Protein AF-A0A955WXY4-F1 (afdb_monomer)

Sequence (474 aa):
EPEPQPEPEPGNLAPRIDDVRITPADFANGCITQMQAMVSDPDGDDLTVRWRVDGQAPAEAPGLGVVNTARRGMARVQVEVIDAEGARAERDFDLPMAPCALPPGAVAHPDGQSAYLDVEALAPYELHRINAVMHGGRLLEIDDEGEQIVVDALIGGRGQRYMGLRRTGDGPEDFARLSGGSLNYRGWCPGEPNSAQEPFGVFGWGPGGCWNDTSDGQDLPAIYEFHLPEGAHGLAANASTVVPELAEVQTAAHTLTVDQRAEVTVRITDLDGACQAAGDPLLSLGQGGETLRVVDDADGTLCPRLTLRLEPGAYDVRVSGYGGGALPEHIVAVDLVPVEGFVEGPTHALTTVWTGEGRCLGVDGTTPQFMDCGQARAAWQVRRDGEFYRLSTAEGGEGRCLDVINDGRNDRLHLVDCGPYTGQFFRLTPTGNGFFRLTTDWQGPDRCLDTNGDTVHLADCGGYVGQFWRISER

Foldseek 3Di:
DPDDDDDFDVPFDAKDQPDWDWPPPDPDAFFWTKIATDIGGPVGFDKFKFKDKQNHGADDDGRIDTDQLLDADKIKMKMKMAGPRGHIDMDIDIDGRDHHDQPFQWAADPVNFKIKHWFAFFDFQVVQQVVLNRRSWGFADDQDLSSLQVVCVSCVLVAKAFGQWFADDQDQPRIAGPVDDDNPDAQADVCHPPDSQQGTKMFNHDPSTGIYGHHRPTGGITMTMHGHDPPPPAQDAFRKDKDAKFAFQDKDKHKHFDQAWWKKKKWKAAPVRPQPDFFWKWKWKADPPGTPDIWTPVPRTGITMDIDTDGGDMMMIMMAGDVRHIDHIIMITMHIGHPDDDPDDPWWFKDFLVQDPQWGFFDDPWFTWIDGCPDQRRTWDWDDDPQFTWTDGNVNPPQWTWFFDPPVVSWGITIGGDDPDQRRTWHFDDSGPQWTWTDTSVVDDQWTFFDPNTHTTTDGDDPDRRRTIHIGHD

Nearest PDB structures (foldseek):
  6lfj-assembly1_A  TM=8.440E-01  e=3.173E-06  Mus musculus
  1tdq-assembly1_B  TM=8.670E-01  e=5.447E-06  Rattus norvegicus
  4m18-assembly2_D  TM=8.290E-01  e=2.156E-05  Homo sapiens
  2ox9-assembly2_B  TM=8.864E-01  e=8.961E-05  Mus musculus
  4kzv-assembly2_B  TM=8.472E-01  e=9.413E-05  Bos taurus

Radius of gyration: 27.58 Å; Cα contacts (8 Å, |Δi|>4): 1128; chains: 1; bounding box: 70×63×76 Å

Secondary structure (DSSP, 8-state):
-PPPPPPPPTTPPPPEEEEEEEESSS-SSSS-EEEEEEEE-SS----EEEEEETTBPPSS-TT-EEE-TTS-EEEEEEEEEE-TTS-EEEEEEEEEE-PPPPPTT-EE-TTSSEEEEEEEEEE-HHHHHHHHHHTT-EE----SHHHHHHHHHHHTT---EEEEEEE-SSSTT-EEETT-S------BPTT-S--TT--EEEE-SSGGG-BEEE-TT--EEEEEEEEPPTT-----TT-EEEEPPBPTT-EEEEEEEESSSEEEEEEEE-TTSS--S---EEEEEEETTEEEEEEE-SSSSS--EEEEEE-SEEEEEEEEEGGG--B-SEEEEEEEEE------SS-EEEEETTT-TTEEEEEETTEEEEEETTSGGG-EEEEEETTEEEEEETTT-TTEEEEE--SSS--BEEEEE--S-GGG-EEEEEEETTEEEEEETTT-TTEEEEE-SS-EEEEE-SS-GGG-EEEEE-

Solvent-accessible surface area (backbone atoms only — not comparable to full-atom values): 25792 Å² total; per-residue (Å²): 131,83,78,84,76,81,79,58,60,96,83,75,58,54,39,44,77,79,46,75,49,50,41,69,82,65,100,70,73,38,43,53,42,40,36,40,73,43,68,52,43,86,82,66,59,63,76,46,54,47,52,28,50,74,84,39,70,58,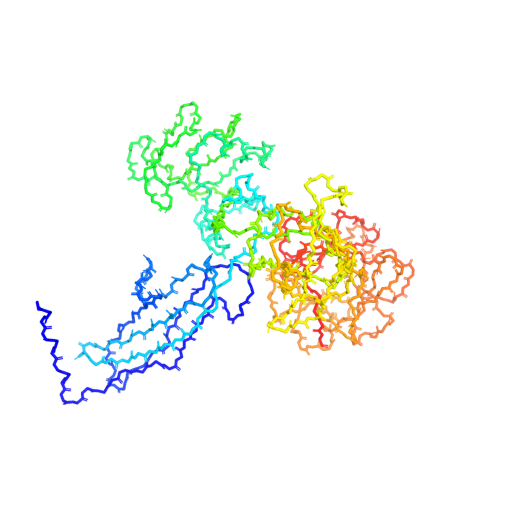92,59,64,91,62,42,40,54,44,81,37,61,47,79,50,73,42,47,37,38,42,38,37,32,38,80,70,65,35,59,34,76,51,74,50,78,41,85,24,58,58,56,65,74,60,87,82,44,46,70,40,94,85,63,46,38,29,37,31,80,40,79,65,66,37,37,61,70,57,49,44,51,51,21,36,54,57,51,28,32,37,32,71,69,68,46,73,69,54,42,54,53,54,33,59,75,54,66,77,77,48,57,22,41,32,24,35,37,53,76,52,79,53,64,80,32,53,29,43,77,92,58,66,79,68,86,38,83,58,54,32,97,77,43,44,77,51,78,80,27,49,33,31,26,33,27,70,48,86,86,32,17,23,35,56,36,56,77,86,50,64,39,21,34,32,32,30,32,80,44,50,94,84,73,78,63,57,52,85,64,30,69,44,81,41,72,63,35,54,63,68,39,68,51,77,44,65,42,70,32,90,49,46,20,42,37,34,42,36,36,23,31,84,83,66,75,47,75,50,76,27,41,38,33,41,33,36,26,44,95,88,42,78,78,47,76,40,62,51,92,74,49,32,34,53,27,69,47,76,49,78,43,65,60,46,68,30,41,41,33,41,28,22,50,100,35,36,53,32,64,58,27,27,47,34,37,44,64,45,70,57,82,86,76,74,82,62,92,24,23,36,39,30,30,70,71,57,40,97,62,31,10,47,20,49,60,95,39,41,52,31,72,37,56,47,87,39,58,43,12,27,29,32,61,41,81,55,86,94,25,28,35,44,18,32,59,67,65,31,94,59,23,22,42,27,52,41,89,75,86,78,59,28,44,52,33,51,41,74,61,68,100,47,46,43,34,33,30,38,75,44,78,68,58,96,71,25,24,35,39,21,26,65,60,70,30,89,56,28,21,43,28,41,83,84,75,51,50,32,48,40,76,59,72,95,49,52,33,33,37,32,32,74,40,82,98

Structure (mmCIF, N/CA/C/O backbone):
data_AF-A0A955WXY4-F1
#
_entry.id   AF-A0A955WXY4-F1
#
loop_
_atom_site.group_PDB
_atom_site.id
_atom_site.type_symbol
_atom_site.label_atom_id
_atom_site.label_alt_id
_atom_site.label_comp_id
_atom_site.label_asym_id
_atom_site.label_entity_id
_atom_site.label_seq_id
_atom_site.pdbx_PDB_ins_code
_atom_site.Cartn_x
_atom_site.Cartn_y
_atom_site.Cartn_z
_atom_site.occupancy
_atom_site.B_iso_or_equiv
_atom_site.auth_seq_id
_atom_site.auth_comp_id
_atom_site.auth_asym_id
_atom_site.auth_atom_id
_atom_site.pdbx_PDB_model_num
ATOM 1 N N . GLU A 1 1 ? -32.651 12.735 37.229 1.00 39.62 1 GLU A N 1
ATOM 2 C CA . GLU A 1 1 ? -32.022 14.060 37.367 1.00 39.62 1 GLU A CA 1
ATOM 3 C C . GLU A 1 1 ? -30.559 13.790 37.681 1.00 39.62 1 GLU A C 1
ATOM 5 O O . GLU A 1 1 ? -30.334 13.028 38.617 1.00 39.62 1 GLU A O 1
ATOM 10 N N . PRO A 1 2 ? -29.591 14.200 36.846 1.00 37.31 2 PRO A N 1
ATOM 11 C CA . PRO A 1 2 ? -28.191 14.041 37.217 1.00 37.31 2 PRO A CA 1
ATOM 12 C C . PRO A 1 2 ? -27.907 14.979 38.397 1.00 37.31 2 PRO A C 1
ATOM 14 O O . PRO A 1 2 ? -28.365 16.122 38.390 1.00 37.31 2 PRO A O 1
ATOM 17 N N . GLU A 1 3 ? -27.223 14.474 39.425 1.00 40.56 3 GLU A N 1
ATOM 18 C CA . GLU A 1 3 ? -26.831 15.278 40.586 1.00 40.56 3 GLU A CA 1
ATOM 19 C C . GLU A 1 3 ? -26.012 16.502 40.135 1.00 40.56 3 GLU A C 1
ATOM 21 O O . GLU A 1 3 ? -25.151 16.366 39.257 1.00 40.56 3 GLU A O 1
ATOM 26 N N . PRO A 1 4 ? -26.265 17.700 40.695 1.00 46.28 4 PRO A N 1
ATOM 27 C CA . PRO A 1 4 ? -25.447 18.869 40.410 1.00 46.28 4 PRO A CA 1
ATOM 28 C C . PRO A 1 4 ? -24.023 18.621 40.920 1.00 46.28 4 PRO A C 1
ATOM 30 O O . PRO A 1 4 ? -23.819 18.330 42.098 1.00 46.28 4 PRO A O 1
ATOM 33 N N . GLN A 1 5 ? -23.047 18.704 40.014 1.00 47.75 5 GLN A N 1
ATOM 34 C CA . GLN A 1 5 ? -21.633 18.553 40.352 1.00 47.75 5 GLN A CA 1
ATOM 35 C C . GLN A 1 5 ? -21.157 19.722 41.233 1.00 47.75 5 GLN A C 1
ATOM 37 O O . GLN A 1 5 ? -21.647 20.840 41.049 1.00 47.75 5 GLN A O 1
ATOM 42 N N . PRO A 1 6 ? -20.243 19.473 42.193 1.00 50.91 6 PRO A N 1
ATOM 43 C CA . PRO A 1 6 ? -19.776 20.492 43.129 1.00 50.91 6 PRO A CA 1
ATOM 44 C C . PRO A 1 6 ? -19.123 21.667 42.389 1.00 50.91 6 PRO A C 1
ATOM 46 O O . PRO A 1 6 ? -18.386 21.472 41.424 1.00 50.91 6 PRO A O 1
ATOM 49 N N . GLU A 1 7 ? -19.427 22.889 42.830 1.00 54.94 7 GLU A N 1
ATOM 50 C CA . GLU A 1 7 ? -18.762 24.098 42.338 1.00 54.94 7 GLU A CA 1
ATOM 51 C C . GLU A 1 7 ? -17.273 24.072 42.742 1.00 54.94 7 GLU A C 1
ATOM 53 O O . GLU A 1 7 ? -16.977 23.666 43.869 1.00 54.94 7 GLU A O 1
ATOM 58 N N . PRO A 1 8 ? -16.343 24.488 41.858 1.00 54.81 8 PRO A N 1
ATOM 59 C CA . PRO A 1 8 ? -14.910 24.464 42.148 1.00 54.81 8 PRO A CA 1
ATOM 60 C C . PRO A 1 8 ? -14.567 25.360 43.349 1.00 54.81 8 PRO A C 1
ATOM 62 O O . PRO A 1 8 ? -15.116 26.456 43.499 1.00 54.81 8 PRO A O 1
ATOM 65 N N . GLU A 1 9 ? -13.651 24.890 44.201 1.00 58.06 9 GLU A N 1
ATOM 66 C CA . GLU A 1 9 ? -13.174 25.606 45.392 1.00 58.06 9 GLU A CA 1
ATOM 67 C C . GLU A 1 9 ? -12.639 27.011 45.020 1.00 58.06 9 GLU A C 1
ATOM 69 O O . GLU A 1 9 ? -11.890 27.159 44.047 1.00 58.06 9 GLU A O 1
ATOM 74 N N . PRO A 1 10 ? -12.992 28.076 45.770 1.00 56.28 10 PRO A N 1
ATOM 75 C CA . PRO A 1 10 ? -12.549 29.432 45.467 1.00 56.28 10 PRO A CA 1
ATOM 76 C C . PRO A 1 10 ? -11.033 29.569 45.665 1.00 56.28 10 PRO A C 1
ATOM 78 O O . PRO A 1 10 ? -10.552 29.771 46.778 1.00 56.28 10 PRO A O 1
ATOM 81 N N . GLY A 1 11 ? -10.291 29.495 44.561 1.00 68.44 11 GLY A N 1
ATOM 82 C CA . GLY A 1 11 ? -8.830 29.571 44.539 1.00 68.44 11 GLY A CA 1
ATOM 83 C C . GLY A 1 11 ? -8.166 28.604 43.559 1.00 68.44 11 GLY A C 1
ATOM 84 O O . GLY A 1 11 ? -7.031 28.879 43.199 1.00 68.44 11 GLY A O 1
ATOM 85 N N . ASN A 1 12 ? -8.873 27.561 43.107 1.00 79.44 12 ASN A N 1
ATOM 86 C CA . ASN A 1 12 ? -8.380 26.614 42.104 1.00 79.44 12 ASN A CA 1
ATOM 87 C C . ASN A 1 12 ? -8.381 27.242 40.691 1.00 79.44 12 ASN A C 1
ATOM 89 O O . ASN A 1 12 ? -9.411 27.736 40.210 1.00 79.44 12 ASN A O 1
ATOM 93 N N . LEU A 1 13 ? -7.223 27.262 40.037 1.00 82.38 13 LEU A N 1
ATOM 94 C CA . LEU A 1 13 ? -7.001 27.725 38.677 1.00 82.38 13 LEU A CA 1
ATOM 95 C C . LEU A 1 13 ? -7.103 26.550 37.710 1.00 82.38 13 LEU A C 1
ATOM 97 O O . LEU A 1 13 ? -6.296 25.638 37.735 1.00 82.38 13 LEU A O 1
ATOM 101 N N . ALA A 1 14 ? -8.030 26.656 36.759 1.00 85.12 14 ALA A N 1
ATOM 102 C CA . ALA A 1 14 ? -8.257 25.593 35.788 1.00 85.12 14 ALA A CA 1
ATOM 103 C C . ALA A 1 14 ? -6.978 25.155 35.032 1.00 85.12 14 ALA A C 1
ATOM 105 O O . ALA A 1 14 ? -6.167 26.016 34.640 1.00 85.12 14 ALA A O 1
ATOM 106 N N . PRO A 1 15 ? -6.868 23.850 34.714 1.00 89.50 15 PRO A N 1
ATOM 107 C CA . PRO A 1 15 ? -5.753 23.304 33.956 1.00 89.50 15 PRO A CA 1
ATOM 108 C C . PRO A 1 15 ? -5.710 23.852 32.529 1.00 89.50 15 PRO A C 1
ATOM 110 O O . PRO A 1 15 ? -6.624 24.524 32.042 1.00 89.50 15 PRO A O 1
ATOM 113 N N . ARG A 1 16 ? -4.628 23.557 31.811 1.00 87.31 16 ARG A N 1
ATOM 114 C CA . ARG A 1 16 ? -4.398 23.993 30.431 1.00 87.31 16 ARG A CA 1
ATOM 115 C C . ARG A 1 16 ? -4.046 22.822 29.532 1.00 87.31 16 ARG A C 1
ATOM 117 O O . ARG A 1 16 ? -3.343 21.898 29.927 1.00 87.31 16 ARG A O 1
ATOM 124 N N . ILE A 1 17 ? -4.508 22.911 28.287 1.00 84.50 17 ILE A N 1
ATOM 125 C CA . ILE A 1 17 ? -4.086 22.044 27.184 1.00 84.50 17 ILE A CA 1
ATOM 126 C C . ILE A 1 17 ? -3.092 22.852 26.351 1.00 84.50 17 ILE A C 1
ATOM 128 O O . ILE A 1 17 ? -3.494 23.710 25.563 1.00 84.50 17 ILE A O 1
ATOM 132 N N . ASP A 1 18 ? -1.802 22.603 26.550 1.00 81.19 18 ASP A N 1
ATOM 133 C CA . ASP A 1 18 ? -0.720 23.355 25.911 1.00 81.19 18 ASP A CA 1
ATOM 134 C C . ASP A 1 18 ? -0.536 22.950 24.446 1.00 81.19 18 ASP A C 1
ATOM 136 O O . ASP A 1 18 ? -0.317 23.795 23.578 1.00 81.19 18 ASP A O 1
ATOM 140 N N . ASP A 1 19 ? -0.659 21.652 24.161 1.00 78.31 19 ASP A N 1
ATOM 141 C CA . ASP A 1 19 ? -0.541 21.101 22.814 1.00 78.31 19 ASP A CA 1
ATOM 142 C C . ASP A 1 19 ? -1.319 19.785 22.678 1.00 78.31 19 ASP A C 1
ATOM 144 O O . ASP A 1 19 ? -1.615 19.106 23.663 1.00 78.31 19 ASP A O 1
ATOM 148 N N . VAL A 1 20 ? -1.641 19.416 21.441 1.00 72.56 20 VAL A N 1
ATOM 149 C CA . VAL A 1 20 ? -2.188 18.101 21.104 1.00 72.56 20 VAL A CA 1
ATOM 150 C C . VAL A 1 20 ? -1.334 17.510 19.998 1.00 72.56 20 VAL A C 1
ATOM 152 O O . VAL A 1 20 ? -1.323 18.004 18.873 1.00 72.56 20 VAL A O 1
ATOM 155 N N . ARG A 1 21 ? -0.630 16.428 20.324 1.00 66.19 21 ARG A N 1
ATOM 156 C CA . ARG A 1 21 ? 0.181 15.683 19.370 1.00 66.19 21 ARG A CA 1
ATOM 157 C C . ARG A 1 21 ? -0.609 14.533 18.803 1.00 66.19 21 ARG A C 1
ATOM 159 O O . ARG A 1 21 ? -1.207 13.749 19.535 1.00 66.19 21 ARG A O 1
ATOM 166 N N . ILE A 1 22 ? -0.547 14.433 17.489 1.00 57.34 22 ILE A N 1
ATOM 167 C CA . ILE A 1 22 ? -1.186 13.396 16.704 1.00 57.34 22 ILE A CA 1
ATOM 168 C C . ILE A 1 22 ? -0.057 12.630 16.021 1.00 57.34 22 ILE A C 1
ATOM 170 O O . ILE A 1 22 ? 0.803 13.238 15.389 1.00 57.34 22 ILE A O 1
ATOM 174 N N . THR A 1 23 ? 0.006 11.318 16.231 1.00 50.22 23 THR A N 1
ATOM 175 C CA . THR A 1 23 ? 1.052 10.457 15.669 1.00 50.22 23 THR A CA 1
ATOM 176 C C . THR A 1 23 ? 0.407 9.359 14.827 1.00 50.22 23 THR A C 1
ATOM 178 O O . THR A 1 23 ? -0.399 8.608 15.380 1.00 50.22 23 THR A O 1
ATOM 181 N N . PRO A 1 24 ? 0.753 9.243 13.529 1.00 41.84 24 PRO A N 1
ATOM 182 C CA . PRO A 1 24 ? 1.691 10.095 12.775 1.00 41.84 24 PRO A CA 1
ATOM 183 C C . PRO A 1 24 ? 1.153 11.519 12.489 1.00 41.84 24 PRO A C 1
ATOM 185 O O . PRO A 1 24 ? -0.055 11.738 12.507 1.00 41.84 24 PRO A O 1
ATOM 188 N N . ALA A 1 25 ? 2.064 12.482 12.265 1.00 37.41 25 ALA A N 1
ATOM 189 C CA . ALA A 1 25 ? 1.756 13.915 12.103 1.00 37.41 25 ALA A CA 1
ATOM 190 C C . ALA A 1 25 ? 1.265 14.304 10.692 1.00 37.41 25 ALA A C 1
ATOM 192 O O . ALA A 1 25 ? 0.601 15.329 10.541 1.00 37.41 25 ALA A O 1
ATOM 193 N N . ASP A 1 26 ? 1.553 13.473 9.686 1.00 36.97 26 ASP A N 1
ATOM 194 C CA . ASP A 1 26 ? 1.109 13.658 8.306 1.00 36.97 26 ASP A CA 1
ATOM 195 C C . ASP A 1 26 ? -0.009 12.666 7.969 1.00 36.97 26 ASP A C 1
ATOM 197 O O . ASP A 1 26 ? 0.131 11.450 8.119 1.00 36.97 26 ASP A O 1
ATOM 201 N N . PHE A 1 27 ? -1.138 13.190 7.490 1.00 44.69 27 PHE A N 1
ATOM 202 C CA . PHE A 1 27 ? -2.272 12.399 7.014 1.00 44.69 27 PHE A CA 1
ATOM 203 C C . PHE A 1 27 ? -1.961 11.794 5.640 1.00 44.69 27 PHE A C 1
ATOM 205 O O . PHE A 1 27 ? -2.444 12.264 4.614 1.00 44.69 27 PHE A O 1
ATOM 212 N N . ALA A 1 28 ? -1.147 10.741 5.618 1.00 31.28 28 ALA A N 1
ATOM 213 C CA . ALA A 1 28 ? -1.006 9.850 4.474 1.00 31.28 28 ALA A CA 1
ATOM 214 C C . ALA A 1 28 ? -0.772 8.405 4.952 1.00 31.28 28 ALA A C 1
ATOM 216 O O . ALA A 1 28 ? 0.328 8.045 5.349 1.00 31.28 28 ALA A O 1
ATOM 217 N N . ASN A 1 29 ? -1.842 7.604 4.870 1.00 32.84 29 ASN A N 1
ATOM 218 C CA . ASN A 1 29 ? -1.902 6.137 4.758 1.00 32.84 29 ASN A CA 1
ATOM 219 C C . ASN A 1 29 ? -1.152 5.277 5.804 1.00 32.84 29 ASN A C 1
ATOM 221 O O . ASN A 1 29 ? 0.059 5.109 5.709 1.00 32.84 29 ASN A O 1
ATOM 225 N N . GLY A 1 30 ? -1.884 4.593 6.707 1.00 38.19 30 GLY A N 1
ATOM 226 C CA . GLY A 1 30 ? -1.313 3.416 7.399 1.00 38.19 30 GLY A CA 1
ATOM 227 C C . GLY A 1 30 ? -1.877 2.955 8.754 1.00 38.19 30 GLY A C 1
ATOM 228 O O . GLY A 1 30 ? -1.544 1.845 9.140 1.00 38.19 30 GLY A O 1
ATOM 229 N N . CYS A 1 31 ? -2.762 3.723 9.408 1.00 37.69 31 CYS A N 1
ATOM 230 C CA . CYS A 1 31 ? -3.590 3.358 10.583 1.00 37.69 31 CYS A CA 1
ATOM 231 C C . CYS A 1 31 ? -2.942 3.289 12.009 1.00 37.69 31 CYS A C 1
ATOM 233 O O . CYS A 1 31 ? -1.738 3.178 12.188 1.00 37.69 31 CYS A O 1
ATOM 235 N N . ILE A 1 32 ? -3.828 3.421 13.020 1.00 42.66 32 ILE A N 1
ATOM 236 C CA . ILE A 1 32 ? -3.696 4.000 14.384 1.00 42.66 32 ILE A CA 1
ATOM 237 C C . ILE A 1 32 ? -3.097 5.407 14.418 1.00 42.66 32 ILE A C 1
ATOM 239 O O . ILE A 1 32 ? -1.889 5.622 14.414 1.00 42.66 32 ILE A O 1
ATOM 243 N N . THR A 1 33 ? -3.995 6.373 14.586 1.00 46.84 33 THR A N 1
ATOM 244 C CA . THR A 1 33 ? -3.653 7.727 14.999 1.00 46.84 33 THR A CA 1
ATOM 245 C C . THR A 1 33 ? -3.674 7.791 16.526 1.00 46.84 33 THR A C 1
ATOM 247 O O . THR A 1 33 ? -4.741 7.704 17.138 1.00 46.84 33 THR A O 1
ATOM 250 N N . GLN A 1 34 ? -2.499 7.909 17.149 1.00 53.81 34 GLN A N 1
ATOM 251 C CA . GLN A 1 34 ? -2.373 8.181 18.580 1.00 53.81 34 GLN A CA 1
ATOM 252 C C . GLN A 1 34 ? -2.518 9.677 18.825 1.00 53.81 34 GLN A C 1
ATOM 254 O O . GLN A 1 34 ? -1.834 10.482 18.194 1.00 53.81 34 GLN A O 1
ATOM 259 N N . MET A 1 35 ? -3.376 10.047 19.767 1.00 63.97 35 MET A N 1
ATOM 260 C CA . MET A 1 35 ? -3.546 11.428 20.203 1.00 63.97 35 MET A CA 1
ATOM 261 C C . MET A 1 35 ? -3.095 11.558 21.656 1.00 63.97 35 MET A C 1
ATOM 263 O O . MET A 1 35 ? -3.593 10.859 22.543 1.00 63.97 35 MET A O 1
ATOM 267 N N . GLN A 1 36 ? -2.143 12.457 21.889 1.00 68.00 36 GLN A N 1
ATOM 268 C CA . GLN A 1 36 ? -1.594 12.770 23.201 1.00 68.00 36 GLN A CA 1
ATOM 269 C C . GLN A 1 36 ? -1.784 14.259 23.488 1.00 68.00 36 GLN A C 1
ATOM 271 O O . GLN A 1 36 ? -1.408 15.107 22.681 1.00 68.00 36 GLN A O 1
ATOM 276 N N . ALA A 1 37 ? -2.341 14.581 24.652 1.00 70.56 37 ALA A N 1
ATOM 277 C CA . ALA A 1 37 ? -2.467 15.955 25.115 1.00 70.56 37 ALA A CA 1
ATOM 278 C C . ALA A 1 37 ? -1.278 16.292 26.013 1.00 70.56 37 ALA A C 1
ATOM 280 O O . ALA A 1 37 ? -0.955 15.542 26.934 1.00 70.56 37 ALA A O 1
ATOM 281 N N . MET A 1 38 ? -0.628 17.418 25.739 1.00 77.88 38 MET A N 1
ATOM 282 C CA . MET A 1 38 ? 0.334 18.029 26.648 1.00 77.88 38 MET A CA 1
ATOM 283 C C . MET A 1 38 ? -0.445 18.990 27.539 1.00 77.88 38 MET A C 1
ATOM 285 O O . MET A 1 38 ? -1.089 19.909 27.031 1.00 77.88 38 MET A O 1
ATOM 289 N N . VAL A 1 39 ? -0.437 18.730 28.843 1.00 82.19 39 VAL A N 1
ATOM 290 C CA . VAL A 1 39 ? -1.290 19.421 29.812 1.00 82.19 39 VAL A CA 1
ATOM 291 C C . VAL A 1 39 ? -0.461 19.974 30.963 1.00 82.19 39 VAL A C 1
ATOM 293 O O . VAL A 1 39 ? 0.555 19.382 31.336 1.00 82.19 39 VAL A O 1
ATOM 296 N N . SER A 1 40 ? -0.897 21.098 31.521 1.00 80.19 40 SER A N 1
ATOM 297 C CA . SER A 1 40 ? -0.277 21.730 32.685 1.00 80.19 40 SER A CA 1
ATOM 298 C C . SER A 1 40 ? -1.330 22.285 33.632 1.00 80.19 40 SER A C 1
ATOM 300 O O . SER A 1 40 ? -2.422 22.654 33.204 1.00 80.19 40 SER A O 1
ATOM 302 N N . ASP A 1 41 ? -0.987 22.353 34.915 1.00 87.44 41 ASP A N 1
ATOM 303 C CA . ASP A 1 41 ? -1.833 22.930 35.952 1.00 87.44 41 ASP A CA 1
ATOM 304 C C . ASP A 1 41 ? -1.086 24.057 36.689 1.00 87.44 41 ASP A C 1
ATOM 306 O O . ASP A 1 41 ? 0.075 23.853 37.069 1.00 87.44 41 ASP A O 1
ATOM 310 N N . PRO A 1 42 ? -1.668 25.262 36.840 1.00 83.75 42 PRO A N 1
ATOM 311 C CA . PRO A 1 42 ? -1.019 26.363 37.552 1.00 83.75 42 PRO A CA 1
ATOM 312 C C . PRO A 1 42 ? -0.804 26.118 39.050 1.00 83.75 42 PRO A C 1
ATOM 314 O O . PRO A 1 42 ? 0.144 26.682 39.605 1.00 83.75 42 PRO A O 1
ATOM 317 N N . ASP A 1 43 ? -1.658 25.312 39.678 1.00 83.38 43 ASP A N 1
ATOM 318 C CA . ASP A 1 43 ? -1.634 25.012 41.110 1.00 83.38 43 ASP A CA 1
ATOM 319 C C . ASP A 1 43 ? -0.874 23.708 41.411 1.00 83.38 43 ASP A C 1
ATOM 321 O O . ASP A 1 43 ? -0.351 23.520 42.514 1.00 83.38 43 ASP A O 1
ATOM 325 N N . GLY A 1 44 ? -0.650 22.895 40.375 1.00 80.56 44 GLY A N 1
ATOM 326 C CA . GLY A 1 44 ? 0.165 21.683 40.416 1.00 80.56 44 GLY A CA 1
ATOM 327 C C . GLY A 1 44 ? -0.635 20.433 40.762 1.00 80.56 44 GLY A C 1
ATOM 328 O O . GLY A 1 44 ? -0.038 19.454 41.219 1.00 80.56 44 GLY A O 1
ATOM 329 N N . ASP A 1 45 ? -1.949 20.481 40.548 1.00 84.50 45 ASP A N 1
ATOM 330 C CA . ASP A 1 45 ? -2.880 19.405 40.862 1.00 84.50 45 ASP A CA 1
ATOM 331 C C . ASP A 1 45 ? -2.756 18.220 39.886 1.00 84.50 45 ASP A C 1
ATOM 333 O O . ASP A 1 45 ? -2.245 18.331 38.764 1.00 84.50 45 ASP A O 1
ATOM 337 N N . ASP A 1 46 ? -3.209 17.042 40.325 1.00 81.44 46 ASP A N 1
ATOM 338 C CA . ASP A 1 46 ? -3.198 15.832 39.500 1.00 81.44 46 ASP A CA 1
ATOM 339 C C . ASP A 1 46 ? -4.231 15.942 38.368 1.00 81.44 46 ASP A C 1
ATOM 341 O O . ASP A 1 46 ? -5.412 16.207 38.594 1.00 81.44 46 ASP A O 1
ATOM 345 N N . LEU A 1 47 ? -3.803 15.666 37.132 1.00 81.81 47 LEU A N 1
ATOM 346 C CA . LEU A 1 47 ? -4.631 15.857 35.940 1.00 81.81 47 LEU A CA 1
ATOM 347 C C . LEU A 1 47 ? -5.153 14.549 35.352 1.00 81.81 47 LEU A C 1
ATOM 349 O O . LEU A 1 47 ? -4.407 13.606 35.080 1.00 81.81 47 LEU A O 1
ATOM 353 N N . THR A 1 48 ? -6.450 14.531 35.053 1.00 81.94 48 THR A N 1
ATOM 354 C CA . THR A 1 48 ? -7.121 13.452 34.324 1.00 81.94 48 THR A CA 1
ATOM 355 C C . THR A 1 48 ? -7.478 13.905 32.912 1.00 81.94 48 THR A C 1
ATOM 357 O O . THR A 1 48 ? -8.224 14.865 32.741 1.00 81.94 48 THR A O 1
ATOM 360 N N . VAL A 1 49 ? -7.012 13.175 31.892 1.00 77.88 49 VAL A N 1
ATOM 361 C CA . VAL A 1 49 ? -7.321 13.444 30.474 1.00 77.88 49 VAL A CA 1
ATOM 362 C C . VAL A 1 49 ? -8.386 12.477 29.956 1.00 77.88 49 VAL A C 1
ATOM 364 O O . VAL A 1 49 ? -8.274 11.259 30.122 1.00 77.88 49 VAL A O 1
ATOM 367 N N . ARG A 1 50 ? -9.406 13.008 29.280 1.00 78.75 50 ARG A N 1
ATOM 368 C CA . ARG A 1 50 ? -10.507 12.263 28.657 1.00 78.75 50 ARG A CA 1
ATOM 369 C C . ARG A 1 50 ? -10.640 12.641 27.189 1.00 78.75 50 ARG A C 1
ATOM 371 O O . ARG A 1 50 ? -10.623 13.815 26.841 1.00 78.75 50 ARG A O 1
ATOM 378 N N . TRP A 1 51 ? -10.827 11.640 26.338 1.00 73.25 51 TRP A N 1
ATOM 379 C CA . TRP A 1 51 ? -11.005 11.818 24.898 1.00 73.25 51 TRP A CA 1
ATOM 380 C C . TRP A 1 51 ? -12.418 11.418 24.474 1.00 73.25 51 TRP A C 1
ATOM 382 O O . TRP A 1 51 ? -12.972 10.442 24.987 1.00 73.25 51 TRP A O 1
ATOM 392 N N . ARG A 1 52 ? -12.986 12.141 23.507 1.00 72.50 52 ARG A N 1
ATOM 393 C CA . ARG A 1 52 ? -14.209 11.766 22.789 1.00 72.50 52 ARG A CA 1
ATOM 394 C C . ARG A 1 52 ? -14.014 11.954 21.295 1.00 72.50 52 ARG A C 1
ATOM 396 O O . ARG A 1 52 ? -13.407 12.928 20.863 1.00 72.50 52 ARG A O 1
ATOM 403 N N . VAL A 1 53 ? -14.558 11.031 20.517 1.00 68.50 53 VAL A N 1
ATOM 404 C CA . VAL A 1 53 ? -14.507 11.034 19.052 1.00 68.50 53 VAL A CA 1
ATOM 405 C C . VAL A 1 53 ? -15.934 10.851 18.569 1.00 68.50 53 VAL A C 1
ATOM 407 O O . VAL A 1 53 ? -16.586 9.874 18.939 1.00 68.50 53 VAL A O 1
ATOM 410 N N . ASP A 1 54 ? -16.457 11.836 17.843 1.00 70.19 54 ASP A N 1
ATOM 411 C CA . ASP A 1 54 ? -17.872 11.914 17.455 1.00 70.19 54 ASP A CA 1
ATOM 412 C C . ASP A 1 54 ? -18.825 11.698 18.653 1.00 70.19 54 ASP A C 1
ATOM 414 O O . ASP A 1 54 ? -19.870 11.050 18.570 1.00 70.19 54 ASP A O 1
ATOM 418 N N . GLY A 1 55 ? -18.422 12.213 19.821 1.00 69.50 55 GLY A N 1
ATOM 419 C CA . GLY A 1 55 ? -19.158 12.104 21.083 1.00 69.50 55 GLY A CA 1
ATOM 420 C C . GLY A 1 55 ? -18.997 10.778 21.842 1.00 69.50 55 GLY A C 1
ATOM 421 O O . GLY A 1 55 ? -19.497 10.675 22.965 1.00 69.50 55 GLY A O 1
ATOM 422 N N . GLN A 1 56 ? -18.282 9.788 21.297 1.00 65.75 56 GLN A N 1
ATOM 423 C CA . GLN A 1 56 ? -18.059 8.476 21.922 1.00 65.75 56 GLN A CA 1
ATOM 424 C C . GLN A 1 56 ? -16.678 8.373 22.582 1.00 65.75 56 GLN A C 1
ATOM 426 O O . GLN A 1 56 ? -15.706 8.940 22.087 1.00 65.75 56 GLN A O 1
ATOM 431 N N . ALA A 1 57 ? -16.577 7.640 23.695 1.00 63.94 57 ALA A N 1
ATOM 432 C CA . ALA A 1 57 ? -15.289 7.350 24.328 1.00 63.94 57 ALA A CA 1
ATOM 433 C C . ALA A 1 57 ? -14.523 6.283 23.510 1.00 63.94 57 ALA A C 1
ATOM 435 O O . ALA A 1 57 ? -15.136 5.279 23.135 1.00 63.94 57 ALA A O 1
ATOM 436 N N . PRO A 1 58 ? -13.222 6.472 23.215 1.00 57.66 58 PRO A N 1
ATOM 437 C CA . PRO A 1 58 ? -12.429 5.478 22.495 1.00 57.66 58 PRO A CA 1
ATOM 438 C C . PRO A 1 58 ? -12.279 4.177 23.302 1.00 57.66 58 PRO A C 1
ATOM 440 O O . PRO A 1 58 ? -12.315 4.186 24.532 1.00 57.66 58 PRO A O 1
ATOM 443 N N . ALA A 1 59 ? -12.151 3.051 22.591 1.00 47.53 59 ALA A N 1
ATOM 444 C CA . ALA A 1 59 ? -12.319 1.709 23.154 1.00 47.53 59 ALA A CA 1
ATOM 445 C C . ALA A 1 59 ? -11.181 1.249 24.086 1.00 47.53 59 ALA A C 1
ATOM 447 O O . ALA A 1 59 ? -11.414 0.363 24.904 1.00 47.53 59 ALA A O 1
ATOM 448 N N . GLU A 1 60 ? -9.978 1.835 24.011 1.00 44.38 60 GLU A N 1
ATOM 449 C CA . GLU A 1 60 ? -8.823 1.376 24.792 1.00 44.38 60 GLU A CA 1
ATOM 450 C C . GLU A 1 60 ? -7.911 2.532 25.254 1.00 44.38 60 GLU A C 1
ATOM 452 O O . GLU A 1 60 ? -7.508 3.373 24.456 1.00 44.38 60 GLU A O 1
ATOM 457 N N . ALA A 1 61 ? -7.552 2.480 26.545 1.00 38.62 61 ALA A N 1
ATOM 458 C CA . ALA A 1 61 ? -6.578 3.278 27.308 1.00 38.62 61 ALA A CA 1
ATOM 459 C C . ALA A 1 61 ? -7.035 4.634 27.923 1.00 38.62 61 ALA A C 1
ATOM 461 O O . ALA A 1 61 ? -7.367 5.583 27.214 1.00 38.62 61 ALA A O 1
ATOM 462 N N . PRO A 1 62 ? -6.970 4.796 29.265 1.00 39.81 62 PRO A N 1
ATOM 463 C CA . PRO A 1 62 ? -7.055 6.109 29.903 1.00 39.81 62 PRO A CA 1
ATOM 464 C C . PRO A 1 62 ? -5.808 6.946 29.563 1.00 39.81 62 PRO A C 1
ATOM 466 O O . PRO A 1 62 ? -4.683 6.489 29.742 1.00 39.81 62 PRO A O 1
ATOM 469 N N . GLY A 1 63 ? -6.005 8.173 29.068 1.00 44.81 63 GLY A N 1
ATOM 470 C CA . GLY A 1 63 ? -4.928 9.131 28.768 1.00 44.81 63 GLY A CA 1
ATOM 471 C C . GL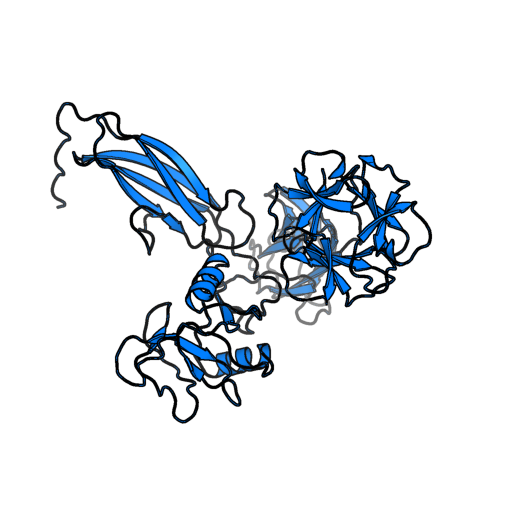Y A 1 63 ? -4.324 9.075 27.354 1.00 44.81 63 GLY A C 1
ATOM 472 O O . GLY A 1 63 ? -3.595 9.997 26.993 1.00 44.81 63 GLY A O 1
ATOM 473 N N . LEU A 1 64 ? -4.663 8.077 26.528 1.00 43.75 64 LEU A N 1
ATOM 474 C CA . LEU A 1 64 ? -4.232 7.977 25.124 1.00 43.75 64 LEU A CA 1
ATOM 475 C C . LEU A 1 64 ? -5.462 7.841 24.215 1.00 43.75 64 LEU A C 1
ATOM 477 O O . LEU A 1 64 ? -6.241 6.907 24.365 1.00 43.75 64 LEU A O 1
ATOM 481 N N . GLY A 1 65 ? -5.661 8.775 23.282 1.00 47.50 65 GLY A N 1
ATOM 482 C CA . GLY A 1 65 ? -6.754 8.687 22.314 1.00 47.50 65 GLY A CA 1
ATOM 483 C C . GLY A 1 65 ? -6.345 7.810 21.135 1.00 47.50 65 GLY A C 1
ATOM 484 O O . GLY A 1 65 ? -5.550 8.251 20.310 1.00 47.50 65 GLY A O 1
ATOM 485 N N . VAL A 1 66 ? -6.868 6.587 21.042 1.00 44.75 66 VAL A N 1
ATOM 486 C CA . VAL A 1 66 ? -6.718 5.736 19.850 1.00 44.75 66 VAL A CA 1
ATOM 487 C C . VAL A 1 66 ? -7.966 5.876 18.984 1.00 44.75 66 VAL A C 1
ATOM 489 O O . VAL A 1 66 ? -9.075 5.586 19.436 1.00 44.75 66 VAL A O 1
ATOM 492 N N . VAL A 1 67 ? -7.795 6.320 17.735 1.00 50.00 67 VAL A N 1
ATOM 493 C CA . VAL A 1 67 ? -8.887 6.438 16.755 1.00 50.00 67 VAL A CA 1
ATOM 494 C C . VAL A 1 67 ? -8.645 5.506 15.581 1.00 50.00 67 VAL A C 1
ATOM 496 O O . VAL A 1 67 ? -7.587 5.530 14.953 1.00 50.00 67 VAL A O 1
ATOM 499 N N . ASN A 1 68 ? -9.658 4.696 15.271 1.00 46.25 68 ASN A N 1
ATOM 500 C CA . ASN A 1 68 ? -9.682 3.895 14.057 1.00 46.25 68 ASN A CA 1
ATOM 501 C C . ASN A 1 68 ? -10.092 4.780 12.868 1.00 46.25 68 ASN A C 1
ATOM 503 O O . ASN A 1 68 ? -11.264 5.133 12.731 1.00 46.25 68 ASN A O 1
ATOM 507 N N . THR A 1 69 ? -9.123 5.112 12.013 1.00 44.91 69 THR A N 1
ATOM 508 C CA . THR A 1 69 ? -9.275 5.975 10.832 1.00 44.91 69 THR A CA 1
ATOM 509 C C . THR A 1 69 ? -9.985 5.314 9.644 1.00 44.91 69 THR A C 1
ATOM 511 O O . THR A 1 69 ? -10.136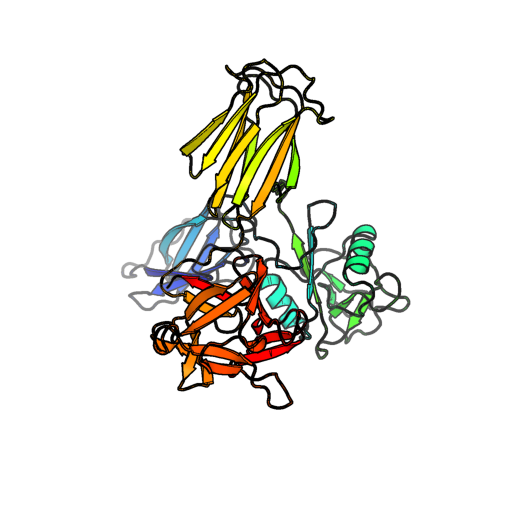 5.949 8.607 1.00 44.91 69 THR A O 1
ATOM 514 N N . ALA A 1 70 ? -10.489 4.080 9.773 1.00 38.28 70 ALA A N 1
ATOM 515 C CA . ALA A 1 70 ? -11.153 3.348 8.686 1.00 38.28 70 ALA A CA 1
ATOM 516 C C . ALA A 1 70 ? -12.488 3.958 8.203 1.00 38.28 70 ALA A C 1
ATOM 518 O O . ALA A 1 70 ? -13.055 3.495 7.213 1.00 38.28 70 ALA A O 1
ATOM 519 N N . ARG A 1 71 ? -13.017 4.993 8.869 1.00 43.44 71 ARG A N 1
ATOM 520 C CA . ARG A 1 71 ? -14.210 5.720 8.402 1.00 43.44 71 ARG A CA 1
ATOM 521 C C . ARG A 1 71 ? -13.801 6.827 7.434 1.00 43.44 71 ARG A C 1
ATOM 523 O O . ARG A 1 71 ? -12.813 7.503 7.664 1.00 43.44 71 ARG A O 1
ATOM 530 N N . ARG A 1 72 ? -14.574 7.050 6.369 1.00 46.38 72 ARG A N 1
ATOM 531 C CA . ARG A 1 72 ? -14.411 8.231 5.502 1.00 46.38 72 ARG A CA 1
ATOM 532 C C . ARG A 1 72 ? -15.049 9.450 6.169 1.00 46.38 72 ARG A C 1
ATOM 534 O O . ARG A 1 72 ? -16.169 9.343 6.661 1.00 46.38 72 ARG A O 1
ATOM 541 N N . GLY A 1 73 ? -14.396 10.607 6.115 1.00 50.59 73 GLY A N 1
ATOM 542 C CA . GLY A 1 73 ? -15.002 11.890 6.491 1.00 50.59 73 GLY A CA 1
ATOM 543 C C . GLY A 1 73 ? -14.173 12.683 7.493 1.00 50.59 73 GLY A C 1
ATOM 544 O O . GLY A 1 73 ? -12.972 12.484 7.603 1.00 50.59 73 GLY A O 1
ATOM 545 N N . MET A 1 74 ? -14.810 13.606 8.205 1.00 54.56 74 MET A N 1
ATOM 546 C CA . MET A 1 74 ? -14.190 14.344 9.308 1.00 54.56 74 MET A CA 1
ATOM 547 C C . MET A 1 74 ? -14.736 13.789 10.620 1.00 54.56 74 MET A C 1
ATOM 549 O O . MET A 1 74 ? -15.955 13.734 10.780 1.00 54.56 74 MET A O 1
ATOM 553 N N . ALA A 1 75 ? -13.856 13.395 11.537 1.00 62.94 75 ALA A N 1
ATOM 554 C CA . ALA A 1 75 ? -14.235 13.076 12.910 1.00 62.94 75 ALA A CA 1
ATOM 555 C C . ALA A 1 75 ? -14.036 14.306 13.798 1.00 62.94 75 ALA A C 1
ATOM 557 O O . ALA A 1 75 ? -13.000 14.971 13.723 1.00 62.94 75 ALA A O 1
ATOM 558 N N . ARG A 1 76 ? -15.005 14.591 14.670 1.00 76.25 76 ARG A N 1
ATOM 559 C CA . ARG A 1 76 ? -14.865 15.631 15.692 1.00 76.25 76 ARG A CA 1
ATOM 560 C C . ARG A 1 76 ? -14.194 15.024 16.914 1.00 76.25 76 ARG A C 1
ATOM 562 O O . ARG A 1 76 ? -14.775 14.160 17.572 1.00 76.25 76 ARG A O 1
ATOM 569 N N . VAL A 1 77 ? -12.992 15.489 17.232 1.00 78.81 77 VAL A N 1
ATOM 570 C CA . VAL A 1 77 ? -12.257 15.060 18.423 1.00 78.81 77 VAL A CA 1
ATOM 571 C C . VAL A 1 77 ? -12.368 16.128 19.499 1.00 78.81 77 VAL A C 1
ATOM 573 O O . VAL A 1 77 ? -12.097 17.300 19.246 1.00 78.81 77 VAL A O 1
ATOM 576 N N . GLN A 1 78 ? -12.735 15.701 20.703 1.00 79.25 78 GLN A N 1
ATOM 577 C CA . GLN A 1 78 ? -12.750 16.516 21.910 1.00 79.25 78 GLN A CA 1
ATOM 578 C C . GLN A 1 78 ? -11.793 15.900 22.930 1.00 79.25 78 GLN A C 1
ATOM 580 O O . GLN A 1 78 ? -11.844 14.697 23.203 1.00 79.25 78 GLN A O 1
ATOM 585 N N . VAL A 1 79 ? -10.938 16.734 23.509 1.00 85.44 79 VAL A N 1
ATOM 586 C CA . VAL A 1 79 ? -10.132 16.392 24.678 1.00 85.44 79 VAL A CA 1
ATOM 587 C C . VAL A 1 79 ? -10.539 17.276 25.848 1.00 85.44 79 VAL A C 1
ATOM 589 O O . VAL A 1 79 ? -10.620 18.494 25.716 1.00 85.44 79 VAL A O 1
ATOM 592 N N . GLU A 1 80 ? -10.806 16.644 26.984 1.00 87.25 80 GLU A N 1
ATOM 593 C CA . GLU A 1 80 ? -11.151 17.267 28.258 1.00 87.25 80 GLU A CA 1
ATOM 594 C C . GLU A 1 80 ? -10.060 16.924 29.279 1.00 87.25 80 GLU A C 1
ATOM 596 O O . GLU A 1 80 ? -9.632 15.773 29.383 1.00 87.25 80 GLU A O 1
ATOM 601 N N . VAL A 1 81 ? -9.611 17.921 30.032 1.00 85.56 81 VAL A N 1
ATOM 602 C CA . VAL A 1 81 ? -8.662 17.783 31.139 1.00 85.56 81 VAL A CA 1
ATOM 603 C C . VAL A 1 81 ? -9.346 18.284 32.396 1.00 85.56 81 VAL A C 1
ATOM 605 O O . VAL A 1 81 ? -9.902 19.381 32.380 1.00 85.56 81 VAL A O 1
ATOM 608 N N . ILE A 1 82 ? -9.319 17.482 33.455 1.00 86.19 82 ILE A N 1
ATOM 609 C CA . ILE A 1 82 ? -9.952 17.780 34.743 1.00 86.19 82 ILE A CA 1
ATOM 610 C C . ILE A 1 82 ? -8.888 17.641 35.831 1.00 86.19 82 ILE A C 1
ATOM 612 O O . ILE A 1 82 ? -8.187 16.625 35.848 1.00 86.19 82 ILE A O 1
ATOM 616 N N . ASP A 1 83 ? -8.770 18.638 36.702 1.00 86.69 83 ASP A N 1
ATOM 617 C CA . ASP A 1 83 ? -7.939 18.561 37.911 1.00 86.69 83 ASP A CA 1
ATOM 618 C C . ASP A 1 83 ? -8.643 17.781 39.044 1.00 86.69 83 ASP A C 1
ATOM 620 O O . ASP A 1 83 ? -9.787 17.327 38.900 1.00 86.69 83 ASP A O 1
ATOM 624 N N . ALA A 1 84 ? -7.956 17.558 40.165 1.00 84.06 84 ALA A N 1
ATOM 625 C CA . ALA A 1 84 ? -8.499 16.777 41.278 1.00 84.06 84 ALA A CA 1
ATOM 626 C C . ALA A 1 84 ? -9.625 17.514 42.043 1.00 84.06 84 ALA A C 1
ATOM 628 O O . ALA A 1 84 ? -10.467 16.879 42.687 1.00 84.06 84 ALA A O 1
ATOM 629 N N . GLU A 1 85 ? -9.681 18.834 41.910 1.00 79.81 85 GLU A N 1
ATOM 630 C CA . GLU A 1 85 ? -10.571 19.786 42.568 1.00 79.81 85 GLU A CA 1
ATOM 631 C C . GLU A 1 85 ? -11.812 20.116 41.710 1.00 79.81 85 GLU A C 1
ATOM 633 O O . GLU A 1 85 ? -12.732 20.806 42.160 1.00 79.81 85 GLU A O 1
ATOM 638 N N . GLY A 1 86 ? -11.875 19.579 40.489 1.00 78.25 86 GLY A N 1
ATOM 639 C CA . GLY A 1 86 ? -13.009 19.622 39.576 1.00 78.25 86 GLY A CA 1
ATOM 640 C C . GLY A 1 86 ? -13.021 20.770 38.562 1.00 78.25 86 GLY A C 1
ATOM 641 O O . GLY A 1 86 ? -14.021 20.892 37.842 1.00 78.25 86 GLY A O 1
ATOM 642 N N . ALA A 1 87 ? -11.978 21.604 38.457 1.00 83.38 87 ALA A N 1
ATOM 643 C CA . ALA A 1 87 ? -11.886 22.552 37.347 1.00 83.38 87 ALA A CA 1
ATOM 644 C C . ALA A 1 87 ? -11.389 21.859 36.066 1.00 83.38 87 ALA A C 1
ATOM 646 O O . ALA A 1 87 ? -10.824 20.765 36.073 1.00 83.38 87 ALA A O 1
ATOM 647 N N . ARG A 1 88 ? -11.736 22.452 34.916 1.00 88.69 88 ARG A N 1
ATOM 648 C CA . ARG A 1 88 ? -11.650 21.782 33.611 1.00 88.69 88 ARG A CA 1
ATOM 649 C C . ARG A 1 88 ? -11.178 22.690 32.488 1.00 88.69 88 ARG A C 1
ATOM 651 O O . ARG A 1 88 ? -11.510 23.876 32.457 1.00 88.69 88 ARG A O 1
ATOM 658 N N . ALA A 1 89 ? -10.510 22.083 31.516 1.00 87.56 89 ALA A N 1
ATOM 659 C CA . ALA A 1 89 ? -10.221 22.664 30.214 1.00 87.56 89 ALA A CA 1
ATOM 660 C C . ALA A 1 89 ? -10.595 21.694 29.095 1.00 87.56 89 ALA A C 1
ATOM 662 O O . ALA A 1 89 ? -10.412 20.485 29.213 1.00 87.56 89 ALA A O 1
ATOM 663 N N . GLU A 1 90 ? -11.095 22.237 27.989 1.00 89.12 90 GLU A N 1
ATOM 664 C CA . GLU A 1 90 ? -11.516 21.459 26.828 1.00 89.12 90 GLU A CA 1
ATOM 665 C C . GLU A 1 90 ? -10.925 22.045 25.548 1.00 89.12 90 GLU A C 1
ATOM 667 O O . GLU A 1 90 ? -10.773 23.263 25.409 1.00 89.12 90 GLU A O 1
ATOM 672 N N . ARG A 1 91 ? -10.610 21.171 24.592 1.00 85.25 91 ARG A N 1
ATOM 673 C CA . ARG A 1 91 ? -10.208 21.555 23.241 1.00 85.25 91 ARG A CA 1
ATOM 674 C C . ARG A 1 91 ? -10.844 20.618 22.230 1.00 85.25 91 ARG A C 1
ATOM 676 O O . ARG A 1 91 ? -10.774 19.401 22.373 1.00 85.25 91 ARG A O 1
ATOM 683 N N . ASP A 1 92 ? -11.367 21.216 21.170 1.00 85.31 92 ASP A N 1
ATOM 684 C CA . ASP A 1 92 ? -11.890 20.491 20.026 1.00 85.31 92 ASP A CA 1
ATOM 685 C C . ASP A 1 92 ? -11.029 20.693 18.777 1.00 85.31 92 ASP A C 1
ATOM 687 O O . ASP A 1 92 ? -10.463 21.772 18.566 1.00 85.31 92 ASP A O 1
ATOM 691 N N . PHE A 1 93 ? -11.011 19.693 17.902 1.00 73.12 93 PHE A N 1
ATOM 692 C CA . PHE A 1 93 ? -10.476 19.800 16.548 1.00 73.12 93 PHE A CA 1
ATOM 693 C C . PHE A 1 93 ? -11.120 18.770 15.615 1.00 73.12 93 PHE A C 1
ATOM 695 O O . PHE A 1 93 ? -11.693 17.775 16.060 1.00 73.12 93 PHE A O 1
ATOM 702 N N . ASP A 1 94 ? -11.022 19.025 14.313 1.00 69.12 94 ASP A N 1
ATOM 703 C CA . ASP A 1 94 ? -11.512 18.111 13.284 1.00 69.12 94 ASP A CA 1
ATOM 704 C C . ASP A 1 94 ? -10.344 17.276 12.751 1.00 69.12 94 ASP A C 1
ATOM 706 O O . ASP A 1 94 ? -9.275 17.809 12.441 1.00 69.12 94 ASP A O 1
ATOM 710 N N . LEU A 1 95 ? -10.548 15.962 12.667 1.00 62.72 95 LEU A N 1
ATOM 711 C CA . LEU A 1 95 ? -9.568 14.994 12.194 1.00 62.72 95 LEU A CA 1
ATOM 712 C C . LEU A 1 95 ? -10.037 14.413 10.851 1.00 62.72 95 LEU A C 1
ATOM 714 O O . LEU A 1 95 ? -11.105 13.793 10.817 1.00 62.72 95 LEU A O 1
ATOM 718 N N . PRO A 1 96 ? -9.288 14.580 9.747 1.00 54.44 96 PRO A N 1
ATOM 719 C CA . PRO A 1 96 ? -9.619 13.923 8.491 1.00 54.44 96 PRO A CA 1
ATOM 720 C C . PRO A 1 96 ? -9.383 12.416 8.611 1.00 54.44 96 PRO A C 1
ATOM 722 O O . PRO A 1 96 ? -8.297 11.952 8.955 1.00 54.44 96 PRO A O 1
ATOM 725 N N . MET A 1 97 ? -10.426 11.655 8.310 1.00 51.16 97 MET A N 1
ATOM 726 C CA . MET A 1 97 ? -10.469 10.204 8.388 1.00 51.16 97 MET A CA 1
ATOM 727 C C . MET A 1 97 ? -10.509 9.653 6.958 1.00 51.16 97 MET A C 1
ATOM 729 O O . MET A 1 97 ? -11.473 9.874 6.214 1.00 51.16 97 MET A O 1
ATOM 733 N N . ALA A 1 98 ? -9.429 8.988 6.547 1.00 45.56 98 ALA A N 1
ATOM 734 C CA . ALA A 1 98 ? -9.298 8.360 5.237 1.00 45.56 98 ALA A CA 1
ATOM 735 C C . ALA A 1 98 ? -9.045 6.851 5.401 1.00 45.56 98 ALA A C 1
ATOM 737 O O . ALA A 1 98 ? -8.240 6.467 6.256 1.00 45.56 98 ALA A O 1
ATOM 738 N N . PRO A 1 99 ? -9.695 5.992 4.589 1.00 42.66 99 PRO A N 1
ATOM 739 C CA . PRO A 1 99 ? -9.472 4.556 4.636 1.00 42.66 99 PRO A CA 1
ATOM 740 C C . PRO A 1 99 ? -8.024 4.251 4.258 1.00 42.66 99 PRO A C 1
ATOM 742 O O . PRO A 1 99 ? -7.479 4.825 3.315 1.00 42.66 99 PRO A O 1
ATOM 745 N N . CYS A 1 100 ? -7.405 3.348 5.011 1.00 45.25 100 CYS A N 1
ATOM 746 C CA . CYS A 1 100 ? -6.024 2.950 4.795 1.00 45.25 100 CYS A CA 1
ATOM 747 C C . CYS A 1 100 ? -5.880 2.283 3.418 1.00 45.25 100 CYS A C 1
ATOM 749 O O . CYS A 1 100 ? -6.640 1.379 3.072 1.00 45.25 100 CYS A O 1
ATOM 751 N N . ALA A 1 101 ? -4.908 2.735 2.620 1.00 47.59 101 ALA A N 1
ATOM 752 C CA . ALA A 1 101 ? -4.428 1.935 1.503 1.00 47.59 101 ALA A CA 1
ATOM 753 C C . ALA A 1 101 ? -3.873 0.627 2.082 1.00 47.59 101 ALA A C 1
ATOM 755 O O . ALA A 1 101 ? -3.092 0.665 3.037 1.00 47.59 101 ALA A O 1
ATOM 756 N N . LEU A 1 102 ? -4.309 -0.515 1.547 1.00 50.56 102 LEU A N 1
ATOM 757 C CA . LEU A 1 102 ? -3.820 -1.814 1.996 1.00 50.56 102 LEU A CA 1
ATOM 758 C C . LEU A 1 102 ? -2.286 -1.872 1.886 1.00 50.56 102 LEU A C 1
ATOM 760 O O . LEU A 1 102 ? -1.731 -1.328 0.922 1.00 50.56 102 LEU A O 1
ATOM 764 N N . PRO A 1 103 ? -1.581 -2.520 2.833 1.00 48.88 103 PRO A N 1
ATOM 765 C CA . PRO A 1 103 ? -0.136 -2.665 2.731 1.00 48.88 103 PRO A CA 1
ATOM 766 C C . PRO A 1 103 ? 0.279 -3.340 1.412 1.00 48.88 103 PRO A C 1
ATOM 768 O O . PRO A 1 103 ? -0.433 -4.222 0.926 1.00 48.88 103 PRO A O 1
ATOM 771 N N . PRO A 1 104 ? 1.432 -2.979 0.822 1.00 45.50 104 PRO A N 1
ATOM 772 C CA . PRO A 1 104 ? 1.928 -3.636 -0.383 1.00 45.50 104 PRO A CA 1
ATOM 773 C C . PRO A 1 104 ? 2.026 -5.154 -0.207 1.00 45.50 104 PRO A C 1
ATOM 775 O O . PRO A 1 104 ? 2.587 -5.636 0.774 1.00 45.50 104 PRO A O 1
ATOM 778 N N . GLY A 1 105 ? 1.486 -5.902 -1.171 1.00 55.25 105 GLY A N 1
ATOM 779 C CA . GLY A 1 105 ? 1.411 -7.364 -1.105 1.00 55.25 105 GLY A CA 1
ATOM 780 C C . GLY A 1 105 ? 0.168 -7.902 -0.393 1.00 55.25 105 GLY A C 1
ATOM 781 O O . GLY A 1 105 ? -0.041 -9.113 -0.407 1.00 55.25 105 GLY A O 1
ATOM 782 N N . ALA A 1 106 ? -0.677 -7.035 0.174 1.00 61.31 106 ALA A N 1
ATOM 783 C CA . ALA A 1 106 ? -1.970 -7.453 0.685 1.00 61.31 106 ALA A CA 1
ATOM 784 C C . ALA A 1 106 ? -2.904 -7.834 -0.473 1.00 61.31 106 ALA A C 1
ATOM 786 O O . ALA A 1 106 ? -3.019 -7.122 -1.474 1.00 61.31 106 ALA A O 1
ATOM 787 N N . VAL A 1 107 ? -3.581 -8.965 -0.321 1.00 60.78 107 VAL A N 1
ATOM 788 C CA . VAL A 1 107 ? -4.521 -9.521 -1.290 1.00 60.78 107 VAL A CA 1
ATOM 789 C C . VAL A 1 107 ? -5.930 -9.326 -0.754 1.00 60.78 107 VAL A C 1
ATOM 791 O O . VAL A 1 107 ? -6.255 -9.800 0.333 1.00 60.78 107 VAL A O 1
ATOM 794 N N . ALA A 1 108 ? -6.765 -8.616 -1.511 1.00 59.06 108 ALA A N 1
ATOM 795 C CA . ALA A 1 108 ? -8.172 -8.449 -1.171 1.00 59.06 108 ALA A CA 1
ATOM 796 C C . ALA A 1 108 ? -8.909 -9.793 -1.250 1.00 59.06 108 ALA A C 1
ATOM 798 O O . ALA A 1 108 ? -8.732 -10.554 -2.207 1.00 59.06 108 ALA A O 1
ATOM 799 N N . HIS A 1 109 ? -9.747 -10.068 -0.255 1.00 59.47 109 HIS A N 1
ATOM 800 C CA . HIS A 1 109 ? -10.673 -11.186 -0.286 1.00 59.47 109 HIS A CA 1
ATOM 801 C C . HIS A 1 109 ? -11.746 -10.934 -1.367 1.00 59.47 109 HIS A C 1
ATOM 803 O O . HIS A 1 109 ? -12.144 -9.783 -1.579 1.00 59.47 109 HIS A O 1
ATOM 809 N N . PRO A 1 110 ? -12.233 -11.973 -2.075 1.00 48.25 110 PRO A N 1
ATOM 810 C CA . PRO A 1 110 ? -13.213 -11.802 -3.149 1.00 48.25 110 PRO A CA 1
ATOM 811 C C . PRO A 1 110 ? -14.549 -11.161 -2.743 1.00 48.25 110 PRO A C 1
ATOM 813 O O . PRO A 1 110 ? -15.254 -10.660 -3.615 1.00 48.25 110 PRO A O 1
ATOM 816 N N . ASP A 1 111 ? -14.912 -11.167 -1.457 1.00 51.94 111 ASP A N 1
ATOM 817 C CA . ASP A 1 111 ? -16.108 -10.465 -0.962 1.00 51.94 111 ASP A CA 1
ATOM 818 C C . ASP A 1 111 ? -15.943 -8.936 -0.893 1.00 51.94 111 ASP A C 1
ATOM 820 O O . ASP A 1 111 ? -16.931 -8.220 -0.732 1.00 51.94 111 ASP A O 1
ATOM 824 N N . GLY A 1 112 ? -14.713 -8.429 -1.019 1.00 50.66 112 GLY A N 1
ATOM 825 C CA . GLY A 1 112 ? -14.389 -7.011 -0.886 1.00 50.66 112 GLY A CA 1
ATOM 826 C C . GLY A 1 112 ? -14.534 -6.449 0.533 1.00 50.66 112 GLY A C 1
ATOM 827 O O . GLY A 1 112 ? -14.469 -5.231 0.693 1.00 50.66 112 GLY A O 1
ATOM 828 N N . GLN A 1 113 ? -14.733 -7.297 1.546 1.00 57.72 113 GLN A N 1
ATOM 829 C CA . GLN A 1 113 ? -14.899 -6.915 2.953 1.00 57.72 113 GLN A CA 1
ATOM 830 C C . GLN A 1 113 ? -13.606 -7.053 3.756 1.00 57.72 113 GLN A C 1
ATOM 832 O O . GLN A 1 113 ? -13.422 -6.327 4.730 1.00 57.72 113 GLN A O 1
ATOM 837 N N . SER A 1 114 ? -12.689 -7.915 3.316 1.00 67.06 114 SER A N 1
ATOM 838 C CA . SER A 1 114 ? -11.402 -8.130 3.979 1.00 67.06 114 SER A CA 1
ATOM 839 C C . SER A 1 114 ? -10.237 -8.150 2.994 1.00 67.06 114 SER A C 1
ATOM 841 O O . SER A 1 114 ? -10.403 -8.285 1.781 1.00 67.06 114 SER A O 1
ATOM 843 N N . ALA A 1 115 ? -9.025 -8.012 3.516 1.00 70.38 115 ALA A N 1
ATOM 844 C CA . ALA A 1 115 ? -7.788 -8.271 2.797 1.00 70.38 115 ALA A CA 1
ATOM 845 C C . ALA A 1 115 ? -6.743 -8.883 3.727 1.00 70.38 115 ALA A C 1
ATOM 847 O O . ALA A 1 115 ? -6.768 -8.650 4.935 1.00 70.38 115 ALA A O 1
ATOM 848 N N . TYR A 1 116 ? -5.790 -9.609 3.150 1.00 78.50 116 TYR A N 1
ATOM 849 C CA . TYR A 1 116 ? -4.798 -10.369 3.902 1.00 78.50 116 TYR A CA 1
ATOM 850 C C . TYR A 1 116 ? -3.386 -10.081 3.423 1.00 78.50 116 TYR A C 1
ATOM 852 O O . TYR A 1 116 ? -3.134 -10.020 2.222 1.00 78.50 116 TYR A O 1
ATOM 860 N N . LEU A 1 117 ? -2.448 -9.969 4.356 1.00 80.88 117 LEU A N 1
ATOM 861 C CA . LEU A 1 117 ? -1.022 -9.835 4.079 1.00 80.88 117 LEU A CA 1
ATOM 862 C C . LEU A 1 117 ? -0.265 -10.991 4.737 1.00 80.88 117 LEU A C 1
ATOM 864 O O . LEU A 1 117 ? -0.271 -11.107 5.961 1.00 80.88 117 LEU A O 1
ATOM 868 N N . ASP A 1 118 ? 0.408 -11.817 3.934 1.00 86.12 118 ASP A N 1
ATOM 869 C CA . ASP A 1 118 ? 1.368 -12.814 4.430 1.00 86.12 118 ASP A CA 1
ATOM 870 C C . ASP A 1 118 ? 2.694 -12.111 4.743 1.00 86.12 118 ASP A C 1
ATOM 872 O O . ASP A 1 118 ? 3.365 -11.583 3.854 1.00 86.12 118 ASP A O 1
ATOM 876 N N . VAL A 1 119 ? 3.056 -12.070 6.022 1.00 81.75 119 VAL A N 1
ATOM 877 C CA . VAL A 1 119 ? 4.274 -11.431 6.516 1.00 81.75 119 VAL A CA 1
ATOM 878 C C . VAL A 1 119 ? 5.300 -12.512 6.802 1.00 81.75 119 VAL A C 1
ATOM 880 O O . VAL A 1 119 ? 5.243 -13.179 7.830 1.00 81.75 119 VAL A O 1
ATOM 883 N N . GLU A 1 120 ? 6.271 -12.655 5.899 1.00 84.56 120 GLU A N 1
ATOM 884 C CA . GLU A 1 120 ? 7.318 -13.685 5.989 1.00 84.56 120 GLU A CA 1
ATOM 885 C C . GLU A 1 120 ? 8.413 -13.381 7.031 1.00 84.56 120 GLU A C 1
ATOM 887 O O . GLU A 1 120 ? 9.241 -14.240 7.336 1.00 84.56 120 GLU A O 1
ATOM 892 N N . ALA A 1 121 ? 8.434 -12.165 7.585 1.00 76.31 121 ALA A N 1
ATOM 893 C CA . ALA A 1 121 ? 9.389 -11.780 8.618 1.00 76.31 121 ALA A CA 1
ATOM 894 C C . ALA A 1 121 ? 9.147 -12.577 9.908 1.00 76.31 121 ALA A C 1
ATOM 896 O O . ALA A 1 121 ? 8.028 -12.606 10.408 1.00 76.31 121 ALA A O 1
ATOM 897 N N . LEU A 1 122 ? 10.208 -13.178 10.453 1.00 83.75 122 LEU A N 1
ATOM 898 C CA . LEU A 1 122 ? 10.153 -13.940 11.699 1.00 83.75 122 LEU A CA 1
ATOM 899 C C . LEU A 1 122 ? 10.173 -12.990 12.901 1.00 83.75 122 LEU A C 1
ATOM 901 O O . LEU A 1 122 ? 11.120 -12.214 13.052 1.00 83.75 122 LEU A O 1
ATOM 905 N N . ALA A 1 123 ? 9.155 -13.063 13.754 1.00 73.31 123 ALA A N 1
ATOM 906 C CA . ALA A 1 123 ? 9.105 -12.316 15.005 1.00 73.31 123 ALA A CA 1
ATOM 907 C C . ALA A 1 123 ? 8.238 -13.023 16.068 1.00 73.31 123 ALA A C 1
ATOM 909 O O . ALA A 1 123 ? 7.444 -13.907 15.735 1.00 73.31 123 ALA A O 1
ATOM 910 N N . PRO A 1 124 ? 8.338 -12.622 17.350 1.00 76.88 124 PRO A N 1
ATOM 911 C CA . PRO A 1 124 ? 7.451 -13.119 18.395 1.00 76.88 124 PRO A CA 1
ATOM 912 C C . PRO A 1 124 ? 5.996 -12.687 18.172 1.00 76.88 124 PRO A C 1
ATOM 914 O O . PRO A 1 124 ? 5.727 -11.609 17.631 1.00 76.88 124 PRO A O 1
ATOM 917 N N . TYR A 1 125 ? 5.050 -13.472 18.696 1.00 81.75 125 TYR A N 1
ATOM 918 C CA . TYR A 1 125 ? 3.606 -13.229 18.571 1.00 81.75 125 TYR A CA 1
ATOM 919 C C . TYR A 1 125 ? 3.179 -11.798 18.931 1.00 81.75 125 TYR A C 1
ATOM 921 O O . TYR A 1 125 ? 2.490 -11.128 18.164 1.00 81.75 125 TYR A O 1
ATOM 929 N N . GLU A 1 126 ? 3.598 -11.303 20.100 1.00 71.25 126 GLU A N 1
ATOM 930 C CA . GLU A 1 126 ? 3.195 -9.972 20.571 1.00 71.25 126 GLU A CA 1
ATOM 931 C C . GLU A 1 126 ? 3.756 -8.852 19.683 1.00 71.25 126 GLU A C 1
ATOM 933 O O . GLU A 1 126 ? 3.096 -7.829 19.503 1.00 71.25 126 GLU A O 1
ATOM 938 N N . LEU A 1 127 ? 4.923 -9.056 19.062 1.00 60.41 127 LEU A N 1
ATOM 939 C CA . LEU A 1 127 ? 5.470 -8.097 18.104 1.00 60.41 127 LEU A CA 1
ATOM 940 C C . LEU A 1 127 ? 4.647 -8.089 16.809 1.00 60.41 127 LEU A C 1
ATOM 942 O O . LEU A 1 127 ? 4.319 -7.018 16.305 1.00 60.41 127 LEU A O 1
ATOM 946 N N . HIS A 1 128 ? 4.231 -9.257 16.314 1.00 74.44 128 HIS A N 1
ATOM 947 C CA . HIS A 1 128 ? 3.299 -9.346 15.188 1.00 74.44 128 HIS A CA 1
ATOM 948 C C . HIS A 1 128 ? 1.932 -8.732 15.495 1.00 74.44 128 HIS A C 1
ATOM 950 O O . HIS A 1 128 ? 1.394 -8.014 14.656 1.00 74.44 128 HIS A O 1
ATOM 956 N N . ARG A 1 129 ? 1.391 -8.940 16.702 1.00 71.88 129 ARG A N 1
ATOM 957 C CA . ARG A 1 129 ? 0.135 -8.315 17.135 1.00 71.88 129 ARG A CA 1
ATOM 958 C C . ARG A 1 129 ? 0.236 -6.793 17.101 1.00 71.88 129 ARG A C 1
ATOM 960 O O . ARG A 1 129 ? -0.653 -6.139 16.564 1.00 71.88 129 ARG A O 1
ATOM 967 N N . ILE A 1 130 ? 1.317 -6.237 17.650 1.00 48.25 130 ILE A N 1
ATOM 968 C CA . ILE A 1 130 ? 1.577 -4.793 17.622 1.00 48.25 130 ILE A CA 1
ATOM 969 C C . ILE A 1 130 ? 1.721 -4.311 16.174 1.00 48.25 130 ILE A C 1
ATOM 971 O O . ILE A 1 130 ? 1.073 -3.340 15.799 1.00 48.25 130 ILE A O 1
ATOM 975 N N . ASN A 1 131 ? 2.503 -5.001 15.341 1.00 56.22 131 ASN A N 1
ATOM 976 C CA . ASN A 1 131 ? 2.732 -4.609 13.948 1.00 56.22 131 ASN A CA 1
ATOM 977 C C . ASN A 1 131 ? 1.450 -4.636 13.107 1.00 56.22 131 ASN A C 1
ATOM 979 O O . ASN A 1 131 ? 1.198 -3.698 12.360 1.00 56.22 131 ASN A O 1
ATOM 983 N N . ALA A 1 132 ? 0.618 -5.669 13.243 1.00 59.53 132 ALA A N 1
ATOM 984 C CA . ALA A 1 132 ? -0.653 -5.753 12.527 1.00 59.53 132 ALA A CA 1
ATOM 985 C C . ALA A 1 132 ? -1.559 -4.561 12.868 1.00 59.53 132 ALA A C 1
ATOM 987 O O . ALA A 1 132 ? -2.102 -3.908 11.979 1.00 59.53 132 ALA A O 1
ATOM 988 N N . VAL A 1 133 ? -1.626 -4.225 14.157 1.00 51.03 133 VAL A N 1
ATOM 989 C CA . VAL A 1 133 ? -2.362 -3.071 14.676 1.00 51.03 133 VAL A CA 1
ATOM 990 C C . VAL A 1 133 ? -1.781 -1.744 14.161 1.00 51.03 133 VAL A C 1
ATOM 992 O O . VAL A 1 133 ? -2.539 -0.871 13.741 1.00 51.03 133 VAL A O 1
ATOM 995 N N . MET A 1 134 ? -0.451 -1.610 14.104 1.00 45.25 134 MET A N 1
ATOM 996 C CA . MET A 1 134 ? 0.246 -0.449 13.522 1.00 45.25 134 MET A CA 1
ATOM 997 C C . MET A 1 134 ? 0.012 -0.278 12.014 1.00 45.25 134 MET A C 1
ATOM 999 O O . MET A 1 134 ? 0.245 0.805 11.492 1.00 45.25 134 MET A O 1
ATOM 1003 N N . HIS A 1 135 ? -0.436 -1.325 11.315 1.00 51.47 135 HIS A N 1
ATOM 1004 C CA . HIS A 1 135 ? -0.846 -1.265 9.909 1.00 51.47 135 HIS A CA 1
ATOM 1005 C C . HIS A 1 135 ? -2.366 -1.104 9.729 1.00 51.47 135 HIS A C 1
ATOM 1007 O O . HIS A 1 135 ? -2.863 -1.145 8.604 1.00 51.47 135 HIS A O 1
ATOM 1013 N N . GLY A 1 136 ? -3.129 -0.949 10.819 1.00 51.38 136 GLY A N 1
ATOM 1014 C CA . GLY A 1 136 ? -4.593 -0.852 10.775 1.00 51.38 136 GLY A CA 1
ATOM 1015 C C . GLY A 1 136 ? -5.341 -2.150 10.601 1.00 51.38 136 GLY A C 1
ATOM 1016 O O . GLY A 1 136 ? -6.538 -2.125 10.324 1.00 51.38 136 GLY A O 1
ATOM 1017 N N . GLY A 1 137 ? -4.636 -3.262 10.730 1.00 68.25 137 GLY A N 1
ATOM 1018 C CA . GLY A 1 137 ? -5.214 -4.584 10.730 1.00 68.25 137 GLY A CA 1
ATOM 1019 C C . GLY A 1 137 ? -5.162 -5.209 12.114 1.00 68.25 137 GLY A C 1
ATOM 1020 O O . GLY A 1 137 ? -5.014 -4.556 13.149 1.00 68.25 137 GLY A O 1
ATOM 1021 N N . ARG A 1 138 ? -5.253 -6.527 12.111 1.00 74.62 138 ARG A N 1
ATOM 1022 C CA . ARG A 1 138 ? -5.024 -7.399 13.260 1.00 74.62 138 ARG A CA 1
ATOM 1023 C C . ARG A 1 138 ? -4.370 -8.683 12.771 1.00 74.62 138 ARG A C 1
ATOM 1025 O O . ARG A 1 138 ? -4.240 -8.893 11.567 1.00 74.62 138 ARG A O 1
ATOM 1032 N N . LEU A 1 139 ? -3.931 -9.534 13.690 1.00 85.94 139 LEU A N 1
ATOM 1033 C CA . LEU A 1 139 ? -3.575 -10.897 13.301 1.00 85.94 139 LEU A CA 1
ATOM 1034 C C . LEU A 1 139 ? -4.825 -11.620 12.794 1.00 85.94 139 LEU A C 1
ATOM 1036 O O . LEU A 1 139 ? -5.908 -11.395 13.326 1.00 85.94 139 LEU A O 1
ATOM 1040 N N . LEU A 1 140 ? -4.648 -12.472 11.787 1.00 92.50 140 LEU A N 1
ATOM 1041 C CA . LEU A 1 140 ? -5.720 -13.187 11.096 1.00 92.50 140 LEU A CA 1
ATOM 1042 C C . LEU A 1 140 ? -6.697 -13.888 12.050 1.00 92.50 140 LEU A C 1
ATOM 1044 O O . LEU A 1 140 ? -6.283 -14.741 12.830 1.00 92.50 140 LEU A O 1
ATOM 1048 N N . GLU A 1 141 ? -7.992 -13.629 11.920 1.00 88.25 141 GLU A N 1
ATOM 1049 C CA . GLU A 1 141 ? -9.040 -14.354 12.638 1.00 88.25 141 GLU A CA 1
ATOM 1050 C C . GLU A 1 141 ? -9.976 -15.007 11.629 1.00 88.25 141 GLU A C 1
ATOM 1052 O O . GLU A 1 141 ? -10.719 -14.312 10.958 1.00 88.25 141 GLU A O 1
ATOM 1057 N N . ILE A 1 142 ? -9.914 -16.336 11.513 1.00 85.25 142 ILE A N 1
ATOM 1058 C CA . ILE A 1 142 ? -10.699 -17.067 10.515 1.00 85.25 142 ILE A CA 1
ATOM 1059 C C . ILE A 1 142 ? -12.095 -17.375 11.060 1.00 85.25 142 ILE A C 1
ATOM 1061 O O . ILE A 1 142 ? -12.245 -18.040 12.095 1.00 85.25 142 ILE A O 1
ATOM 1065 N N . ASP A 1 143 ? -13.108 -16.965 10.308 1.00 77.81 143 ASP A N 1
ATOM 1066 C CA . ASP A 1 143 ? -14.506 -16.997 10.713 1.00 77.81 143 ASP A CA 1
ATOM 1067 C C . ASP A 1 143 ? -15.327 -18.092 10.033 1.00 77.81 143 ASP A C 1
ATOM 1069 O O . ASP A 1 143 ? -16.342 -18.516 10.598 1.00 77.81 143 ASP A O 1
ATOM 1073 N N . ASP A 1 144 ? -14.863 -18.612 8.895 1.00 73.62 144 ASP A N 1
ATOM 1074 C CA . ASP A 1 144 ? -15.469 -19.749 8.207 1.00 73.62 144 ASP A CA 1
ATOM 1075 C C . ASP A 1 144 ? -14.481 -20.561 7.338 1.00 73.62 144 ASP A C 1
ATOM 1077 O O . ASP A 1 144 ? -13.293 -20.258 7.209 1.00 73.62 144 ASP A O 1
ATOM 1081 N N . GLU A 1 145 ? -14.984 -21.656 6.760 1.00 72.00 145 GLU A N 1
ATOM 1082 C CA . GLU A 1 145 ? -14.215 -22.553 5.888 1.00 72.00 145 GLU A CA 1
ATOM 1083 C C . GLU A 1 145 ? -13.805 -21.889 4.560 1.00 72.00 145 GLU A C 1
ATOM 1085 O O . GLU A 1 145 ? -12.749 -22.208 4.011 1.00 72.00 145 GLU A O 1
ATOM 1090 N N . GLY A 1 146 ? -14.613 -20.962 4.039 1.00 64.38 146 GLY A N 1
ATOM 1091 C CA . GLY A 1 146 ? -14.322 -20.246 2.798 1.00 64.38 146 GLY A CA 1
ATOM 1092 C C . GLY A 1 146 ? -13.111 -19.332 2.952 1.00 64.38 146 GLY A C 1
ATOM 1093 O O . GLY A 1 146 ? -12.200 -19.368 2.122 1.00 64.38 146 GLY A O 1
ATOM 1094 N N . GLU A 1 147 ? -13.055 -18.594 4.055 1.00 73.06 147 GLU A N 1
ATOM 1095 C CA . GLU A 1 147 ? -11.911 -17.765 4.419 1.00 73.06 147 GLU A CA 1
ATOM 1096 C C . GLU A 1 147 ? -10.631 -18.599 4.585 1.00 73.06 147 GLU A C 1
ATOM 1098 O O . GLU A 1 147 ? -9.590 -18.258 4.019 1.00 73.06 147 GLU A O 1
ATOM 1103 N N . GLN A 1 148 ? -10.702 -19.746 5.272 1.00 79.62 148 GLN A N 1
ATOM 1104 C CA . GLN A 1 148 ? -9.554 -20.648 5.420 1.00 79.62 148 GLN A CA 1
ATOM 1105 C C . GLN A 1 148 ? -8.972 -21.088 4.070 1.00 79.62 148 GLN A C 1
ATOM 1107 O O . GLN A 1 148 ? -7.750 -21.116 3.914 1.00 79.62 148 GLN A O 1
ATOM 1112 N N . ILE A 1 149 ? -9.822 -21.414 3.091 1.00 69.12 149 ILE A N 1
ATOM 1113 C CA . ILE A 1 149 ? -9.379 -21.810 1.746 1.00 69.12 149 ILE A CA 1
ATOM 1114 C C . ILE A 1 149 ? -8.621 -20.664 1.063 1.00 69.12 149 ILE A C 1
ATOM 1116 O O . ILE A 1 149 ? -7.588 -20.901 0.431 1.00 69.12 149 ILE A O 1
ATOM 1120 N N . VAL A 1 150 ? -9.108 -19.426 1.187 1.00 66.62 150 VAL A N 1
ATOM 1121 C CA . VAL A 1 150 ? -8.455 -18.256 0.579 1.00 66.62 150 VAL A CA 1
ATOM 1122 C C . VAL A 1 150 ? -7.107 -17.975 1.235 1.00 66.62 150 VAL A C 1
ATOM 1124 O O . VAL A 1 150 ? -6.115 -17.757 0.534 1.00 66.62 150 VAL A O 1
ATOM 1127 N N . VAL A 1 151 ? -7.042 -18.037 2.563 1.00 75.81 151 VAL A N 1
ATOM 1128 C CA . VAL A 1 151 ? -5.795 -17.852 3.312 1.00 75.81 151 VAL A CA 1
ATOM 1129 C C . VAL A 1 151 ? -4.784 -18.961 2.988 1.00 75.81 151 VAL A C 1
ATOM 1131 O O . VAL A 1 151 ?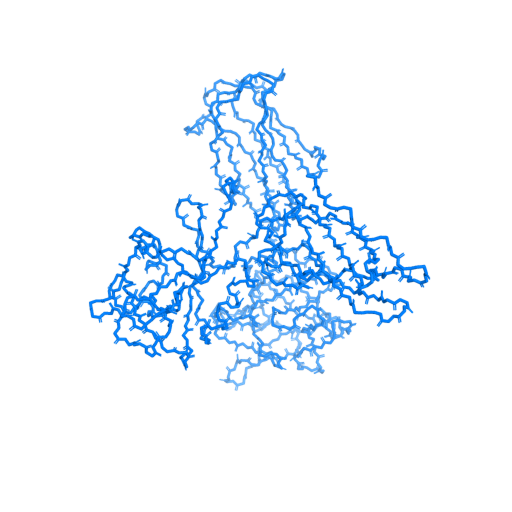 -3.613 -18.660 2.758 1.00 75.81 151 VAL A O 1
ATOM 1134 N N . ASP A 1 152 ? -5.207 -20.227 2.904 1.00 75.31 152 ASP A N 1
ATOM 1135 C CA . ASP A 1 152 ? -4.331 -21.350 2.523 1.00 75.31 152 ASP A CA 1
ATOM 1136 C C . 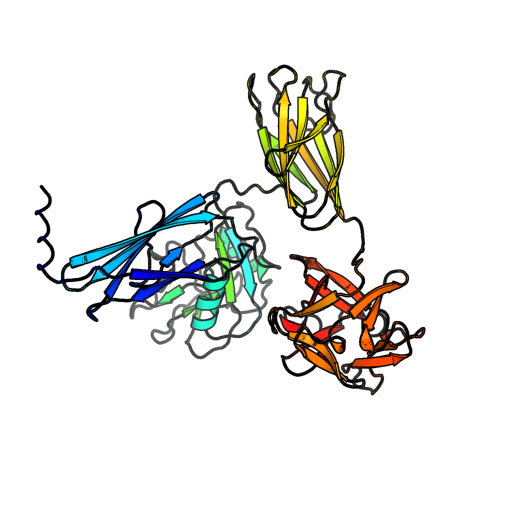ASP A 1 152 ? -3.745 -21.156 1.114 1.00 75.31 152 ASP A C 1
ATOM 1138 O O . ASP A 1 152 ? -2.545 -21.343 0.886 1.00 75.31 152 ASP A O 1
ATOM 1142 N N . ALA A 1 153 ? -4.570 -20.687 0.172 1.00 67.88 153 ALA A N 1
ATOM 1143 C CA . ALA A 1 153 ? -4.133 -20.368 -1.183 1.00 67.88 153 ALA A CA 1
ATOM 1144 C C . ALA A 1 153 ? -3.126 -19.203 -1.219 1.00 67.88 153 ALA A C 1
ATOM 1146 O O . ALA A 1 153 ? -2.139 -19.277 -1.955 1.00 67.88 153 ALA A O 1
ATOM 1147 N N . LEU A 1 154 ? -3.335 -18.160 -0.407 1.00 69.81 154 LEU A N 1
ATOM 1148 C CA . LEU A 1 154 ? -2.420 -17.020 -0.277 1.00 69.81 154 LEU A CA 1
ATOM 1149 C C . LEU A 1 154 ? -1.027 -17.463 0.184 1.00 69.81 154 LEU A C 1
ATOM 1151 O O . LEU A 1 154 ? -0.006 -17.055 -0.386 1.00 69.81 154 LEU A O 1
ATOM 1155 N N . ILE A 1 155 ? -0.978 -18.314 1.209 1.00 78.31 155 ILE A N 1
ATOM 1156 C CA . ILE A 1 155 ? 0.291 -18.791 1.754 1.00 78.31 155 ILE A CA 1
ATOM 1157 C C . ILE A 1 155 ? 0.943 -19.884 0.907 1.00 78.31 155 ILE A C 1
ATOM 1159 O O . ILE A 1 155 ? 2.134 -20.144 1.061 1.00 78.31 155 ILE A O 1
ATOM 1163 N N . GLY A 1 156 ? 0.194 -20.555 0.028 1.00 76.75 156 GLY A N 1
ATOM 1164 C CA . GLY A 1 156 ? 0.723 -21.556 -0.900 1.00 76.75 156 GLY A CA 1
ATOM 1165 C C . GLY A 1 156 ? 1.506 -22.686 -0.220 1.00 76.75 156 GLY A C 1
ATOM 1166 O O . GLY A 1 156 ? 2.514 -23.142 -0.757 1.00 76.75 156 GLY A O 1
ATOM 1167 N N . GLY A 1 157 ? 1.102 -23.092 0.989 1.00 73.75 157 GLY A N 1
ATOM 1168 C CA . GLY A 1 157 ? 1.755 -24.167 1.745 1.00 73.75 157 GLY A CA 1
ATOM 1169 C C . GLY A 1 157 ? 3.142 -23.832 2.311 1.00 73.75 157 GLY A C 1
ATOM 1170 O O . GLY A 1 157 ? 3.864 -24.738 2.722 1.00 73.75 157 GLY A O 1
ATOM 1171 N N . ARG A 1 158 ? 3.533 -22.552 2.369 1.00 79.62 158 ARG A N 1
ATOM 1172 C CA . ARG A 1 158 ? 4.848 -22.082 2.864 1.00 79.62 158 ARG A CA 1
ATOM 1173 C C . ARG A 1 158 ? 5.068 -22.241 4.396 1.00 79.62 158 ARG A C 1
ATOM 1175 O O . ARG A 1 158 ? 5.918 -21.565 4.964 1.00 79.62 158 ARG A O 1
ATOM 1182 N N . GLY A 1 159 ? 4.320 -23.121 5.071 1.00 85.81 159 GLY A N 1
ATOM 1183 C CA . GLY A 1 159 ? 4.461 -23.428 6.502 1.00 85.81 159 GLY A CA 1
ATOM 1184 C C . GLY A 1 159 ? 3.592 -22.589 7.448 1.00 85.81 159 GLY A C 1
ATOM 1185 O O . GLY A 1 159 ? 2.601 -21.984 7.039 1.00 85.81 159 GLY A O 1
ATOM 1186 N N . GLN A 1 160 ? 3.960 -22.582 8.730 1.00 92.25 160 GLN A N 1
ATOM 1187 C CA . GLN A 1 160 ? 3.136 -22.038 9.812 1.00 92.25 160 GLN A CA 1
ATOM 1188 C C . GLN A 1 160 ? 3.241 -20.528 9.949 1.00 92.25 160 GLN A C 1
ATOM 1190 O O . GLN A 1 160 ? 4.329 -19.968 9.818 1.00 92.25 160 GLN A O 1
ATOM 1195 N N . ARG A 1 161 ? 2.111 -19.885 10.248 1.00 93.44 161 ARG A N 1
ATOM 1196 C CA . ARG A 1 161 ? 2.023 -18.455 10.549 1.00 93.44 161 ARG A CA 1
ATOM 1197 C C . ARG A 1 161 ? 1.232 -18.210 11.812 1.00 93.44 161 ARG A C 1
ATOM 1199 O O . ARG A 1 161 ? 0.203 -18.848 12.013 1.00 93.44 161 ARG A O 1
ATOM 1206 N N . TYR A 1 162 ? 1.645 -17.229 12.600 1.00 95.44 162 TYR A N 1
ATOM 1207 C CA . TYR A 1 162 ? 0.812 -16.706 13.672 1.00 95.44 162 TYR A CA 1
ATOM 1208 C C . TYR A 1 162 ? -0.524 -16.172 13.145 1.00 95.44 162 TYR A C 1
ATOM 1210 O O . TYR A 1 162 ? -0.578 -15.476 12.126 1.00 95.44 162 TYR A O 1
ATOM 1218 N N . MET A 1 163 ? -1.586 -16.494 13.887 1.00 94.31 163 MET A N 1
ATOM 1219 C CA . MET A 1 163 ? -2.954 -16.012 13.690 1.00 94.31 163 MET A CA 1
ATOM 1220 C C . MET A 1 163 ? -3.484 -15.385 14.988 1.00 94.31 163 MET A C 1
ATOM 1222 O O . MET A 1 163 ? -2.918 -15.583 16.056 1.00 94.31 163 MET A O 1
ATOM 1226 N N . GLY A 1 164 ? -4.567 -14.621 14.921 1.00 92.19 164 GLY A N 1
ATOM 1227 C CA . GLY A 1 164 ? -5.146 -13.836 16.012 1.00 92.19 164 GLY A CA 1
ATOM 1228 C C . GLY A 1 164 ? -5.939 -14.645 17.035 1.00 92.19 164 GLY A C 1
ATOM 1229 O O . GLY A 1 164 ? -7.042 -14.250 17.403 1.00 92.19 164 GLY A O 1
ATOM 1230 N N . LEU A 1 165 ? -5.393 -15.765 17.513 1.00 89.88 165 LEU A N 1
ATOM 1231 C CA . LEU A 1 165 ? -6.005 -16.575 18.566 1.00 89.88 165 LEU A CA 1
ATOM 1232 C C . LEU A 1 165 ? -5.147 -16.583 19.823 1.00 89.88 165 LEU A C 1
ATOM 1234 O O . LEU A 1 165 ? -3.946 -16.855 19.775 1.00 89.88 165 LEU A O 1
ATOM 1238 N N . ARG A 1 166 ? -5.795 -16.351 20.967 1.00 86.44 166 ARG A N 1
ATOM 1239 C CA . ARG A 1 166 ? -5.163 -16.396 22.286 1.00 86.44 166 ARG A CA 1
ATOM 1240 C C . ARG A 1 166 ? -5.929 -17.312 23.228 1.00 86.44 166 ARG A C 1
ATOM 1242 O O . ARG A 1 166 ? -7.157 -17.279 23.274 1.00 86.44 166 ARG A O 1
ATOM 1249 N N . ARG A 1 167 ? -5.196 -18.100 24.009 1.00 86.56 167 ARG A N 1
ATOM 1250 C CA . ARG A 1 167 ? -5.758 -18.979 25.033 1.00 86.56 167 ARG A CA 1
ATOM 1251 C C . ARG A 1 167 ? -6.389 -18.157 26.165 1.00 86.56 167 ARG A C 1
ATOM 1253 O O . ARG A 1 167 ? -5.805 -17.182 26.641 1.00 86.56 167 ARG A O 1
ATOM 1260 N N . THR A 1 168 ? -7.581 -18.556 26.595 1.00 83.44 168 THR A N 1
ATOM 1261 C CA . THR A 1 168 ? -8.387 -17.895 27.637 1.00 83.44 168 THR A CA 1
ATOM 1262 C C . THR A 1 168 ? -8.654 -18.769 28.860 1.00 83.44 168 THR A C 1
ATOM 1264 O O . THR A 1 168 ? -9.207 -18.278 29.842 1.00 83.44 168 THR A O 1
ATOM 1267 N N . GLY A 1 169 ? -8.284 -20.050 28.817 1.00 79.62 169 GLY A N 1
ATOM 1268 C CA . GLY A 1 169 ? -8.500 -21.007 29.899 1.00 79.62 169 GLY A CA 1
ATOM 1269 C C . GLY A 1 169 ? -7.633 -22.258 29.764 1.00 79.62 169 GLY A C 1
ATOM 1270 O O . GLY A 1 169 ? -6.868 -22.404 28.809 1.00 79.62 169 GLY A O 1
ATOM 1271 N N . ASP A 1 170 ? -7.755 -23.150 30.745 1.00 74.06 170 ASP A N 1
ATOM 1272 C CA . ASP A 1 170 ? -6.951 -24.375 30.845 1.00 74.06 170 ASP A CA 1
ATOM 1273 C C . ASP A 1 170 ? -7.537 -25.548 30.036 1.00 74.06 170 ASP A C 1
ATOM 1275 O O . ASP A 1 170 ? -6.915 -26.608 29.930 1.00 74.06 170 ASP A O 1
ATOM 1279 N N . GLY A 1 171 ? -8.746 -25.397 29.485 1.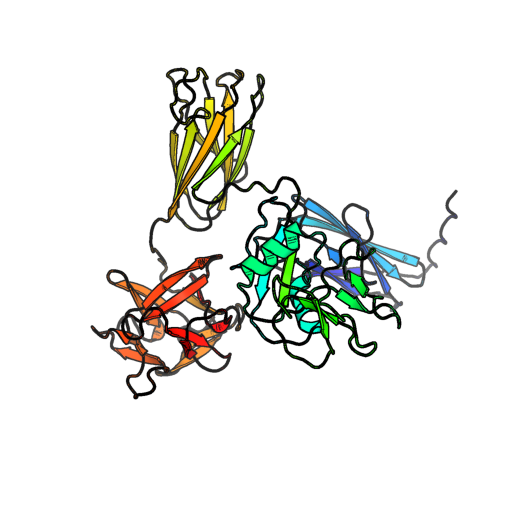00 75.88 171 GLY A N 1
ATOM 1280 C CA . GLY A 1 171 ? -9.338 -26.370 28.580 1.00 75.88 171 GLY A CA 1
ATOM 1281 C C . GLY A 1 171 ? -8.591 -26.410 27.242 1.00 75.88 171 GLY A C 1
ATOM 1282 O O . GLY A 1 171 ? -8.100 -25.378 26.777 1.00 75.88 171 GLY A O 1
ATOM 1283 N N . PRO A 1 172 ? -8.514 -27.582 26.581 1.00 68.38 172 PRO A N 1
ATOM 1284 C CA . PRO A 1 172 ? -7.763 -27.735 25.334 1.00 68.38 172 PRO A CA 1
ATOM 1285 C C . PRO A 1 172 ? -8.244 -26.750 24.266 1.00 68.38 172 PRO A C 1
ATOM 1287 O O . PRO A 1 172 ? -7.430 -26.145 23.590 1.00 68.38 172 PRO A O 1
ATOM 1290 N N . GLU A 1 173 ? -9.547 -26.482 24.221 1.00 73.56 173 GLU A N 1
ATOM 1291 C CA . GLU A 1 173 ? -10.222 -25.662 23.215 1.00 73.56 173 GLU A CA 1
ATOM 1292 C C . GLU A 1 173 ? -10.541 -24.217 23.648 1.00 73.56 173 GLU A C 1
ATOM 1294 O O . GLU A 1 173 ? -11.256 -23.503 22.929 1.00 73.56 173 GLU A O 1
ATOM 1299 N N . ASP A 1 174 ? -10.020 -23.785 24.800 1.00 85.00 174 ASP A N 1
ATOM 1300 C CA . ASP A 1 174 ? -10.270 -22.464 25.385 1.00 85.00 174 ASP A CA 1
ATOM 1301 C C . ASP A 1 174 ? -9.419 -21.386 24.701 1.00 85.00 174 ASP A C 1
ATOM 1303 O O . ASP A 1 174 ? -8.513 -20.811 25.303 1.00 85.00 174 ASP A O 1
ATOM 1307 N N . PHE A 1 175 ? -9.710 -21.112 23.432 1.00 87.81 175 PHE A N 1
ATOM 1308 C CA . PHE A 1 175 ? -9.157 -19.988 22.680 1.00 87.81 175 PHE A CA 1
ATOM 1309 C C . PHE A 1 175 ? -10.237 -18.948 22.394 1.00 87.81 175 PHE A C 1
ATOM 1311 O O . PHE A 1 175 ? -11.418 -19.277 22.242 1.00 87.81 175 PHE A O 1
ATOM 1318 N N . ALA A 1 176 ? -9.811 -17.694 22.271 1.00 83.81 176 ALA A N 1
ATOM 1319 C CA . ALA A 1 176 ? -10.633 -16.586 21.817 1.00 83.81 176 ALA A CA 1
ATOM 1320 C C . ALA A 1 176 ? -9.914 -15.759 20.748 1.00 83.81 176 ALA A C 1
ATOM 1322 O O . ALA A 1 176 ? -8.683 -15.744 20.656 1.00 83.81 176 ALA A O 1
ATOM 1323 N N . ARG A 1 177 ? -10.734 -15.053 19.971 1.00 83.19 177 ARG A N 1
ATOM 1324 C CA . ARG A 1 177 ? -10.319 -14.011 19.033 1.00 83.19 177 ARG A CA 1
ATOM 1325 C C . ARG A 1 177 ? -9.720 -12.830 19.793 1.00 83.19 177 ARG A C 1
ATOM 1327 O O . ARG A 1 177 ? -10.186 -12.508 20.889 1.00 83.19 177 ARG A O 1
ATOM 1334 N N . LEU A 1 178 ? -8.746 -12.146 19.202 1.00 75.88 178 LEU A N 1
ATOM 1335 C CA . LEU A 1 178 ? -8.238 -10.879 19.732 1.00 75.88 178 LEU A CA 1
ATOM 1336 C C . LEU A 1 178 ? -9.274 -9.755 19.611 1.00 75.88 178 LEU A C 1
ATOM 1338 O O . LEU A 1 178 ? -9.319 -8.886 20.477 1.00 75.88 178 LEU A O 1
ATOM 1342 N N . SER A 1 179 ? -10.126 -9.788 18.583 1.00 65.56 179 SER A N 1
ATOM 1343 C CA . SER A 1 179 ? -11.234 -8.840 18.395 1.00 65.56 179 SER A CA 1
ATOM 1344 C C . SER A 1 179 ? -12.382 -9.007 19.401 1.00 65.56 179 SER A C 1
ATOM 1346 O O . SER A 1 179 ? -13.247 -8.135 19.514 1.00 65.56 179 SER A O 1
ATOM 1348 N N . GLY A 1 180 ? -12.374 -10.103 20.164 1.00 65.88 180 GLY A N 1
ATOM 1349 C CA . GLY A 1 180 ? -13.439 -10.482 21.084 1.00 65.88 180 GLY A CA 1
ATOM 1350 C C . GLY A 1 180 ? -14.521 -11.355 20.437 1.00 65.88 180 GLY A C 1
ATOM 1351 O O . GLY A 1 180 ? -14.613 -11.506 19.223 1.00 65.88 180 GLY A O 1
ATOM 1352 N N . GLY A 1 181 ? -15.356 -11.969 21.279 1.00 62.84 181 GLY A N 1
ATOM 1353 C CA . GLY A 1 181 ? -16.400 -12.906 20.849 1.00 62.84 181 GLY A CA 1
ATOM 1354 C C . GLY A 1 181 ? -15.972 -14.378 20.863 1.00 62.84 181 GLY A C 1
ATOM 1355 O O . GLY A 1 181 ? -14.830 -14.723 21.167 1.00 62.84 181 GLY A O 1
ATOM 1356 N N . SER A 1 182 ? -16.932 -15.267 20.595 1.00 62.81 182 SER A N 1
ATOM 1357 C CA . SER A 1 182 ? -16.708 -16.714 20.552 1.00 62.81 182 SER A CA 1
ATOM 1358 C C . SER A 1 182 ? -16.132 -17.161 19.208 1.00 62.81 182 SER A C 1
ATOM 1360 O O . SER A 1 182 ? -16.552 -16.694 18.152 1.00 62.81 182 SER A O 1
ATOM 1362 N N . LEU A 1 183 ? -15.214 -18.129 19.248 1.00 74.19 183 LEU A N 1
ATOM 1363 C CA . LEU A 1 183 ? -14.744 -18.877 18.078 1.00 74.19 183 LEU A CA 1
ATOM 1364 C C . LEU A 1 183 ? -15.891 -19.726 17.502 1.00 74.19 183 LEU A C 1
ATOM 1366 O O . LEU A 1 183 ? -16.193 -20.806 18.020 1.00 74.19 183 LEU A O 1
ATOM 1370 N N . ASN A 1 184 ? -16.551 -19.204 16.465 1.00 75.00 184 ASN A N 1
ATOM 1371 C CA . ASN A 1 184 ? -17.696 -19.848 15.807 1.00 75.00 184 ASN A CA 1
ATOM 1372 C C . ASN A 1 184 ? -17.271 -20.909 14.779 1.00 75.00 184 ASN A C 1
ATOM 1374 O O . ASN A 1 184 ? -18.002 -21.872 14.555 1.00 75.00 184 ASN A O 1
ATOM 1378 N N . TYR A 1 185 ? -16.079 -20.756 14.207 1.00 83.00 185 TYR A N 1
ATOM 1379 C CA . TYR A 1 185 ? -15.431 -21.723 13.329 1.00 83.00 185 TYR A CA 1
ATOM 1380 C C . TYR A 1 185 ? -14.122 -22.202 13.962 1.00 83.00 185 TYR A C 1
ATOM 1382 O O . TYR A 1 185 ? -13.485 -21.472 14.721 1.00 83.00 185 TYR A O 1
ATOM 1390 N N . ARG A 1 186 ? -13.751 -23.459 13.705 1.00 87.38 186 ARG A N 1
ATOM 1391 C CA . ARG A 1 186 ? -12.562 -24.103 14.276 1.00 87.38 186 ARG A CA 1
ATOM 1392 C C . ARG A 1 186 ? -11.884 -24.940 13.201 1.00 87.38 186 ARG A C 1
ATOM 1394 O O . ARG A 1 186 ? -12.467 -25.917 12.739 1.00 87.38 186 ARG A O 1
ATOM 1401 N N . GLY A 1 187 ? -10.654 -24.576 12.852 1.00 88.75 187 GLY A N 1
ATOM 1402 C CA . GLY A 1 187 ? -9.842 -25.263 11.845 1.00 88.75 187 GLY A CA 1
ATOM 1403 C C . GLY A 1 187 ? -8.701 -26.107 12.417 1.00 88.75 187 GLY A C 1
ATOM 1404 O O . GLY A 1 187 ? -7.738 -26.362 11.698 1.00 88.75 187 GLY A O 1
ATOM 1405 N N . TRP A 1 188 ? -8.760 -26.513 13.691 1.00 91.62 188 TRP A N 1
ATOM 1406 C CA . TRP A 1 188 ? -7.693 -27.274 14.357 1.00 91.62 188 TRP A CA 1
ATOM 1407 C C . TRP A 1 188 ? -7.304 -28.548 13.601 1.00 91.62 188 TRP A C 1
ATOM 1409 O O . TRP A 1 188 ? -8.156 -29.293 13.110 1.00 91.62 188 TRP A O 1
ATOM 1419 N N . CYS A 1 189 ? -6.002 -28.823 13.531 1.00 91.38 189 CYS A N 1
ATOM 1420 C CA . CYS A 1 189 ? -5.512 -30.099 13.038 1.00 91.38 189 CYS A CA 1
ATOM 1421 C C . CYS A 1 189 ? -5.968 -31.248 13.961 1.00 91.38 189 CYS A C 1
ATOM 1423 O O . CYS A 1 189 ? -6.225 -31.039 15.148 1.00 91.38 189 CYS A O 1
ATOM 1425 N N . PRO A 1 190 ? -6.054 -32.494 13.456 1.00 91.12 190 PRO A N 1
ATOM 1426 C CA . PRO A 1 190 ? -6.405 -33.640 14.287 1.00 91.12 190 PRO A CA 1
ATOM 1427 C C . PRO A 1 190 ? -5.474 -33.782 15.498 1.00 91.12 190 PRO A C 1
ATOM 1429 O O . PRO A 1 190 ? -4.287 -34.053 15.337 1.00 91.12 190 PRO A O 1
ATOM 1432 N N . GLY A 1 191 ? -6.042 -33.663 16.698 1.00 88.62 191 GLY A N 1
ATOM 1433 C CA . GLY A 1 191 ? -5.301 -33.738 17.958 1.00 88.62 191 GLY A CA 1
ATOM 1434 C C . GLY A 1 191 ? -4.980 -32.384 18.586 1.00 88.62 191 GLY A C 1
ATOM 1435 O O . GLY A 1 191 ? -4.569 -32.385 19.740 1.00 88.62 191 GLY A O 1
ATOM 1436 N N . GLU A 1 192 ? -5.236 -31.280 17.882 1.00 90.50 192 GLU A N 1
ATOM 1437 C CA . GLU A 1 192 ? -5.020 -29.917 18.370 1.00 90.50 192 GLU A CA 1
ATOM 1438 C C . GLU A 1 192 ? -6.322 -29.259 18.860 1.00 90.50 192 GLU A C 1
ATOM 1440 O O . GLU A 1 192 ? -7.408 -29.618 18.388 1.00 90.50 192 GLU A O 1
ATOM 1445 N N . PRO A 1 193 ? -6.242 -28.300 19.802 1.00 90.44 193 PRO A N 1
ATOM 1446 C CA . PRO A 1 193 ? -5.038 -27.875 20.530 1.00 90.44 193 PRO A CA 1
ATOM 1447 C C . PRO A 1 193 ? -4.652 -28.879 21.619 1.00 90.44 193 PRO A C 1
ATOM 1449 O O . PRO A 1 193 ? -5.533 -29.434 22.288 1.00 90.44 193 PRO A O 1
ATOM 1452 N N . ASN A 1 194 ? -3.353 -29.086 21.841 1.00 86.25 194 ASN A N 1
ATOM 1453 C CA . ASN A 1 194 ? -2.872 -30.152 22.727 1.00 86.25 194 ASN A CA 1
ATOM 1454 C C . ASN A 1 194 ? -2.128 -29.673 23.988 1.00 86.25 194 ASN A C 1
ATOM 1456 O O . ASN A 1 194 ? -1.941 -30.477 24.912 1.00 86.25 194 ASN A O 1
ATOM 1460 N N . SER A 1 195 ? -1.751 -28.391 24.081 1.00 82.19 195 SER A N 1
ATOM 1461 C CA . SER A 1 195 ? -0.873 -27.900 25.146 1.00 82.19 195 SER A CA 1
ATOM 1462 C C . SER A 1 195 ? -1.419 -26.664 25.866 1.00 82.19 195 SER A C 1
ATOM 1464 O O . SER A 1 195 ? -1.432 -25.545 25.364 1.00 82.19 195 SER A O 1
ATOM 1466 N N . ALA A 1 196 ? -1.767 -26.821 27.147 1.00 74.00 196 ALA 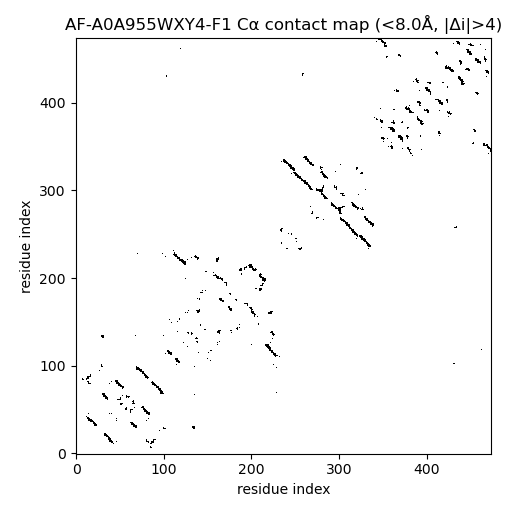A N 1
ATOM 1467 C CA . ALA A 1 196 ? -2.201 -25.699 27.991 1.00 74.00 196 ALA A CA 1
ATOM 1468 C C . ALA A 1 196 ? -1.112 -24.622 28.214 1.00 74.00 196 ALA A C 1
ATOM 1470 O O . ALA A 1 196 ? -1.420 -23.524 28.670 1.00 74.00 196 ALA A O 1
ATOM 1471 N N . GLN A 1 197 ? 0.156 -24.927 27.909 1.00 77.62 197 GLN A N 1
ATOM 1472 C CA . GLN A 1 197 ? 1.282 -23.989 28.015 1.00 77.62 197 GLN A CA 1
ATOM 1473 C C . GLN A 1 197 ? 1.558 -23.234 26.708 1.00 77.62 197 GLN A C 1
ATOM 1475 O O . GLN A 1 197 ? 2.466 -22.407 26.671 1.00 77.62 197 GLN A O 1
ATOM 1480 N N . GLU A 1 198 ? 0.793 -23.506 25.652 1.00 86.00 198 GLU A N 1
ATOM 1481 C CA . GLU A 1 198 ? 0.904 -22.857 24.349 1.00 86.00 198 GLU A CA 1
ATOM 1482 C C . GLU A 1 198 ? -0.247 -21.851 24.196 1.00 86.00 198 GLU A C 1
ATOM 1484 O O . GLU A 1 198 ? -1.406 -22.237 23.997 1.00 86.00 198 GLU A O 1
ATOM 1489 N N . PRO A 1 199 ? 0.018 -20.546 24.411 1.00 87.00 199 PRO A N 1
ATOM 1490 C CA . PRO A 1 199 ? -1.039 -19.553 24.523 1.00 87.00 199 PRO A CA 1
ATOM 1491 C C . PRO A 1 199 ? -1.528 -19.015 23.173 1.00 87.00 199 PRO A C 1
ATOM 1493 O O . PRO A 1 199 ? -2.483 -18.235 23.174 1.00 87.00 199 PRO A O 1
ATOM 1496 N N . PHE A 1 200 ? -0.897 -19.372 22.050 1.00 91.38 200 PHE A N 1
ATOM 1497 C CA . PHE A 1 200 ? -1.123 -18.732 20.749 1.00 91.38 200 PHE A CA 1
ATOM 1498 C C . PHE A 1 200 ? -1.525 -19.726 19.669 1.00 91.38 200 PHE A C 1
ATOM 1500 O O . PHE A 1 200 ? -1.042 -20.851 19.662 1.00 91.38 200 PHE A O 1
ATOM 1507 N N . GLY A 1 201 ? -2.387 -19.304 18.745 1.00 92.12 201 GLY A N 1
ATOM 1508 C CA . GLY A 1 201 ? -2.724 -20.093 17.561 1.00 92.12 201 GLY A CA 1
ATOM 1509 C C . GLY A 1 201 ? -1.789 -19.817 16.383 1.00 92.12 201 GLY A C 1
ATOM 1510 O O . GLY A 1 201 ? -1.361 -18.681 16.153 1.00 92.12 201 GLY A O 1
ATOM 1511 N N . VAL A 1 202 ? -1.536 -20.851 15.587 1.00 93.94 202 VAL A N 1
ATOM 1512 C CA . VAL A 1 202 ? -0.893 -20.772 14.274 1.00 93.94 202 VAL A CA 1
ATOM 1513 C C . VAL A 1 202 ? -1.745 -21.449 13.205 1.00 93.94 202 VAL A C 1
ATOM 1515 O O . VAL A 1 202 ? -2.375 -22.478 13.440 1.00 93.94 202 VAL A O 1
ATOM 1518 N N . PHE A 1 203 ? -1.717 -20.882 12.007 1.00 93.94 203 PHE A N 1
ATOM 1519 C CA . PHE A 1 203 ? -2.316 -21.407 10.786 1.00 93.94 203 PHE A CA 1
ATOM 1520 C C . PHE A 1 203 ? -1.256 -22.113 9.928 1.00 93.94 203 PHE A C 1
ATOM 1522 O O . PHE A 1 203 ? -0.081 -21.752 9.992 1.00 93.94 203 PHE A O 1
ATOM 1529 N N . GLY A 1 204 ? -1.646 -23.073 9.082 1.00 88.62 204 GLY A N 1
ATOM 1530 C CA . GLY A 1 204 ? -0.727 -23.682 8.108 1.00 88.62 204 GLY A CA 1
ATOM 1531 C C . GLY A 1 204 ? 0.182 -24.778 8.674 1.00 88.62 204 GLY A C 1
ATOM 1532 O O . GLY A 1 204 ? 1.279 -24.995 8.157 1.00 88.62 204 GLY A O 1
ATOM 1533 N N . TRP A 1 205 ? -0.249 -25.470 9.738 1.00 84.88 205 TRP A N 1
ATOM 1534 C CA . TRP A 1 205 ? 0.505 -26.582 10.335 1.00 84.88 205 TRP A CA 1
ATOM 1535 C C . TRP A 1 205 ? 0.477 -27.849 9.466 1.00 84.88 205 TRP A C 1
ATOM 1537 O O . TRP A 1 205 ? 1.473 -28.568 9.372 1.00 84.88 205 TRP A O 1
ATOM 1547 N N . GLY A 1 206 ? -0.654 -28.115 8.811 1.00 79.56 206 GLY A N 1
ATOM 1548 C CA . GLY A 1 206 ? -0.875 -29.304 7.989 1.00 79.56 206 GLY A CA 1
ATOM 1549 C C . GLY A 1 206 ? -1.638 -29.019 6.690 1.00 79.56 206 GLY A C 1
ATOM 1550 O O . GLY A 1 206 ? -1.845 -27.860 6.332 1.00 79.56 206 GLY A O 1
ATOM 1551 N N . PRO A 1 207 ? -2.053 -30.071 5.958 1.00 74.56 207 PRO A N 1
ATOM 1552 C CA . PRO A 1 207 ? -2.787 -29.932 4.701 1.00 74.56 207 PRO A CA 1
ATOM 1553 C C . PRO A 1 207 ? -4.062 -29.092 4.858 1.00 74.56 207 PRO A C 1
ATOM 1555 O O . PRO A 1 207 ? -4.799 -29.277 5.825 1.00 74.56 207 PRO A O 1
ATOM 1558 N N . GLY A 1 208 ? -4.336 -28.210 3.891 1.00 70.88 208 GLY A N 1
ATOM 1559 C CA . GLY A 1 208 ? -5.529 -27.352 3.902 1.00 70.88 208 GLY A CA 1
ATOM 1560 C C . GLY A 1 208 ? -5.516 -26.287 5.000 1.00 70.88 208 GLY A C 1
ATOM 1561 O O . GLY A 1 208 ? -6.578 -25.864 5.457 1.00 70.88 208 GLY A O 1
ATOM 1562 N N . GLY A 1 209 ? -4.327 -25.910 5.476 1.00 82.56 209 GLY A N 1
ATOM 1563 C CA . GLY A 1 209 ? -4.163 -24.799 6.401 1.00 82.56 209 GLY A CA 1
ATOM 1564 C C . GLY A 1 209 ? -4.578 -25.073 7.847 1.00 82.56 209 GLY A C 1
ATOM 1565 O O . GLY A 1 209 ? -4.758 -24.119 8.593 1.00 82.56 209 GLY A O 1
ATOM 1566 N N . CYS A 1 210 ? -4.743 -26.329 8.283 1.00 90.69 210 CYS A N 1
ATOM 1567 C CA . CYS A 1 210 ? -5.245 -26.599 9.639 1.00 90.69 210 CYS A CA 1
ATOM 1568 C C . CYS A 1 210 ? -4.372 -25.976 10.752 1.00 90.69 210 CYS A C 1
ATOM 1570 O O . CYS A 1 210 ? -3.171 -25.735 10.570 1.00 90.69 210 CYS A O 1
ATOM 1572 N N . TRP A 1 211 ? -5.004 -25.680 11.889 1.00 93.56 211 TRP A N 1
ATOM 1573 C CA . TRP A 1 211 ? -4.438 -24.853 12.957 1.00 93.56 211 TRP A CA 1
ATOM 1574 C C . TRP A 1 211 ? -3.722 -25.690 14.018 1.00 93.56 211 TRP A C 1
ATOM 1576 O O . TRP A 1 211 ? -4.101 -26.836 14.265 1.00 93.56 211 TRP A O 1
ATOM 1586 N N . ASN A 1 212 ? -2.738 -25.093 14.683 1.00 92.31 212 ASN A N 1
ATOM 1587 C CA . ASN A 1 212 ? -2.065 -25.657 15.854 1.00 92.31 212 ASN A CA 1
ATOM 1588 C C . ASN A 1 212 ? -1.875 -24.586 16.943 1.00 92.31 212 ASN A C 1
ATOM 1590 O O . ASN A 1 212 ? -1.897 -23.396 16.628 1.00 92.31 212 ASN A O 1
ATOM 1594 N N . ASP A 1 213 ? -1.735 -24.972 18.210 1.00 91.19 213 ASP A N 1
ATOM 1595 C CA . ASP A 1 213 ? -1.249 -24.080 19.259 1.00 91.19 213 ASP A CA 1
ATOM 1596 C C . ASP A 1 213 ? 0.289 -24.016 19.281 1.00 91.19 213 ASP A C 1
ATOM 1598 O O . ASP A 1 213 ? 0.987 -24.882 18.758 1.00 91.19 213 ASP A O 1
ATOM 1602 N N . THR A 1 214 ? 0.838 -22.908 19.783 1.00 90.38 214 THR A N 1
ATOM 1603 C CA . THR A 1 214 ? 2.282 -22.728 19.961 1.00 90.38 214 THR A CA 1
ATOM 1604 C C . THR A 1 214 ? 2.622 -21.815 21.144 1.00 90.38 214 THR A C 1
ATOM 1606 O O . THR A 1 214 ? 1.787 -21.073 21.674 1.00 90.38 214 THR A O 1
ATOM 1609 N N . SER A 1 215 ? 3.882 -21.894 21.567 1.00 83.38 215 SER A N 1
ATOM 1610 C CA . SER A 1 215 ? 4.487 -21.112 22.650 1.00 83.38 215 SER A CA 1
ATOM 1611 C C . SER A 1 215 ? 4.887 -19.689 22.229 1.00 83.38 215 SER A C 1
ATOM 1613 O O . SER A 1 215 ? 5.016 -19.382 21.049 1.00 83.38 215 SER A O 1
ATOM 1615 N N . ASP A 1 216 ? 5.166 -18.829 23.207 1.00 66.44 216 ASP A N 1
ATOM 1616 C CA . ASP A 1 216 ? 5.580 -17.431 23.024 1.00 66.44 216 ASP A CA 1
ATOM 1617 C C . ASP A 1 216 ? 7.041 -17.212 22.594 1.00 66.44 216 ASP A C 1
ATOM 1619 O O . ASP A 1 216 ? 7.404 -16.106 22.194 1.00 66.44 216 ASP A O 1
ATOM 1623 N N . GLY A 1 217 ? 7.876 -18.250 22.660 1.00 62.28 217 GLY A N 1
ATOM 1624 C CA . GLY A 1 217 ? 9.314 -18.168 22.393 1.00 62.28 217 GLY A CA 1
ATOM 1625 C C . GLY A 1 217 ? 9.745 -18.447 20.951 1.00 62.28 217 GLY A C 1
ATOM 1626 O O . GLY A 1 217 ? 10.948 -18.533 20.705 1.00 62.28 217 GLY A O 1
ATOM 1627 N N . GLN A 1 218 ? 8.814 -18.650 20.014 1.00 77.69 218 GLN A N 1
ATOM 1628 C CA . GLN A 1 218 ? 9.141 -18.941 18.615 1.00 77.69 218 GLN A CA 1
ATOM 1629 C C . GLN A 1 218 ? 9.003 -17.693 17.741 1.00 77.69 218 GLN A C 1
ATOM 1631 O O . GLN A 1 218 ? 7.943 -17.071 17.697 1.00 77.69 218 GLN A O 1
ATOM 1636 N N . ASP A 1 219 ? 10.055 -17.362 16.996 1.00 86.25 219 ASP A N 1
ATOM 1637 C CA . ASP A 1 219 ? 9.960 -16.383 15.918 1.00 86.25 219 ASP A CA 1
ATOM 1638 C C . ASP A 1 219 ? 9.378 -17.090 14.689 1.00 86.25 219 ASP A C 1
ATOM 1640 O O . ASP A 1 219 ? 10.028 -17.949 14.087 1.00 86.25 219 ASP A O 1
ATOM 1644 N N . LEU A 1 220 ? 8.139 -16.754 14.338 1.00 92.19 220 LEU A N 1
ATOM 1645 C CA . LEU A 1 220 ? 7.426 -17.306 13.184 1.00 92.19 220 LEU A CA 1
ATOM 1646 C C . LEU A 1 220 ? 6.950 -16.159 12.292 1.00 92.19 220 LEU A C 1
ATOM 1648 O O . LEU A 1 220 ? 6.847 -15.039 12.781 1.00 92.19 220 LEU A O 1
ATOM 1652 N N . PRO A 1 221 ? 6.644 -16.412 11.011 1.00 92.94 221 PRO A N 1
ATOM 1653 C CA . PRO A 1 221 ? 5.909 -15.460 10.194 1.00 92.94 221 PRO A CA 1
ATOM 1654 C C . PRO A 1 221 ? 4.449 -15.335 10.662 1.00 92.94 221 PRO A C 1
ATOM 1656 O O . PRO A 1 221 ? 3.983 -16.108 11.501 1.00 92.94 221 PRO A O 1
ATOM 1659 N N . ALA A 1 222 ? 3.696 -14.381 10.116 1.00 93.31 222 ALA A N 1
ATOM 1660 C CA . ALA A 1 222 ? 2.311 -14.120 10.520 1.00 93.31 222 ALA A CA 1
ATOM 1661 C C . ALA A 1 222 ? 1.429 -13.706 9.341 1.00 93.31 222 ALA A C 1
ATOM 1663 O O . ALA A 1 222 ? 1.930 -13.255 8.315 1.00 93.31 222 ALA A O 1
ATOM 1664 N N . ILE A 1 223 ? 0.109 -13.813 9.502 1.00 93.31 223 ILE A N 1
ATOM 1665 C CA . ILE A 1 223 ? -0.853 -13.264 8.537 1.00 93.31 223 ILE A CA 1
ATOM 1666 C C . ILE A 1 223 ? -1.600 -12.118 9.200 1.00 93.31 223 ILE A C 1
ATOM 1668 O O . ILE A 1 223 ? -2.143 -12.273 10.298 1.00 93.31 223 ILE A O 1
ATOM 1672 N N . TYR A 1 224 ? -1.608 -10.964 8.540 1.00 86.88 224 TYR A N 1
ATOM 1673 C CA . TYR A 1 224 ? -2.380 -9.806 8.975 1.00 86.88 224 TYR A CA 1
ATOM 1674 C C . TYR A 1 224 ? -3.667 -9.721 8.164 1.00 86.88 224 TYR A C 1
ATOM 1676 O O . TYR A 1 224 ? -3.658 -9.941 6.956 1.00 86.88 224 TYR A O 1
ATOM 1684 N N . GLU A 1 225 ? -4.755 -9.376 8.834 1.00 83.94 225 GLU A N 1
ATOM 1685 C CA . GLU A 1 225 ? -6.073 -9.161 8.254 1.00 83.94 225 GLU A CA 1
ATOM 1686 C C . GLU A 1 225 ? -6.461 -7.683 8.375 1.00 83.94 225 GLU A C 1
ATOM 1688 O O . GLU A 1 225 ? -6.277 -7.063 9.426 1.00 83.94 225 GLU A O 1
ATOM 1693 N N . PHE A 1 226 ? -7.051 -7.137 7.312 1.00 73.69 226 PHE A N 1
ATOM 1694 C CA . PHE A 1 226 ? -7.555 -5.769 7.231 1.00 73.69 226 PHE A CA 1
ATOM 1695 C C . PHE A 1 226 ? -9.034 -5.797 6.866 1.00 73.69 226 PHE A C 1
ATOM 1697 O O . PHE A 1 226 ? -9.391 -6.310 5.810 1.00 73.69 226 PHE A O 1
ATOM 1704 N N . HIS A 1 227 ? -9.888 -5.220 7.710 1.00 68.50 227 HIS A N 1
ATOM 1705 C CA . HIS A 1 227 ? -11.304 -5.041 7.387 1.00 68.50 227 HIS A CA 1
ATOM 1706 C C . HIS A 1 227 ? -11.490 -3.788 6.534 1.00 68.50 227 HIS A C 1
ATOM 1708 O O . HIS A 1 227 ? -11.078 -2.688 6.914 1.00 68.50 227 HIS A O 1
ATOM 1714 N N . LEU A 1 228 ? -12.132 -3.957 5.386 1.00 54.22 228 LEU A N 1
ATOM 1715 C CA . LEU A 1 228 ? -12.465 -2.895 4.453 1.00 54.22 228 LEU A CA 1
ATOM 1716 C C . LEU A 1 228 ? -13.864 -2.346 4.785 1.00 54.22 228 LEU A C 1
ATOM 1718 O O . LEU A 1 228 ? -14.786 -3.121 5.042 1.00 54.22 228 LEU A O 1
ATOM 1722 N N . PRO A 1 229 ? -14.069 -1.017 4.803 1.00 42.75 229 PRO A N 1
ATOM 1723 C CA . PRO A 1 229 ? -15.392 -0.461 5.065 1.00 42.75 229 PRO A CA 1
ATOM 1724 C C . PRO A 1 229 ? -16.373 -0.804 3.930 1.00 42.75 229 PRO A C 1
ATOM 1726 O O . PRO A 1 229 ? -16.015 -0.728 2.752 1.00 42.75 229 PRO A O 1
ATOM 1729 N N . GLU A 1 230 ? -17.629 -1.118 4.279 1.00 37.03 230 GLU A N 1
ATOM 1730 C CA . GLU A 1 230 ? -18.722 -1.292 3.309 1.00 37.03 230 GLU A CA 1
ATOM 1731 C C . GLU A 1 230 ? -18.787 -0.080 2.362 1.00 37.03 230 GLU A C 1
ATOM 1733 O O . GLU A 1 230 ? -18.869 1.071 2.797 1.00 37.03 230 GLU A O 1
ATOM 1738 N N . GLY A 1 231 ? -18.716 -0.330 1.051 1.00 35.88 231 GLY A N 1
ATOM 1739 C CA . GLY A 1 231 ? -18.702 0.725 0.034 1.00 35.88 231 GLY A CA 1
ATOM 1740 C C . GLY A 1 231 ? -17.313 1.248 -0.359 1.00 35.88 231 GLY A C 1
ATOM 1741 O O . GLY A 1 231 ? -17.227 2.213 -1.121 1.00 35.88 231 GLY A O 1
ATOM 1742 N N . ALA A 1 232 ? -16.216 0.613 0.073 1.00 36.41 232 ALA A N 1
ATOM 1743 C CA . ALA A 1 232 ? -14.858 0.842 -0.441 1.00 36.41 232 ALA A CA 1
ATOM 1744 C C . ALA A 1 232 ? -14.644 0.304 -1.876 1.00 36.41 232 ALA A C 1
ATOM 1746 O O . ALA A 1 232 ? -13.600 -0.260 -2.195 1.00 36.41 232 ALA A O 1
ATOM 1747 N N . HIS A 1 233 ? -15.609 0.516 -2.772 1.00 35.06 233 HIS A N 1
ATOM 1748 C CA . HIS A 1 233 ? -15.469 0.244 -4.200 1.00 35.06 233 HIS A CA 1
ATOM 1749 C C . HIS A 1 233 ? -14.619 1.349 -4.841 1.00 35.06 233 HIS A C 1
ATOM 1751 O O . HIS A 1 233 ? -15.125 2.279 -5.468 1.00 35.06 233 HIS A O 1
ATOM 1757 N N . GLY A 1 234 ? -13.307 1.298 -4.611 1.00 31.98 234 GLY A N 1
ATOM 1758 C CA . GLY A 1 234 ? -12.351 2.049 -5.413 1.00 31.98 234 GLY A CA 1
ATOM 1759 C C . GLY A 1 234 ? -12.303 1.446 -6.814 1.00 31.98 234 GLY A C 1
ATOM 1760 O O . GLY A 1 234 ? -12.094 0.244 -6.961 1.00 31.98 234 GLY A O 1
ATOM 1761 N N . LEU A 1 235 ? -12.489 2.270 -7.845 1.00 35.00 235 LEU A N 1
ATOM 1762 C CA . LEU A 1 235 ? -12.078 1.896 -9.193 1.00 35.00 235 LEU A CA 1
ATOM 1763 C C . LEU A 1 235 ? -10.548 1.805 -9.174 1.00 35.00 235 LEU A C 1
ATOM 1765 O O . LEU A 1 235 ? -9.859 2.824 -9.190 1.00 35.00 235 LEU A O 1
ATOM 1769 N N . ALA A 1 236 ? -10.019 0.587 -9.068 1.00 35.47 236 ALA A N 1
ATOM 1770 C CA . ALA A 1 236 ? -8.601 0.333 -9.281 1.00 35.47 236 ALA A CA 1
ATOM 1771 C C . ALA A 1 236 ? -8.204 0.724 -10.720 1.00 35.47 236 ALA A C 1
ATOM 1773 O O . ALA A 1 236 ? -9.055 0.853 -11.603 1.00 35.47 236 ALA A O 1
ATOM 1774 N N . ALA A 1 237 ? -6.909 0.898 -10.986 1.00 36.06 237 ALA A N 1
ATOM 1775 C CA . ALA A 1 237 ? -6.422 1.083 -12.352 1.00 36.06 237 ALA A CA 1
ATOM 1776 C C . ALA A 1 237 ? -6.937 -0.054 -13.264 1.00 36.06 237 ALA A C 1
ATOM 1778 O O . ALA A 1 237 ? -6.749 -1.228 -12.944 1.00 36.06 237 ALA A O 1
ATOM 1779 N N . ASN A 1 238 ? -7.576 0.292 -14.390 1.00 38.03 238 ASN A N 1
ATOM 1780 C CA . ASN A 1 238 ? -8.247 -0.641 -15.314 1.00 38.03 238 ASN A CA 1
ATOM 1781 C C . ASN A 1 238 ? -9.513 -1.322 -14.753 1.00 38.03 238 ASN A C 1
ATOM 1783 O O . ASN A 1 238 ? -9.881 -2.410 -15.198 1.00 38.03 238 ASN A O 1
ATOM 1787 N N . ALA A 1 239 ? -10.190 -0.702 -13.783 1.00 47.50 239 ALA A N 1
ATOM 1788 C CA . ALA A 1 239 ? -11.472 -1.174 -13.274 1.00 47.50 239 ALA A CA 1
ATOM 1789 C C . ALA A 1 239 ? -12.660 -0.621 -14.079 1.00 47.50 239 ALA A C 1
ATOM 1791 O O . ALA A 1 239 ? -12.626 0.473 -14.649 1.00 47.50 239 ALA A O 1
ATOM 1792 N N . SER A 1 240 ? -13.734 -1.405 -14.098 1.00 54.94 240 SER A N 1
ATOM 1793 C CA . SER A 1 240 ? -15.041 -1.038 -14.639 1.00 54.94 240 SER A CA 1
ATOM 1794 C C . SER A 1 240 ? -16.078 -1.218 -13.538 1.00 54.94 240 SER A C 1
ATOM 1796 O O . SER A 1 240 ? -16.102 -2.265 -12.893 1.00 54.94 240 SER A O 1
ATOM 1798 N N . THR A 1 241 ? -16.922 -0.214 -13.323 1.00 55.25 241 THR A N 1
ATOM 1799 C CA . THR A 1 241 ? -17.998 -0.257 -12.327 1.00 55.25 241 THR A CA 1
ATOM 1800 C C . THR A 1 241 ? -19.335 -0.196 -13.034 1.00 55.25 241 THR A C 1
ATOM 1802 O O . THR A 1 241 ? -19.554 0.679 -13.870 1.00 55.25 241 THR A O 1
ATOM 1805 N N . VAL A 1 242 ? -20.236 -1.104 -12.666 1.00 60.19 242 VAL A N 1
ATOM 1806 C CA . VAL A 1 242 ? -21.642 -1.030 -13.065 1.00 60.19 242 VAL A CA 1
ATOM 1807 C C . VAL A 1 242 ? -22.325 0.038 -12.219 1.00 60.19 242 VAL A C 1
ATOM 1809 O O . VAL A 1 242 ? -22.270 0.005 -10.989 1.00 60.19 242 VAL A O 1
ATOM 1812 N N . VAL A 1 243 ? -22.955 0.994 -12.888 1.00 68.44 243 VAL A N 1
ATOM 1813 C CA . VAL A 1 243 ? -23.763 2.049 -12.290 1.00 68.44 243 VAL A CA 1
ATOM 1814 C C . VAL A 1 243 ? -25.228 1.685 -12.522 1.00 68.44 243 VAL A C 1
ATOM 1816 O O . VAL A 1 243 ? -25.628 1.539 -13.681 1.00 68.44 243 VAL A O 1
ATOM 1819 N N . PRO A 1 244 ? -26.029 1.523 -11.452 1.00 67.56 244 PRO A N 1
ATOM 1820 C CA . PRO A 1 244 ? -27.450 1.237 -11.593 1.00 67.56 244 PRO A CA 1
ATOM 1821 C C . PRO A 1 244 ? -28.168 2.401 -12.285 1.00 67.56 244 PRO A C 1
ATOM 1823 O O . PRO A 1 244 ? -27.648 3.516 -12.348 1.00 67.56 244 PRO A O 1
ATOM 1826 N N . GLU A 1 245 ? -29.379 2.143 -12.778 1.00 78.94 245 GLU A N 1
ATOM 1827 C CA . GLU A 1 245 ? -30.226 3.161 -13.409 1.00 78.94 245 GLU A CA 1
ATOM 1828 C C . GLU A 1 245 ? -30.294 4.448 -12.566 1.00 78.94 245 GLU A C 1
ATOM 1830 O O . GLU A 1 245 ? -30.556 4.416 -11.358 1.00 78.94 245 GLU A O 1
ATOM 1835 N N . LEU A 1 246 ? -30.048 5.584 -13.219 1.00 75.62 246 LEU A N 1
ATOM 1836 C CA . LEU A 1 246 ? -30.111 6.907 -12.615 1.00 75.62 246 LEU A CA 1
ATOM 1837 C C . LEU A 1 246 ? -31.433 7.568 -12.988 1.00 75.62 246 LEU A C 1
ATOM 1839 O O . LEU A 1 246 ? -31.739 7.760 -14.165 1.00 75.62 246 LEU A O 1
ATOM 1843 N N . ALA A 1 247 ? -32.198 7.961 -11.973 1.00 80.81 247 ALA A N 1
ATOM 1844 C CA . ALA A 1 247 ? -33.412 8.741 -12.157 1.00 80.81 247 ALA A CA 1
ATOM 1845 C C . ALA A 1 247 ? -33.093 10.182 -12.603 1.00 80.81 247 ALA A C 1
ATOM 1847 O O . ALA A 1 247 ? -31.954 10.646 -12.521 1.00 80.81 247 ALA A O 1
ATOM 1848 N N . GLU A 1 248 ? -34.116 10.921 -13.044 1.00 82.06 248 GLU A N 1
ATOM 1849 C CA . GLU A 1 248 ? -33.963 12.331 -13.419 1.00 82.06 248 GLU A CA 1
ATOM 1850 C C . GLU A 1 248 ? -33.297 13.149 -12.298 1.00 82.06 248 GLU A C 1
ATOM 1852 O O . GLU A 1 248 ? -33.595 12.984 -11.113 1.00 82.06 248 GLU A O 1
ATOM 1857 N N . VAL A 1 249 ? -32.405 14.066 -12.684 1.00 77.50 249 VAL A N 1
ATOM 1858 C CA . VAL A 1 249 ? -31.643 14.953 -11.780 1.00 77.50 249 VAL A CA 1
ATOM 1859 C C . VAL A 1 249 ? -30.643 14.210 -10.871 1.00 77.50 249 VAL A C 1
ATOM 1861 O O . VAL A 1 249 ? -29.925 14.835 -10.089 1.00 77.50 249 VAL A O 1
ATOM 1864 N N . GLN A 1 250 ? -30.524 12.885 -10.985 1.00 71.00 250 GLN A N 1
ATOM 1865 C CA . GLN A 1 250 ? -29.545 12.110 -10.233 1.00 71.00 250 GLN A CA 1
ATOM 1866 C C . GLN A 1 250 ? -28.150 12.214 -10.864 1.00 71.00 250 GLN A C 1
ATOM 1868 O O . GLN A 1 250 ? -27.980 12.371 -12.072 1.00 71.00 250 GLN A O 1
ATOM 1873 N N . THR A 1 251 ? -27.122 12.152 -10.021 1.00 79.75 251 THR A N 1
ATOM 1874 C CA . THR A 1 251 ? -25.719 12.136 -10.444 1.00 79.75 251 THR A CA 1
ATOM 1875 C C . THR A 1 251 ? -25.005 11.016 -9.707 1.00 79.75 251 THR A C 1
ATOM 1877 O O . THR A 1 251 ? -25.026 10.978 -8.476 1.00 79.75 251 THR A O 1
ATOM 1880 N N . ALA A 1 252 ? -24.372 10.114 -10.450 1.00 71.00 252 ALA A N 1
ATOM 1881 C CA . ALA A 1 252 ? -23.414 9.171 -9.898 1.00 71.00 252 ALA A CA 1
ATOM 1882 C C . ALA A 1 252 ? -22.061 9.866 -9.748 1.00 71.00 252 ALA A C 1
ATOM 1884 O O . ALA A 1 252 ? -21.636 10.609 -10.633 1.00 71.00 252 ALA A O 1
ATOM 1885 N N . ALA A 1 253 ? -21.386 9.637 -8.627 1.00 73.56 253 ALA A N 1
ATOM 1886 C CA . ALA A 1 253 ? -20.054 10.159 -8.370 1.00 73.56 253 ALA A CA 1
ATOM 1887 C C . ALA A 1 253 ? -19.137 9.016 -7.938 1.00 73.56 253 ALA A C 1
ATOM 1889 O O . ALA A 1 253 ? -19.476 8.231 -7.053 1.00 73.56 253 ALA A O 1
ATOM 1890 N N . HIS A 1 254 ? -17.967 8.952 -8.557 1.00 65.19 254 HIS A N 1
ATOM 1891 C CA . HIS A 1 254 ? -16.924 7.977 -8.296 1.00 65.19 254 HIS A CA 1
ATOM 1892 C C . HIS A 1 254 ? -15.622 8.711 -7.998 1.00 65.19 254 HIS A C 1
ATOM 1894 O O . HIS A 1 254 ? -15.301 9.710 -8.639 1.00 65.19 254 HIS A O 1
ATOM 1900 N N . THR A 1 255 ? -14.851 8.199 -7.045 1.00 59.66 255 THR A N 1
ATOM 1901 C CA . THR A 1 255 ? -13.503 8.703 -6.784 1.00 59.66 255 THR A CA 1
ATOM 1902 C C . THR A 1 255 ? -12.507 7.907 -7.614 1.00 59.66 255 THR A C 1
ATOM 1904 O O . THR A 1 255 ? -12.447 6.682 -7.509 1.00 59.66 255 THR A O 1
ATOM 1907 N N . LEU A 1 256 ? -11.723 8.613 -8.421 1.00 62.25 256 LEU A N 1
ATOM 1908 C CA . LEU A 1 256 ? -10.570 8.088 -9.132 1.00 62.25 256 LEU A CA 1
ATOM 1909 C C . LEU A 1 256 ? -9.297 8.522 -8.403 1.00 62.25 256 LEU A C 1
ATOM 1911 O O . LEU A 1 256 ? -9.029 9.718 -8.286 1.00 62.25 256 LEU A O 1
ATOM 1915 N N . THR A 1 257 ? -8.490 7.561 -7.968 1.00 57.12 257 THR A N 1
ATOM 1916 C CA . THR A 1 257 ? -7.158 7.836 -7.421 1.00 57.12 257 THR A CA 1
ATOM 1917 C C . THR A 1 257 ? -6.111 7.661 -8.512 1.00 57.12 257 THR A C 1
ATOM 1919 O O . THR A 1 257 ? -6.087 6.649 -9.210 1.00 57.12 257 THR A O 1
ATOM 1922 N N . VAL A 1 258 ? -5.242 8.656 -8.661 1.00 56.09 258 VAL A N 1
ATOM 1923 C CA . VAL A 1 258 ? -4.082 8.616 -9.549 1.00 56.09 258 VAL A CA 1
ATOM 1924 C C . VAL A 1 258 ? -2.840 8.645 -8.663 1.00 56.09 258 VAL A C 1
ATOM 1926 O O . VAL A 1 258 ? -2.564 9.656 -8.026 1.00 56.09 258 VAL A O 1
ATOM 1929 N N . ASP A 1 259 ? -2.102 7.538 -8.590 1.00 52.41 259 ASP A N 1
ATOM 1930 C CA . ASP A 1 259 ? -0.963 7.398 -7.660 1.00 52.41 259 ASP A CA 1
ATOM 1931 C C . ASP A 1 259 ? 0.347 7.983 -8.206 1.00 52.41 259 ASP A C 1
ATOM 1933 O O . ASP A 1 259 ? 1.299 8.245 -7.474 1.00 52.41 259 ASP A O 1
ATOM 1937 N N . GLN A 1 260 ? 0.407 8.170 -9.519 1.00 50.81 260 GLN A N 1
ATOM 1938 C CA . GLN A 1 260 ? 1.534 8.747 -10.239 1.00 50.81 260 GLN A CA 1
ATOM 1939 C C . GLN A 1 260 ? 1.014 9.438 -11.495 1.00 50.81 260 GLN A C 1
ATOM 1941 O O . GLN A 1 260 ? -0.058 9.083 -11.985 1.00 50.81 260 GLN A O 1
ATOM 1946 N N . ARG A 1 261 ? 1.777 10.388 -12.048 1.00 58.78 261 ARG A N 1
ATOM 1947 C CA . ARG A 1 261 ? 1.381 11.080 -13.278 1.00 58.78 261 ARG A CA 1
ATOM 1948 C C . ARG A 1 261 ? 1.024 10.072 -14.369 1.00 58.78 261 ARG A C 1
ATOM 1950 O O . ARG A 1 261 ? 1.826 9.207 -14.727 1.00 58.78 261 ARG A O 1
ATOM 1957 N N . ALA A 1 262 ? -0.174 10.206 -14.915 1.00 61.94 262 ALA A N 1
ATOM 1958 C CA . ALA A 1 262 ? -0.708 9.216 -15.828 1.00 61.94 262 ALA A CA 1
ATOM 1959 C C . ALA A 1 262 ? -1.656 9.829 -16.857 1.00 61.94 262 ALA A C 1
ATOM 1961 O O . ALA A 1 262 ? -2.293 10.857 -16.622 1.00 61.94 262 ALA A O 1
ATOM 1962 N N . GLU A 1 263 ? -1.740 9.190 -18.017 1.00 75.31 263 GLU A N 1
ATOM 1963 C CA . GLU A 1 263 ? -2.805 9.433 -18.974 1.00 75.31 263 GLU A CA 1
ATOM 1964 C C . GLU A 1 263 ? -4.007 8.572 -18.586 1.00 75.31 263 GLU A C 1
ATOM 1966 O O . GLU A 1 263 ? -3.935 7.344 -18.533 1.00 75.31 263 GLU A O 1
ATOM 1971 N N . VAL A 1 264 ? -5.109 9.238 -18.272 1.00 78.94 264 VAL A N 1
ATOM 1972 C CA . VAL A 1 264 ? -6.350 8.637 -17.803 1.00 78.94 264 VAL A CA 1
ATOM 1973 C C . VAL A 1 264 ? -7.382 8.726 -18.906 1.00 78.94 264 VAL A C 1
ATOM 1975 O O . VAL A 1 264 ? -7.638 9.806 -19.440 1.00 78.94 264 VAL A O 1
ATOM 1978 N N . THR A 1 265 ? -8.008 7.598 -19.218 1.00 80.44 265 THR A N 1
ATOM 1979 C CA . THR A 1 265 ? -9.218 7.543 -20.031 1.00 80.44 265 THR A CA 1
ATOM 1980 C C . THR A 1 265 ? -10.392 7.106 -19.170 1.00 80.44 265 THR A C 1
ATOM 1982 O O . THR A 1 265 ? -10.349 6.031 -18.592 1.00 80.44 265 THR A O 1
ATOM 1985 N N . VAL A 1 266 ? -11.467 7.890 -19.161 1.00 86.12 266 VAL A N 1
ATOM 1986 C CA . VAL A 1 266 ? -12.768 7.509 -18.606 1.00 86.12 266 VAL A CA 1
ATOM 1987 C C . VAL A 1 266 ? -13.757 7.322 -19.752 1.00 86.12 266 VAL A C 1
ATOM 1989 O O . VAL A 1 266 ? -13.801 8.142 -20.674 1.00 86.12 266 VAL A O 1
ATOM 1992 N N . ARG A 1 267 ? -14.530 6.240 -19.718 1.00 85.38 267 ARG A N 1
ATOM 1993 C CA . ARG A 1 267 ? -15.540 5.907 -20.729 1.00 85.38 267 ARG A CA 1
ATOM 1994 C C . ARG A 1 267 ? -16.823 5.480 -20.043 1.00 85.38 267 ARG A C 1
ATOM 1996 O O . ARG A 1 267 ? -16.763 4.799 -19.021 1.00 85.38 267 ARG A O 1
ATOM 2003 N N . ILE A 1 268 ? -17.949 5.827 -20.644 1.00 86.00 268 ILE A N 1
ATOM 2004 C CA . ILE A 1 268 ? -19.232 5.208 -20.324 1.00 86.00 268 ILE A CA 1
ATOM 2005 C C . ILE A 1 268 ? -19.557 4.216 -21.442 1.00 86.00 268 ILE A C 1
ATOM 2007 O O . ILE A 1 268 ? -19.245 4.475 -22.605 1.00 86.00 268 ILE A O 1
ATOM 2011 N N . THR A 1 269 ? -20.101 3.056 -21.086 1.00 80.81 269 THR A N 1
ATOM 2012 C CA . THR A 1 269 ? -20.629 2.076 -22.041 1.00 80.81 269 THR A CA 1
ATOM 2013 C C . THR A 1 269 ? -21.926 1.468 -21.519 1.00 80.81 269 THR A C 1
ATOM 2015 O O . THR A 1 269 ? -22.244 1.560 -20.337 1.00 80.81 269 THR A O 1
ATOM 2018 N N . ASP A 1 270 ? -22.663 0.786 -22.386 1.00 79.50 270 ASP A N 1
ATOM 2019 C CA . ASP A 1 270 ? -23.652 -0.211 -21.973 1.00 79.50 270 ASP A CA 1
ATOM 2020 C C . ASP A 1 270 ? -22.980 -1.423 -21.299 1.00 79.50 270 ASP A C 1
ATOM 2022 O O . ASP A 1 270 ? -21.751 -1.560 -21.263 1.00 79.50 270 ASP A O 1
ATOM 2026 N N . LEU A 1 271 ? -23.810 -2.299 -20.729 1.00 72.31 271 LEU A N 1
ATOM 2027 C CA . LEU A 1 271 ? -23.375 -3.481 -19.981 1.00 72.31 271 LEU A CA 1
ATOM 2028 C C . LEU A 1 271 ? -22.596 -4.500 -20.825 1.00 72.31 271 LEU A C 1
ATOM 2030 O O . LEU A 1 271 ? -21.819 -5.283 -20.282 1.00 72.31 271 LEU A O 1
ATOM 2034 N N . ASP A 1 272 ? -22.810 -4.513 -22.139 1.00 70.06 272 ASP A N 1
ATOM 2035 C CA . ASP A 1 272 ? -22.116 -5.365 -23.105 1.00 70.06 272 ASP A CA 1
ATOM 2036 C C . ASP A 1 272 ? -20.960 -4.648 -23.829 1.00 70.06 272 ASP A C 1
ATOM 2038 O O . ASP A 1 272 ? -20.249 -5.275 -24.618 1.00 70.06 272 ASP A O 1
ATOM 2042 N N . GLY A 1 273 ? -20.723 -3.364 -23.535 1.00 69.44 273 GLY A N 1
ATOM 2043 C CA . GLY A 1 273 ? -19.624 -2.573 -24.096 1.00 69.44 273 GLY A CA 1
ATOM 2044 C C . GLY A 1 273 ? -19.804 -2.176 -25.569 1.00 69.44 273 GLY A C 1
ATOM 2045 O O . GLY A 1 273 ? -18.844 -1.726 -26.199 1.00 69.44 273 GLY A O 1
ATOM 2046 N N . ALA A 1 274 ? -20.995 -2.378 -26.133 1.00 72.19 274 ALA A N 1
ATOM 2047 C CA . ALA A 1 274 ? -21.354 -2.173 -27.531 1.00 72.19 274 ALA A CA 1
ATOM 2048 C C . ALA A 1 274 ? -21.805 -0.739 -27.884 1.00 72.19 274 ALA A C 1
ATOM 2050 O O . ALA A 1 274 ? -21.918 -0.420 -29.075 1.00 72.19 274 ALA A O 1
ATOM 2051 N N . CYS A 1 275 ? -22.033 0.131 -26.898 1.00 75.19 275 CYS A N 1
ATOM 2052 C CA . CYS A 1 275 ? -22.492 1.512 -27.083 1.00 75.19 275 CYS A CA 1
ATOM 2053 C C . CYS A 1 275 ? -23.793 1.647 -27.899 1.00 75.19 275 CYS A C 1
ATOM 2055 O O . CYS A 1 275 ? -23.922 2.550 -28.724 1.00 75.19 275 CYS A O 1
ATOM 2057 N N . GLN A 1 276 ? -24.742 0.725 -27.734 1.00 72.06 276 GLN A N 1
ATOM 2058 C CA . GLN A 1 276 ? -25.986 0.683 -28.515 1.00 72.06 276 GLN A CA 1
ATOM 2059 C C . GLN A 1 276 ? -27.210 1.189 -27.744 1.00 72.06 276 GLN A C 1
ATOM 2061 O O . GLN A 1 276 ? -28.253 1.450 -28.349 1.00 72.06 276 GLN A O 1
ATOM 2066 N N . ALA A 1 277 ? -27.121 1.288 -26.417 1.00 71.25 277 ALA A N 1
ATOM 2067 C CA . ALA A 1 277 ? -28.229 1.751 -25.594 1.00 71.25 277 ALA A CA 1
ATOM 2068 C C . ALA A 1 277 ? -28.442 3.268 -25.733 1.00 71.25 277 ALA A C 1
ATOM 2070 O O . ALA A 1 277 ? -27.493 4.049 -25.788 1.00 71.25 277 ALA A O 1
ATOM 2071 N N . ALA A 1 278 ? -29.714 3.671 -25.785 1.00 72.94 278 ALA A N 1
ATOM 2072 C CA . ALA A 1 278 ? -30.095 5.076 -25.805 1.00 72.94 278 ALA A CA 1
ATOM 2073 C C . ALA A 1 278 ? -29.862 5.706 -24.424 1.00 72.94 278 ALA A C 1
ATOM 2075 O O . ALA A 1 278 ? -30.260 5.142 -23.403 1.00 72.94 278 ALA A O 1
ATOM 2076 N N . GLY A 1 279 ? -29.258 6.886 -24.416 1.00 75.44 279 GLY A N 1
ATOM 2077 C CA . GLY A 1 279 ? -28.966 7.696 -23.239 1.00 75.44 279 GLY A CA 1
ATOM 2078 C C . GLY A 1 279 ? -28.477 9.065 -23.697 1.00 75.44 279 GLY A C 1
ATOM 2079 O O . GLY A 1 279 ? -28.404 9.310 -24.887 1.00 75.44 279 GLY A O 1
ATOM 2080 N N . ASP A 1 280 ? -28.217 9.989 -22.786 1.00 84.12 280 ASP A N 1
ATOM 2081 C CA . ASP A 1 280 ? -27.546 11.247 -23.144 1.00 84.12 280 ASP A CA 1
ATOM 2082 C C . ASP A 1 280 ? -26.688 11.653 -21.942 1.00 84.12 280 ASP A C 1
ATOM 2084 O O . ASP A 1 280 ? -27.125 12.454 -21.115 1.00 84.12 280 ASP A O 1
ATOM 2088 N N . PRO A 1 281 ? -25.581 10.943 -21.663 1.00 86.62 281 PRO A N 1
ATOM 2089 C CA . PRO A 1 281 ? -24.835 11.112 -20.432 1.00 86.62 281 PRO A CA 1
ATOM 2090 C C . PRO A 1 281 ? -23.832 12.267 -20.524 1.00 86.62 281 PRO A C 1
ATOM 2092 O O . PRO A 1 281 ? -22.998 12.376 -21.420 1.00 86.62 281 PRO A O 1
ATOM 2095 N N . LEU A 1 282 ? -23.833 13.079 -19.478 1.00 88.50 282 LEU A N 1
ATOM 2096 C CA . LEU A 1 282 ? -22.829 14.078 -19.182 1.00 88.50 282 LEU A CA 1
ATOM 2097 C C . LEU A 1 282 ? -21.771 13.476 -18.249 1.00 88.50 282 LEU A C 1
ATOM 2099 O O . LEU A 1 282 ? -22.019 13.234 -17.065 1.00 88.50 282 LEU A O 1
ATOM 2103 N N . LEU A 1 283 ? -20.567 13.266 -18.778 1.00 89.31 283 LEU A N 1
ATOM 2104 C CA . LEU A 1 283 ? -19.397 12.816 -18.029 1.00 89.31 283 LEU A CA 1
ATOM 2105 C C . LEU A 1 283 ? -18.558 14.024 -17.610 1.00 89.31 283 LEU A C 1
ATOM 2107 O O . LEU A 1 283 ? -18.061 14.773 -18.450 1.00 89.31 283 LEU A O 1
ATOM 2111 N N . SER A 1 284 ? -18.329 14.201 -16.313 1.00 87.69 284 SER A N 1
ATOM 2112 C CA . SER A 1 284 ? -17.439 15.243 -15.799 1.00 87.69 284 SER A CA 1
ATOM 2113 C C . SER A 1 284 ? -16.339 14.682 -14.911 1.00 87.69 284 SER A C 1
ATOM 2115 O O . SER A 1 284 ? -16.517 13.686 -14.216 1.00 87.69 284 SER A O 1
ATOM 2117 N N . LEU A 1 285 ? -15.187 15.342 -14.951 1.00 86.62 285 LEU A N 1
ATOM 2118 C CA . LEU A 1 285 ? -14.047 15.083 -14.090 1.00 86.62 285 LEU A CA 1
ATOM 2119 C C . LEU A 1 285 ? -13.727 16.358 -13.312 1.00 86.62 285 LEU A C 1
ATOM 2121 O O . LEU A 1 285 ? -13.594 17.431 -13.908 1.00 86.62 285 LEU A O 1
ATOM 2125 N N . GLY A 1 286 ? -13.583 16.240 -11.998 1.00 81.38 286 GLY A N 1
ATOM 2126 C CA . GLY A 1 286 ? -13.234 17.332 -11.098 1.00 81.38 286 GLY A CA 1
ATOM 2127 C C . GLY A 1 286 ? -12.134 16.967 -10.106 1.00 81.38 286 GLY A C 1
ATOM 2128 O O . GLY A 1 286 ? -11.731 15.812 -10.007 1.00 81.38 286 GLY A O 1
ATOM 2129 N N . GLN A 1 287 ? -11.644 17.961 -9.374 1.00 80.06 287 GLN A N 1
ATOM 2130 C CA . GLN A 1 287 ? -10.681 17.804 -8.284 1.00 80.06 287 GLN A CA 1
ATOM 2131 C C . GLN A 1 287 ? -10.920 18.907 -7.250 1.00 80.06 287 GLN A C 1
ATOM 2133 O O . GLN A 1 287 ? -11.071 20.070 -7.613 1.00 80.06 287 GLN A O 1
ATOM 2138 N N . GLY A 1 288 ? -10.985 18.558 -5.960 1.00 71.38 288 GLY A N 1
ATOM 2139 C CA . GLY A 1 288 ? -11.130 19.551 -4.884 1.00 71.38 288 GLY A CA 1
ATOM 2140 C C . GLY A 1 288 ? -12.388 20.428 -4.987 1.00 71.38 288 GLY A C 1
ATOM 2141 O O . GLY A 1 288 ? -12.382 21.566 -4.530 1.00 71.38 288 GLY A O 1
ATOM 2142 N N . GLY A 1 289 ? -13.456 19.923 -5.613 1.00 72.44 289 GLY A N 1
ATOM 2143 C CA . GLY A 1 289 ? -14.694 20.671 -5.861 1.00 72.44 289 GLY A CA 1
ATOM 2144 C C . GLY A 1 289 ? -14.707 21.503 -7.149 1.00 72.44 289 GLY A C 1
ATOM 2145 O O . GLY A 1 289 ? -15.778 21.962 -7.548 1.00 72.44 289 GLY A O 1
ATOM 2146 N N . GLU A 1 290 ? -13.578 21.648 -7.844 1.00 77.81 290 GLU A N 1
ATOM 2147 C CA . GLU A 1 290 ? -13.509 22.301 -9.153 1.00 77.81 290 GLU A CA 1
ATOM 2148 C C . GLU A 1 290 ? -13.758 21.301 -10.285 1.00 77.81 290 GLU A C 1
ATOM 2150 O O . GLU A 1 290 ? -13.331 20.150 -10.229 1.00 77.81 290 GLU A O 1
ATOM 2155 N N . THR A 1 291 ? -14.454 21.732 -11.341 1.00 84.25 291 THR A N 1
ATOM 2156 C CA . THR A 1 291 ? -14.654 20.911 -12.545 1.00 84.25 291 THR A CA 1
ATOM 2157 C C . THR A 1 291 ? -13.503 21.146 -13.515 1.00 84.25 291 THR A C 1
ATOM 2159 O O . THR A 1 291 ? -13.332 22.255 -14.015 1.00 84.25 291 THR A O 1
ATOM 2162 N N . LEU A 1 292 ? -12.738 20.098 -13.812 1.00 84.62 292 LEU A N 1
ATOM 2163 C CA . LEU A 1 292 ? -11.611 20.149 -14.743 1.00 84.62 292 LEU A CA 1
ATOM 2164 C C . LEU A 1 292 ? -12.078 20.002 -16.190 1.00 84.62 292 LEU A C 1
ATOM 2166 O O . LEU A 1 292 ? -11.617 20.712 -17.087 1.00 84.62 292 LEU A O 1
ATOM 2170 N N . ARG A 1 293 ? -12.984 19.053 -16.438 1.00 88.25 293 ARG A N 1
ATOM 2171 C CA . ARG A 1 293 ? -13.484 18.772 -17.783 1.00 88.25 293 ARG A CA 1
ATOM 2172 C C . ARG A 1 293 ? -14.885 18.189 -17.744 1.00 88.25 293 ARG A C 1
ATOM 2174 O O . ARG A 1 293 ? -15.233 17.462 -16.823 1.00 88.25 293 ARG A O 1
ATOM 2181 N N . VAL A 1 294 ? -15.653 18.485 -18.784 1.00 87.62 294 VAL A N 1
ATOM 2182 C CA . VAL A 1 294 ? -16.973 17.911 -19.038 1.00 87.62 294 VAL A CA 1
ATOM 2183 C C . VAL A 1 294 ? -17.013 17.454 -20.492 1.00 87.62 294 VAL A C 1
ATOM 2185 O O . VAL A 1 294 ? -16.488 18.151 -21.367 1.00 87.62 294 VAL A O 1
ATOM 2188 N N . VAL A 1 295 ? -17.578 16.278 -20.733 1.00 86.19 295 VAL A N 1
ATOM 2189 C CA . VAL A 1 295 ? -17.801 15.688 -22.051 1.00 86.19 295 VAL A CA 1
ATOM 2190 C C . VAL A 1 295 ? -19.230 15.166 -22.108 1.00 86.19 295 VAL A C 1
ATOM 2192 O O . VAL A 1 295 ? -19.742 14.608 -21.144 1.00 86.19 295 VAL A O 1
ATOM 2195 N N . ASP A 1 296 ? -19.837 15.382 -23.258 1.00 82.12 296 ASP A N 1
ATOM 2196 C CA . ASP A 1 296 ? -21.169 14.959 -23.668 1.00 82.12 296 ASP A CA 1
ATOM 2197 C C . ASP A 1 296 ? -20.972 14.212 -25.000 1.00 82.12 296 ASP A C 1
ATOM 2199 O O . ASP A 1 296 ? -20.065 14.578 -25.764 1.00 82.12 296 ASP A O 1
ATOM 2203 N N . ASP A 1 297 ? -21.724 13.140 -25.245 1.00 70.81 297 ASP A N 1
ATOM 2204 C CA . ASP A 1 297 ? -21.592 12.350 -26.471 1.00 70.81 297 ASP A CA 1
ATOM 2205 C C . ASP A 1 297 ? -22.324 12.938 -27.682 1.00 70.81 297 ASP A C 1
ATOM 2207 O O . ASP A 1 297 ? -22.003 12.561 -28.808 1.00 70.81 297 ASP A O 1
ATOM 2211 N N . ALA A 1 298 ? -23.169 13.960 -27.491 1.00 65.00 298 ALA A N 1
ATOM 2212 C CA . ALA A 1 298 ? -23.793 14.804 -28.520 1.00 65.00 298 ALA A CA 1
ATOM 2213 C C . ALA A 1 298 ? -24.631 14.079 -29.599 1.00 65.00 298 ALA A C 1
ATOM 2215 O O . ALA A 1 298 ? -25.279 14.743 -30.417 1.00 65.00 298 ALA A O 1
ATOM 2216 N N . ASP A 1 299 ? -24.627 12.748 -29.624 1.00 71.38 299 ASP A N 1
ATOM 2217 C CA . ASP A 1 299 ? -25.375 11.891 -30.538 1.00 71.38 299 ASP A CA 1
ATOM 2218 C C . ASP A 1 299 ? -26.521 11.133 -29.848 1.00 71.38 299 ASP A C 1
ATOM 2220 O O . ASP A 1 299 ? -27.321 10.495 -30.543 1.00 71.38 299 ASP A O 1
ATOM 2224 N N . GLY A 1 300 ? -26.669 11.287 -28.524 1.00 66.44 300 GLY A N 1
ATOM 2225 C CA . GLY A 1 300 ? -27.743 10.682 -27.738 1.00 66.44 300 GLY A CA 1
ATOM 2226 C C . GLY A 1 300 ? -27.552 9.178 -27.542 1.00 66.44 300 GLY A C 1
ATOM 2227 O O . GLY A 1 300 ? -28.530 8.416 -27.547 1.00 66.44 300 GLY A O 1
ATOM 2228 N N . THR A 1 301 ? -26.296 8.744 -27.429 1.00 76.88 301 THR A N 1
ATOM 2229 C CA . THR A 1 301 ? -25.933 7.376 -27.046 1.00 76.88 301 THR A CA 1
ATOM 2230 C C . THR A 1 301 ? -25.470 7.339 -25.584 1.00 76.88 301 THR A C 1
ATOM 2232 O O . THR A 1 301 ? -25.846 8.194 -24.797 1.00 76.88 301 THR A O 1
ATOM 2235 N N . LEU A 1 302 ? -24.775 6.292 -25.136 1.00 77.56 302 LEU A N 1
ATOM 2236 C CA . LEU A 1 302 ? -24.254 6.205 -23.763 1.00 77.56 302 LEU A CA 1
ATOM 2237 C C . LEU A 1 302 ? -22.733 6.357 -23.698 1.00 77.56 302 LEU A C 1
ATOM 2239 O O . LEU A 1 302 ? -22.129 5.919 -22.722 1.00 77.56 302 LEU A O 1
ATOM 2243 N N . CYS A 1 303 ? -22.081 6.898 -24.728 1.00 82.69 303 CYS A N 1
ATOM 2244 C CA . CYS A 1 303 ? -20.649 6.664 -24.936 1.00 82.69 303 CYS A CA 1
ATOM 2245 C C . CYS A 1 303 ? -19.736 7.892 -25.001 1.00 82.69 303 CYS A C 1
ATOM 2247 O O . CYS A 1 303 ? -18.841 7.956 -25.857 1.00 82.69 303 CYS A O 1
ATOM 2249 N N . PRO A 1 304 ? -19.824 8.831 -24.040 1.00 85.19 304 PRO A N 1
ATOM 2250 C CA . PRO A 1 304 ? -18.812 9.849 -23.882 1.00 85.19 304 PRO A CA 1
ATOM 2251 C C . PRO A 1 304 ? -17.502 9.200 -23.440 1.00 85.19 304 PRO A C 1
ATOM 2253 O O . PRO A 1 304 ? -17.434 8.323 -22.570 1.00 85.19 304 PRO A O 1
ATOM 2256 N N . ARG A 1 305 ? -16.419 9.691 -24.039 1.00 86.19 305 ARG A N 1
ATOM 2257 C CA . ARG A 1 305 ? -15.050 9.340 -23.680 1.00 86.19 305 ARG A CA 1
ATOM 2258 C C . ARG A 1 305 ? -14.277 10.596 -23.334 1.00 86.19 305 ARG A C 1
ATOM 2260 O O . ARG A 1 305 ? -14.210 11.541 -24.117 1.00 86.19 305 ARG A O 1
ATOM 2267 N N . LEU A 1 306 ? -13.608 10.554 -22.193 1.00 86.50 306 LEU A N 1
ATOM 2268 C CA . LEU A 1 306 ? -12.719 11.601 -21.728 1.00 86.50 306 LEU A CA 1
ATOM 2269 C C . LEU A 1 306 ? -11.303 11.044 -21.584 1.00 86.50 306 LEU A C 1
ATOM 2271 O O . LEU A 1 306 ? -11.105 10.083 -20.854 1.00 86.50 306 LEU A O 1
ATOM 2275 N N . THR A 1 307 ? -10.316 11.667 -22.229 1.00 84.19 307 THR A N 1
ATOM 2276 C CA . THR A 1 307 ? -8.894 11.344 -22.025 1.00 84.19 307 THR A CA 1
ATOM 2277 C C . THR A 1 307 ? -8.127 12.596 -21.601 1.00 84.19 307 THR A C 1
ATOM 2279 O O . THR A 1 307 ? -8.199 13.624 -22.278 1.00 84.19 307 THR A O 1
ATOM 2282 N N . LEU A 1 308 ? -7.407 12.522 -20.479 1.00 82.81 308 LEU A N 1
ATOM 2283 C CA . LEU A 1 308 ? -6.647 13.621 -19.871 1.00 82.81 308 LEU A CA 1
ATOM 2284 C C . LEU A 1 308 ? -5.362 13.100 -19.229 1.00 82.81 308 LEU A C 1
ATOM 2286 O O . LEU A 1 308 ? -5.292 11.953 -18.805 1.00 82.81 308 LEU A O 1
ATOM 2290 N N . ARG A 1 309 ? -4.362 13.970 -19.088 1.00 78.31 309 ARG A N 1
ATOM 2291 C CA . ARG A 1 309 ? -3.203 13.697 -18.233 1.00 78.31 309 ARG A CA 1
ATOM 2292 C C . ARG A 1 309 ? -3.455 14.274 -16.856 1.00 78.31 309 ARG A C 1
ATOM 2294 O O . ARG A 1 309 ? -3.767 15.458 -16.754 1.00 78.31 309 ARG A O 1
ATOM 2301 N N . LEU A 1 310 ? -3.325 13.435 -15.839 1.00 75.62 310 LEU A N 1
ATOM 2302 C CA . LEU A 1 310 ? -3.591 13.781 -14.454 1.00 75.62 310 LEU A CA 1
ATOM 2303 C C . LEU A 1 310 ? -2.309 13.645 -13.635 1.00 75.62 310 LEU A C 1
ATOM 2305 O O . LEU A 1 310 ? -1.512 12.727 -13.842 1.00 75.62 310 LEU A O 1
ATOM 2309 N N . GLU A 1 311 ? -2.113 14.590 -12.723 1.00 73.19 311 GLU A N 1
ATOM 2310 C CA . GLU A 1 311 ? -1.078 14.518 -11.693 1.00 73.19 311 GLU A CA 1
ATOM 2311 C C . GLU A 1 311 ? -1.520 13.576 -10.564 1.00 73.19 311 GLU A C 1
ATOM 2313 O O . GLU A 1 311 ? -2.713 13.263 -10.476 1.00 73.19 311 GLU A O 1
ATOM 2318 N N . PRO A 1 312 ? -0.605 13.136 -9.683 1.00 64.56 312 PRO A N 1
ATOM 2319 C CA . PRO A 1 312 ? -0.985 12.344 -8.526 1.00 64.56 312 PRO A CA 1
ATOM 2320 C C . PRO A 1 312 ? -2.032 13.068 -7.671 1.00 64.56 312 PRO A C 1
ATOM 2322 O O . PRO A 1 312 ? -1.889 14.256 -7.375 1.00 64.56 312 PRO A O 1
ATOM 2325 N N . GLY A 1 313 ? -3.091 12.368 -7.279 1.00 56.38 313 GLY A N 1
ATOM 2326 C CA . GLY A 1 313 ? -4.175 12.947 -6.493 1.00 56.38 313 GLY A CA 1
ATOM 2327 C C . GLY A 1 313 ? -5.499 12.207 -6.640 1.00 56.38 313 GLY A C 1
ATOM 2328 O O . GLY A 1 313 ? -5.628 11.251 -7.406 1.00 56.38 313 GLY A O 1
ATOM 2329 N N . ALA A 1 314 ? -6.494 12.670 -5.887 1.00 63.62 314 ALA A N 1
ATOM 2330 C CA . ALA A 1 314 ? -7.865 12.183 -5.966 1.00 63.62 314 ALA A CA 1
ATOM 2331 C C . ALA A 1 314 ? -8.703 13.080 -6.884 1.00 63.62 314 ALA A C 1
ATOM 2333 O O . ALA A 1 314 ? -8.685 14.306 -6.750 1.00 63.62 314 ALA A O 1
ATOM 2334 N N . TYR A 1 315 ? -9.455 12.454 -7.782 1.00 77.62 315 TYR A N 1
ATOM 2335 C CA . TYR A 1 315 ? -10.324 13.103 -8.754 1.00 77.62 315 TYR A CA 1
ATOM 2336 C C . TYR A 1 315 ? -11.755 12.582 -8.618 1.00 77.62 315 TYR A C 1
ATOM 2338 O O . TYR A 1 315 ? -11.982 11.410 -8.322 1.00 77.62 315 TYR A O 1
ATOM 2346 N N . ASP A 1 316 ? -12.723 13.452 -8.877 1.00 80.38 316 ASP A N 1
ATOM 2347 C CA . ASP A 1 316 ? -14.145 13.126 -8.893 1.00 80.38 316 ASP A CA 1
ATOM 2348 C C . ASP A 1 316 ? -14.587 12.860 -10.332 1.00 80.38 316 ASP A C 1
ATOM 2350 O O . ASP A 1 316 ? -14.624 13.780 -11.146 1.00 80.38 316 ASP A O 1
ATOM 2354 N N . VAL A 1 317 ? -14.967 11.627 -10.648 1.00 81.75 317 VAL A N 1
ATOM 2355 C CA . VAL A 1 317 ? -15.664 11.279 -11.891 1.00 81.75 317 VAL A CA 1
ATOM 2356 C C . VAL A 1 317 ? -17.160 11.333 -11.615 1.00 81.75 317 VAL A C 1
ATOM 2358 O O . VAL A 1 317 ? -17.650 10.613 -10.750 1.00 81.75 317 VAL A O 1
ATOM 2361 N N . ARG A 1 318 ? -17.907 12.169 -12.334 1.00 84.44 318 ARG A N 1
ATOM 2362 C CA . ARG A 1 318 ? -19.360 12.282 -12.175 1.00 84.44 318 ARG A CA 1
ATOM 2363 C C . ARG A 1 318 ? -20.078 12.004 -13.480 1.00 84.44 318 ARG A C 1
ATOM 2365 O O . ARG A 1 318 ? -19.650 12.479 -14.530 1.00 84.44 318 ARG A O 1
ATOM 2372 N N . VAL A 1 319 ? -21.185 11.283 -13.377 1.00 86.75 319 VAL A N 1
ATOM 2373 C CA . VAL A 1 319 ? -22.059 10.924 -14.491 1.00 86.75 319 VAL A CA 1
ATOM 2374 C C . VAL A 1 319 ? -23.479 11.356 -14.166 1.00 86.75 319 VAL A C 1
ATOM 2376 O O . VAL A 1 319 ? -24.007 11.027 -13.104 1.00 86.75 319 VAL A O 1
ATOM 2379 N N . SER A 1 320 ? -24.105 12.090 -15.075 1.00 86.44 320 SER A N 1
ATOM 2380 C CA . SER A 1 320 ? -25.514 12.482 -14.993 1.00 86.44 320 SER A CA 1
ATOM 2381 C C . SER A 1 320 ? -26.140 12.479 -16.380 1.00 86.44 320 SER A C 1
ATOM 2383 O O . SER A 1 320 ? -25.418 12.485 -17.367 1.00 86.44 320 SER A O 1
ATOM 2385 N N . GLY A 1 321 ? -27.468 12.488 -16.490 1.00 86.00 321 GLY A N 1
ATOM 2386 C CA . GLY A 1 321 ? -28.104 12.751 -17.780 1.00 86.00 321 GLY A CA 1
ATOM 2387 C C . GLY A 1 321 ? -27.987 14.225 -18.164 1.00 86.00 321 GLY A C 1
ATOM 2388 O O . GLY A 1 321 ? -28.155 15.123 -17.327 1.00 86.00 321 GLY A O 1
ATOM 2389 N N . TYR A 1 322 ? -27.729 14.492 -19.437 1.00 84.12 322 TYR A N 1
ATOM 2390 C CA . TYR A 1 322 ? -27.782 15.815 -20.030 1.00 84.12 322 TYR A CA 1
ATOM 2391 C C . TYR A 1 322 ? -29.160 16.436 -19.781 1.00 84.12 322 TYR A C 1
ATOM 2393 O O . TYR A 1 322 ? -30.199 15.774 -19.838 1.00 84.12 322 TYR A O 1
ATOM 2401 N N . GLY A 1 323 ? -29.180 17.712 -19.390 1.00 82.75 323 GLY A N 1
ATOM 2402 C CA . GLY A 1 323 ? -30.415 18.396 -18.991 1.00 82.75 323 GLY A CA 1
ATOM 2403 C C . GLY A 1 323 ? -31.131 17.794 -17.769 1.00 82.75 323 GLY A C 1
ATOM 2404 O O . GLY A 1 323 ? -32.249 18.210 -17.476 1.00 82.75 323 GLY A O 1
ATOM 2405 N N . GLY A 1 324 ? -30.507 16.851 -17.052 1.00 81.38 324 GLY A N 1
ATOM 2406 C CA . GLY A 1 324 ? -31.106 16.131 -15.927 1.00 81.38 324 GLY A CA 1
ATOM 2407 C C . GLY A 1 324 ? -31.947 14.916 -16.324 1.00 81.38 324 GLY A C 1
ATOM 2408 O O . GLY A 1 324 ? -32.746 14.472 -15.504 1.00 81.38 324 GLY A O 1
ATOM 2409 N N . GLY A 1 325 ? -31.799 14.390 -17.545 1.00 84.44 325 GLY A N 1
ATOM 2410 C CA . GLY A 1 325 ? -32.492 13.175 -17.983 1.00 84.44 325 GLY A CA 1
ATOM 2411 C C . GLY A 1 325 ? -32.115 11.924 -17.177 1.00 84.44 325 GLY A C 1
ATOM 2412 O O . GLY A 1 325 ? -31.080 11.883 -16.511 1.00 84.44 325 GLY A O 1
ATOM 2413 N N . ALA A 1 326 ? -32.965 10.898 -17.238 1.00 86.06 326 ALA A N 1
ATOM 2414 C CA . ALA A 1 326 ? -32.658 9.583 -16.681 1.00 86.06 326 ALA A CA 1
ATOM 2415 C C . ALA A 1 326 ? -31.628 8.843 -17.552 1.00 86.06 326 ALA A C 1
ATOM 2417 O O . ALA A 1 326 ? -31.621 8.999 -18.776 1.00 86.06 326 ALA A O 1
ATOM 2418 N N . LEU A 1 327 ? -30.794 8.012 -16.926 1.00 85.50 327 LEU A N 1
ATOM 2419 C CA . LEU A 1 327 ? -29.849 7.134 -17.617 1.00 85.50 327 LEU A CA 1
ATOM 2420 C C . LEU A 1 327 ? -30.126 5.677 -17.238 1.00 85.50 327 LEU A C 1
ATOM 2422 O O . LEU A 1 327 ? -30.271 5.391 -16.048 1.00 85.50 327 LEU A O 1
ATOM 2426 N N . PRO A 1 328 ? -30.166 4.747 -18.207 1.00 81.75 328 PRO A N 1
ATOM 2427 C CA . PRO A 1 328 ? -30.274 3.323 -17.909 1.00 81.75 328 PRO A CA 1
ATOM 2428 C C . PRO A 1 328 ? -29.031 2.824 -17.160 1.00 81.75 328 PRO A C 1
ATOM 2430 O O . PRO A 1 328 ? -28.017 3.517 -17.071 1.00 81.75 328 PRO A O 1
ATOM 2433 N N . GLU A 1 329 ? -29.103 1.604 -16.636 1.00 80.25 329 GLU A N 1
ATOM 2434 C CA . GLU A 1 329 ? -27.939 0.913 -16.078 1.00 80.25 329 GLU A CA 1
ATOM 2435 C C . GLU A 1 329 ? -26.791 0.854 -17.108 1.00 80.25 329 GLU A C 1
ATOM 2437 O O . GLU A 1 329 ? -27.004 0.530 -18.279 1.00 80.25 329 GLU A O 1
ATOM 2442 N N . HIS A 1 330 ? -25.581 1.209 -16.679 1.00 81.19 330 HIS A N 1
ATOM 2443 C CA . HIS A 1 330 ? -24.423 1.400 -17.557 1.00 81.19 330 HIS A CA 1
ATOM 2444 C C . HIS A 1 330 ? -23.111 1.067 -16.842 1.00 81.19 330 HIS A C 1
ATOM 2446 O O . HIS A 1 330 ? -23.082 0.815 -15.641 1.00 81.19 330 HIS A O 1
ATOM 2452 N N . ILE A 1 331 ? -22.004 1.064 -17.579 1.00 75.50 331 ILE A N 1
ATOM 2453 C CA . ILE A 1 331 ? -20.657 0.864 -17.044 1.00 75.50 331 ILE A CA 1
ATOM 2454 C C . ILE A 1 331 ? -19.881 2.174 -17.128 1.00 75.50 331 ILE A C 1
ATOM 2456 O O . ILE A 1 331 ? -19.870 2.829 -18.166 1.00 75.50 331 ILE A O 1
ATOM 2460 N N . VAL A 1 332 ? -19.172 2.514 -16.053 1.00 74.06 332 VAL A N 1
ATOM 2461 C CA . VAL A 1 332 ? -18.095 3.509 -16.062 1.00 74.06 332 VAL A CA 1
ATOM 2462 C C . VAL A 1 332 ? -16.767 2.764 -16.003 1.00 74.06 332 VAL A C 1
ATOM 2464 O O . VAL A 1 332 ? -16.468 2.089 -15.017 1.00 74.06 332 VAL A O 1
ATOM 2467 N N . ALA A 1 333 ? -15.971 2.881 -17.062 1.00 70.62 333 ALA A N 1
ATOM 2468 C CA . ALA A 1 333 ? -14.667 2.242 -17.189 1.00 70.62 333 ALA A CA 1
ATOM 2469 C C . ALA A 1 333 ? -13.542 3.279 -17.147 1.00 70.62 333 ALA A C 1
ATOM 2471 O O . ALA A 1 333 ? -13.635 4.333 -17.785 1.00 70.62 333 ALA A O 1
ATOM 247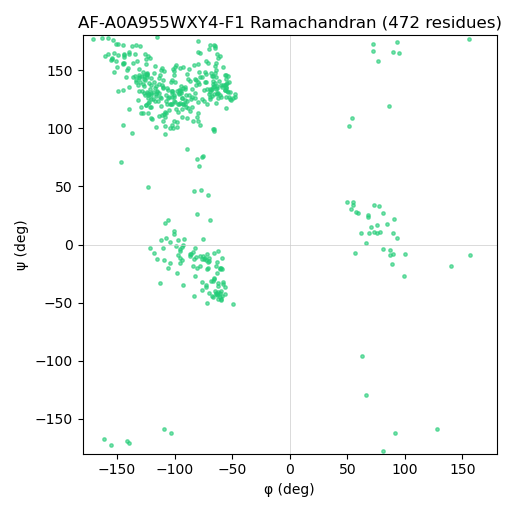2 N N . VAL A 1 334 ? -12.466 2.966 -16.422 1.00 68.56 334 VAL A N 1
ATOM 2473 C CA . VAL A 1 334 ? -11.278 3.822 -16.318 1.00 68.56 334 VAL A CA 1
ATOM 2474 C C . VAL A 1 334 ? -10.037 3.040 -16.726 1.00 68.56 334 VAL A C 1
ATOM 2476 O O . VAL A 1 334 ? -9.660 2.076 -16.066 1.00 68.56 334 VAL A O 1
ATOM 2479 N N . ASP A 1 335 ? -9.349 3.511 -17.763 1.00 65.50 335 ASP A N 1
ATOM 2480 C CA . ASP A 1 335 ? -8.016 3.038 -18.129 1.00 65.50 335 ASP A CA 1
ATOM 2481 C C . ASP A 1 335 ? -6.966 4.041 -17.669 1.00 65.50 335 ASP A C 1
ATOM 2483 O O . ASP A 1 335 ? -7.074 5.244 -17.929 1.00 65.50 335 ASP A O 1
ATOM 2487 N N . LEU A 1 336 ? -5.928 3.531 -17.017 1.00 61.97 336 LEU A N 1
ATOM 2488 C CA . LEU A 1 336 ? -4.860 4.335 -16.442 1.00 61.97 336 LEU A CA 1
ATOM 2489 C C . LEU A 1 336 ? -3.531 3.878 -17.039 1.00 61.97 336 LEU A C 1
ATOM 2491 O O . LEU A 1 336 ? -3.083 2.759 -16.795 1.00 61.97 336 LEU A O 1
ATOM 2495 N N . VAL A 1 337 ? -2.900 4.745 -17.828 1.00 55.03 337 VAL A N 1
ATOM 2496 C CA . VAL A 1 337 ? -1.585 4.489 -18.421 1.00 55.03 337 VAL A CA 1
ATOM 2497 C C . VAL A 1 337 ? -0.580 5.419 -17.746 1.00 55.03 337 VAL A C 1
ATOM 2499 O O . VAL A 1 337 ? -0.601 6.622 -18.018 1.00 55.03 337 VAL A O 1
ATOM 2502 N N . PRO A 1 338 ? 0.293 4.912 -16.854 1.00 53.97 338 PRO A N 1
ATOM 2503 C CA . PRO A 1 338 ? 1.365 5.714 -16.282 1.00 53.97 338 PRO A CA 1
ATOM 2504 C C . PRO A 1 338 ? 2.164 6.402 -17.386 1.00 53.97 338 PRO A C 1
ATOM 2506 O O . PRO A 1 338 ? 2.571 5.761 -18.358 1.00 53.97 338 PRO A O 1
ATOM 2509 N N . VAL A 1 339 ? 2.400 7.705 -17.248 1.00 53.81 339 VAL A N 1
ATOM 2510 C CA . VAL A 1 339 ? 3.338 8.385 -18.140 1.00 53.81 339 VAL A CA 1
ATOM 2511 C C . VAL A 1 339 ? 4.728 8.013 -17.630 1.00 53.81 339 VAL A C 1
ATOM 2513 O O . VAL A 1 339 ? 5.146 8.500 -16.585 1.00 53.81 339 VAL A O 1
ATOM 2516 N N . GLU A 1 340 ? 5.409 7.083 -18.302 1.00 42.78 340 GLU A N 1
ATOM 2517 C CA . GLU A 1 340 ? 6.703 6.555 -17.855 1.00 42.78 340 GLU A CA 1
ATOM 2518 C C . GLU A 1 340 ? 7.706 7.652 -17.436 1.00 42.78 340 GLU A C 1
ATOM 2520 O O . GLU A 1 340 ? 8.074 8.522 -18.225 1.00 42.78 340 GLU A O 1
ATOM 2525 N N . GLY A 1 341 ? 8.248 7.516 -16.221 1.00 48.44 341 GLY A N 1
ATOM 2526 C CA . GLY A 1 341 ? 9.679 7.699 -15.975 1.00 48.44 341 GLY A CA 1
ATOM 2527 C C . GLY A 1 341 ? 10.257 9.111 -15.888 1.00 48.44 341 GLY A C 1
ATOM 2528 O O . GLY A 1 341 ? 11.429 9.263 -16.234 1.00 48.44 341 GLY A O 1
ATOM 2529 N N . PHE A 1 342 ? 9.532 10.108 -15.380 1.00 44.09 342 PHE A N 1
ATOM 2530 C CA . PHE A 1 342 ? 10.121 11.419 -15.078 1.00 44.09 342 PHE A CA 1
ATOM 2531 C C . PHE A 1 342 ? 10.253 11.650 -13.569 1.00 44.09 342 PHE A C 1
ATOM 2533 O O . PHE A 1 342 ? 9.325 12.106 -12.911 1.00 44.09 342 PHE A O 1
ATOM 2540 N N . VAL A 1 343 ? 11.439 11.340 -13.038 1.00 49.44 343 VAL A N 1
ATOM 2541 C CA . VAL A 1 343 ? 11.958 11.963 -11.815 1.00 49.44 343 VAL A CA 1
ATOM 2542 C C . VAL A 1 343 ? 12.730 13.197 -12.299 1.00 49.44 343 VAL A C 1
ATOM 2544 O O . VAL A 1 343 ? 13.918 13.102 -12.585 1.00 49.44 343 VAL A O 1
ATOM 2547 N N . GLU A 1 344 ? 12.044 14.312 -12.560 1.00 44.69 344 GLU A N 1
ATOM 2548 C CA . GLU A 1 344 ? 12.704 15.547 -13.008 1.00 44.69 344 GLU A CA 1
ATOM 2549 C C . GLU A 1 344 ? 12.690 16.594 -11.899 1.00 44.69 344 GLU A C 1
ATOM 2551 O O . GLU A 1 344 ? 11.666 17.179 -11.582 1.00 44.69 344 GLU A O 1
ATOM 2556 N N . GLY A 1 345 ? 13.874 16.848 -11.354 1.00 52.56 345 GLY A N 1
ATOM 2557 C CA . GLY A 1 345 ? 14.189 17.937 -10.440 1.00 52.56 345 GLY A CA 1
ATOM 2558 C C . GLY A 1 345 ? 15.706 18.161 -10.453 1.00 52.56 345 GLY A C 1
ATOM 2559 O O . GLY A 1 345 ? 16.450 17.296 -10.921 1.00 52.56 345 GLY A O 1
ATOM 2560 N N . PRO A 1 346 ? 16.214 19.316 -9.989 1.00 64.25 346 PRO A N 1
ATOM 2561 C CA . PRO A 1 346 ? 17.653 19.588 -10.011 1.00 64.25 346 PRO A CA 1
ATOM 2562 C C . PRO A 1 346 ? 18.437 18.591 -9.147 1.00 64.25 346 PRO A C 1
ATOM 2564 O O . PRO A 1 346 ? 19.569 18.246 -9.490 1.00 64.25 346 PRO A O 1
ATOM 2567 N N . THR A 1 347 ? 17.828 18.125 -8.050 1.00 83.19 347 THR A N 1
ATOM 2568 C CA . THR A 1 347 ? 18.357 17.111 -7.138 1.00 83.19 347 THR A CA 1
ATOM 2569 C C . THR A 1 347 ? 17.234 16.390 -6.388 1.00 83.19 347 THR A C 1
ATOM 2571 O O . THR A 1 347 ? 16.147 16.933 -6.211 1.00 83.19 347 THR A O 1
ATOM 2574 N N . HIS A 1 348 ? 17.529 15.194 -5.887 1.00 86.62 348 HIS A N 1
ATOM 2575 C CA . HIS A 1 348 ? 16.629 14.326 -5.141 1.00 86.62 348 HIS A CA 1
ATOM 2576 C C . HIS A 1 348 ? 17.282 13.825 -3.851 1.00 86.62 348 HIS A C 1
ATOM 2578 O O . HIS A 1 348 ? 18.500 13.644 -3.775 1.00 86.62 348 HIS A O 1
ATOM 2584 N N . ALA A 1 349 ? 16.457 13.568 -2.847 1.00 86.94 349 ALA A N 1
ATOM 2585 C CA . ALA A 1 349 ? 16.803 12.805 -1.661 1.00 86.94 349 ALA A CA 1
ATOM 2586 C C . ALA A 1 349 ? 16.429 11.332 -1.877 1.00 86.94 349 ALA A C 1
ATOM 2588 O O . ALA A 1 349 ? 15.341 11.028 -2.366 1.00 86.94 349 ALA A O 1
ATOM 2589 N N . LEU A 1 350 ? 17.340 10.425 -1.518 1.00 88.56 350 LEU A N 1
ATOM 2590 C CA . LEU A 1 350 ? 17.093 8.984 -1.530 1.00 88.56 350 LEU A CA 1
ATOM 2591 C C . LEU A 1 350 ? 16.995 8.489 -0.092 1.00 88.56 350 LEU A C 1
ATOM 2593 O O . LEU A 1 350 ? 17.989 8.512 0.635 1.00 88.56 350 LEU A O 1
ATOM 2597 N N . THR A 1 351 ? 15.817 8.031 0.312 1.00 76.31 351 THR A N 1
ATOM 2598 C CA . THR A 1 351 ? 15.555 7.491 1.654 1.00 76.31 351 THR A CA 1
ATOM 2599 C C . THR A 1 351 ? 15.013 6.070 1.562 1.00 76.31 351 THR A C 1
ATOM 2601 O O . THR A 1 351 ? 14.567 5.635 0.502 1.00 76.31 351 THR A O 1
ATOM 2604 N N . THR A 1 352 ? 15.065 5.331 2.668 1.00 65.44 352 THR A N 1
ATOM 2605 C CA . THR A 1 352 ? 14.441 4.003 2.780 1.00 65.44 352 THR A CA 1
ATOM 2606 C C . THR A 1 352 ? 13.430 3.998 3.911 1.00 65.44 352 THR A C 1
ATOM 2608 O O . THR A 1 352 ? 13.508 4.830 4.819 1.00 65.44 352 THR A O 1
ATOM 2611 N N . VAL A 1 353 ? 12.516 3.027 3.889 1.00 54.25 353 VAL A N 1
ATOM 2612 C CA . VAL A 1 353 ? 11.525 2.827 4.959 1.00 54.25 353 VAL A CA 1
ATOM 2613 C C . VAL A 1 353 ? 12.203 2.607 6.322 1.00 54.25 353 VAL A C 1
ATOM 2615 O O . VAL A 1 353 ? 11.687 3.045 7.344 1.00 54.25 353 VAL A O 1
ATOM 2618 N N . TRP A 1 354 ? 13.391 1.994 6.345 1.00 46.69 354 TRP A N 1
ATOM 2619 C CA . TRP A 1 354 ? 14.145 1.706 7.572 1.00 46.69 354 TRP A CA 1
ATOM 2620 C C . TRP A 1 354 ? 14.774 2.943 8.234 1.00 46.69 354 TRP A C 1
ATOM 2622 O O . TRP A 1 354 ? 14.879 3.005 9.456 1.00 46.69 354 TRP A O 1
ATOM 2632 N N . THR A 1 355 ? 15.231 3.928 7.454 1.00 52.09 355 THR A N 1
ATOM 2633 C CA . THR A 1 355 ? 16.055 5.039 7.974 1.00 52.09 355 THR A CA 1
ATOM 2634 C C . THR A 1 355 ? 15.266 6.292 8.363 1.00 52.09 355 THR A C 1
ATOM 2636 O O . THR A 1 355 ? 15.820 7.159 9.042 1.00 52.09 355 THR A O 1
ATOM 2639 N N . GLY A 1 356 ? 13.994 6.390 7.961 1.00 49.53 356 GLY A N 1
ATOM 2640 C CA . GLY A 1 356 ? 13.132 7.555 8.197 1.00 49.53 356 GLY A CA 1
ATOM 2641 C C . GLY A 1 356 ? 13.493 8.786 7.349 1.00 49.53 356 GLY A C 1
ATOM 2642 O O . GLY A 1 356 ? 14.516 8.817 6.664 1.00 49.53 356 GLY A O 1
ATOM 2643 N N . GLU A 1 357 ? 12.656 9.829 7.397 1.00 53.78 357 GLU A N 1
ATOM 2644 C CA . GLU A 1 357 ? 12.745 11.001 6.498 1.00 53.78 357 GLU A CA 1
ATOM 2645 C C . GLU A 1 357 ? 13.931 11.952 6.778 1.00 53.78 357 GLU A C 1
ATOM 2647 O O . GLU A 1 357 ? 14.215 12.841 5.981 1.00 53.78 357 GLU A O 1
ATOM 2652 N N . GLY A 1 358 ? 14.675 11.750 7.873 1.00 65.62 358 GLY A N 1
ATOM 2653 C CA . GLY A 1 358 ? 15.827 12.586 8.248 1.00 65.62 358 GLY A CA 1
ATOM 2654 C C . GLY A 1 358 ? 17.199 12.060 7.807 1.00 65.62 358 GLY A C 1
ATOM 2655 O O . GLY A 1 358 ? 18.190 12.792 7.898 1.00 65.62 358 GLY A O 1
ATOM 2656 N N . ARG A 1 359 ? 17.292 10.804 7.340 1.00 82.00 359 ARG A N 1
ATOM 2657 C CA . ARG A 1 359 ? 18.552 10.208 6.867 1.00 82.00 359 ARG A CA 1
ATOM 2658 C C . ARG A 1 359 ? 18.455 9.753 5.423 1.00 82.00 359 ARG A C 1
ATOM 2660 O O . ARG A 1 359 ? 17.719 8.829 5.091 1.00 82.00 359 ARG A O 1
ATOM 2667 N N . CYS A 1 360 ? 19.297 10.354 4.597 1.00 88.56 360 CYS A N 1
ATOM 2668 C CA . CYS A 1 360 ? 19.370 10.108 3.172 1.00 88.56 360 CYS A CA 1
ATOM 2669 C C . CYS A 1 360 ? 20.640 9.352 2.825 1.00 88.56 360 CYS A C 1
ATOM 2671 O O . CYS A 1 360 ? 21.686 9.542 3.453 1.00 88.56 360 CYS A O 1
ATOM 2673 N N . LEU A 1 361 ? 20.561 8.542 1.776 1.00 91.31 361 LEU A N 1
ATOM 2674 C CA . LEU A 1 361 ? 21.739 8.066 1.084 1.00 91.31 361 LEU A CA 1
ATOM 2675 C C . LEU A 1 361 ? 22.556 9.278 0.640 1.00 91.31 361 LEU A C 1
ATOM 2677 O O . LEU A 1 361 ? 22.054 10.173 -0.033 1.00 91.31 361 LEU A O 1
ATOM 2681 N N . GLY A 1 362 ? 23.826 9.294 0.996 1.00 90.75 362 GLY A N 1
ATOM 2682 C CA . GLY A 1 362 ? 24.807 10.226 0.475 1.00 90.75 362 GLY A CA 1
ATOM 2683 C C . GLY A 1 362 ? 26.135 9.523 0.275 1.00 90.75 362 GLY A C 1
ATOM 2684 O O . GLY A 1 362 ? 26.222 8.296 0.342 1.00 90.75 362 GLY A O 1
ATOM 2685 N N . VAL A 1 363 ? 27.185 10.297 0.022 1.00 89.44 363 VAL A N 1
ATOM 2686 C CA . VAL A 1 363 ? 28.527 9.752 -0.214 1.00 89.44 363 VAL A CA 1
ATOM 2687 C C . VAL A 1 363 ? 29.556 10.477 0.634 1.00 89.44 363 VAL A C 1
ATOM 2689 O O . VAL A 1 363 ? 29.607 11.702 0.652 1.00 89.44 363 VAL A O 1
ATOM 2692 N N . ASP A 1 364 ? 30.416 9.723 1.309 1.00 88.12 364 ASP A N 1
ATOM 2693 C CA . ASP A 1 364 ? 31.601 10.258 1.977 1.00 88.12 364 ASP A CA 1
ATOM 2694 C C . ASP A 1 364 ? 32.858 9.791 1.247 1.00 88.12 364 ASP A C 1
ATOM 2696 O O . ASP A 1 364 ? 33.164 8.597 1.178 1.00 88.12 364 ASP A O 1
ATOM 2700 N N . GLY A 1 365 ? 33.535 10.740 0.600 1.00 87.56 365 GLY A N 1
ATOM 2701 C CA . GLY A 1 365 ? 34.581 10.456 -0.379 1.00 87.56 365 GLY A CA 1
ATOM 2702 C C . GLY A 1 365 ? 34.034 9.689 -1.589 1.00 87.56 365 GLY A C 1
ATOM 2703 O O . GLY A 1 365 ? 33.525 10.283 -2.542 1.00 87.56 365 GLY A O 1
ATOM 2704 N N . THR A 1 366 ? 34.163 8.364 -1.571 1.00 89.94 366 THR A N 1
ATOM 2705 C CA . THR A 1 366 ? 33.621 7.460 -2.602 1.00 89.94 366 THR A CA 1
ATOM 2706 C C . THR A 1 366 ? 32.653 6.427 -2.040 1.00 89.94 366 THR A C 1
ATOM 2708 O O . THR A 1 366 ? 32.104 5.649 -2.814 1.00 89.94 366 THR A O 1
ATOM 2711 N N . THR A 1 367 ? 32.450 6.395 -0.724 1.00 91.12 367 THR A N 1
ATOM 2712 C CA . THR A 1 367 ? 31.671 5.355 -0.052 1.00 91.12 367 THR A CA 1
ATOM 2713 C C . THR A 1 367 ? 30.235 5.831 0.160 1.00 91.12 367 THR A C 1
ATOM 2715 O O . THR A 1 367 ? 30.035 6.849 0.832 1.00 91.12 367 THR A O 1
ATOM 2718 N N . PRO A 1 368 ? 29.228 5.124 -0.381 1.00 92.25 368 PRO A N 1
ATOM 2719 C CA . PRO A 1 368 ? 27.828 5.407 -0.113 1.00 92.25 368 PRO A CA 1
ATOM 2720 C C . PRO A 1 368 ? 27.483 5.051 1.332 1.00 92.25 368 PRO A C 1
ATOM 2722 O O . PRO A 1 368 ? 27.808 3.964 1.809 1.00 92.25 368 PRO A O 1
ATOM 2725 N N . GLN A 1 369 ? 26.822 5.966 2.028 1.00 89.88 369 GLN A N 1
ATOM 2726 C CA . GLN A 1 369 ? 26.339 5.752 3.389 1.00 89.88 369 GLN A CA 1
ATOM 2727 C C . GLN A 1 369 ? 25.198 6.710 3.710 1.00 89.88 369 GLN A C 1
ATOM 2729 O O . GLN A 1 369 ? 25.020 7.729 3.041 1.00 89.88 369 GLN A O 1
ATOM 2734 N N . PHE A 1 370 ? 24.445 6.420 4.765 1.00 89.44 370 PHE A N 1
ATOM 2735 C CA . PHE A 1 370 ? 23.413 7.339 5.220 1.00 89.44 370 PHE A CA 1
ATOM 2736 C C . PHE A 1 370 ? 24.020 8.566 5.897 1.00 89.44 370 PHE A C 1
ATOM 2738 O O . PHE A 1 370 ? 25.017 8.483 6.612 1.00 89.44 370 PHE A O 1
ATOM 2745 N N . MET A 1 371 ? 23.378 9.714 5.752 1.00 88.88 371 MET A N 1
ATOM 2746 C CA . MET A 1 371 ? 23.744 10.964 6.419 1.00 88.88 371 MET A CA 1
ATOM 2747 C C . MET A 1 371 ? 22.537 11.899 6.487 1.00 88.88 371 MET A C 1
ATOM 2749 O O . MET A 1 371 ? 21.461 11.552 6.012 1.00 88.88 371 MET A O 1
ATOM 2753 N N . ASP A 1 372 ? 22.702 13.061 7.110 1.00 88.94 372 ASP A N 1
ATOM 2754 C CA . ASP A 1 372 ? 21.648 14.076 7.179 1.00 88.94 372 ASP A CA 1
ATOM 2755 C C . ASP A 1 372 ? 21.246 14.529 5.764 1.00 88.94 372 ASP A C 1
ATOM 2757 O O . ASP A 1 372 ? 22.102 14.914 4.955 1.00 88.94 372 ASP A O 1
ATOM 2761 N N . CYS A 1 373 ? 19.944 14.475 5.477 1.00 84.06 373 CYS A N 1
ATOM 2762 C CA . CYS A 1 373 ? 19.367 14.842 4.186 1.00 84.06 373 CYS A CA 1
ATOM 2763 C C . CYS A 1 373 ? 19.650 16.290 3.768 1.00 84.06 373 CYS A C 1
ATOM 2765 O O . CYS A 1 373 ? 19.614 16.587 2.581 1.00 84.06 373 CYS A O 1
ATOM 2767 N N . GLY A 1 374 ? 19.975 17.195 4.694 1.00 85.50 374 GLY A N 1
ATOM 2768 C CA . GLY A 1 374 ? 20.360 18.577 4.418 1.00 85.50 374 GLY A CA 1
ATOM 2769 C C . GLY A 1 374 ? 21.769 18.739 3.834 1.00 85.50 374 GLY A C 1
ATOM 2770 O O . GLY A 1 374 ? 22.098 19.805 3.312 1.00 85.50 374 GLY A O 1
ATOM 2771 N N . GLN A 1 375 ? 22.615 17.705 3.828 1.00 86.56 375 GLN A N 1
ATOM 2772 C CA . GLN A 1 375 ? 23.987 17.803 3.304 1.00 86.56 375 GLN A CA 1
ATOM 2773 C C . GLN A 1 375 ? 24.029 17.723 1.770 1.00 86.56 375 GLN A C 1
ATOM 2775 O O . GLN A 1 375 ? 23.320 16.915 1.179 1.00 86.56 375 GLN A O 1
ATOM 2780 N N . ALA A 1 376 ? 24.870 18.523 1.104 1.00 84.25 376 ALA A N 1
ATOM 2781 C CA . ALA A 1 376 ? 24.971 18.544 -0.366 1.00 84.25 376 ALA A CA 1
ATOM 2782 C C . ALA A 1 376 ? 25.375 17.179 -0.961 1.00 84.25 376 ALA A C 1
ATOM 2784 O O . ALA A 1 376 ? 24.783 16.723 -1.934 1.00 84.25 376 ALA A O 1
ATOM 2785 N N . ARG A 1 377 ? 26.299 16.463 -0.314 1.00 87.75 377 ARG A N 1
ATOM 2786 C CA . ARG A 1 377 ? 26.658 15.063 -0.608 1.00 87.75 377 ARG A CA 1
ATOM 2787 C C . ARG A 1 377 ? 25.546 14.019 -0.423 1.00 87.75 377 ARG A C 1
ATOM 2789 O O . ARG A 1 377 ? 25.774 12.859 -0.759 1.00 87.75 377 ARG A O 1
ATOM 2796 N N . ALA A 1 378 ? 24.375 14.404 0.085 1.00 90.19 378 ALA A N 1
ATOM 2797 C CA . ALA A 1 378 ? 23.161 13.579 0.142 1.00 90.19 378 ALA A CA 1
ATOM 2798 C C . ALA A 1 378 ? 22.112 13.970 -0.917 1.00 90.19 378 ALA A C 1
ATOM 2800 O O . ALA A 1 378 ? 21.017 13.414 -0.945 1.00 90.19 378 ALA A O 1
ATOM 2801 N N . ALA A 1 379 ? 22.421 14.949 -1.772 1.00 89.06 379 ALA A N 1
ATOM 2802 C CA . ALA A 1 379 ? 21.604 15.311 -2.920 1.00 89.06 379 ALA A CA 1
ATOM 2803 C C . ALA A 1 379 ? 22.049 14.502 -4.144 1.00 89.06 379 ALA A C 1
ATOM 2805 O O . ALA A 1 379 ? 23.232 14.494 -4.493 1.00 89.06 379 ALA A O 1
ATOM 2806 N N . TRP A 1 380 ? 21.102 13.853 -4.812 1.00 90.44 380 TRP A N 1
ATOM 2807 C CA . TRP A 1 380 ? 21.339 13.006 -5.976 1.00 90.44 380 TRP A CA 1
ATOM 2808 C C . TRP A 1 380 ? 20.669 13.560 -7.220 1.00 90.44 380 TRP A C 1
ATOM 2810 O O . TRP A 1 380 ? 19.508 13.935 -7.208 1.00 90.44 380 TRP A O 1
ATOM 2820 N N . GLN A 1 381 ? 21.377 13.544 -8.331 1.00 88.25 381 GLN A N 1
ATOM 2821 C CA . GLN A 1 381 ? 20.798 13.687 -9.654 1.00 88.25 381 GLN A CA 1
ATOM 2822 C C . GLN A 1 381 ? 20.466 12.291 -10.172 1.00 88.25 381 GLN A C 1
ATOM 2824 O O . GLN A 1 381 ? 21.352 11.440 -10.287 1.00 88.25 381 GLN A O 1
ATOM 2829 N N . VAL A 1 382 ? 19.192 12.062 -10.482 1.00 88.00 382 VAL A N 1
ATOM 2830 C CA . VAL A 1 382 ? 18.687 10.798 -11.023 1.00 88.00 382 VAL A CA 1
ATOM 2831 C C . VAL A 1 382 ? 18.337 11.047 -12.481 1.00 88.00 382 VAL A C 1
ATOM 2833 O O . VAL A 1 382 ? 17.334 11.678 -12.787 1.00 88.00 382 VAL A O 1
ATOM 2836 N N . ARG A 1 383 ? 19.206 10.620 -13.398 1.00 83.81 383 ARG A N 1
ATOM 2837 C CA . ARG A 1 383 ? 19.088 10.963 -14.823 1.00 83.81 383 ARG A CA 1
ATOM 2838 C C . ARG A 1 383 ? 18.783 9.735 -15.650 1.00 83.81 383 ARG A C 1
ATOM 2840 O O . ARG A 1 383 ? 19.479 8.731 -15.530 1.00 83.81 383 ARG A O 1
ATOM 2847 N N . ARG A 1 384 ? 17.770 9.827 -16.509 1.00 84.12 384 ARG A N 1
ATOM 2848 C CA . ARG A 1 384 ? 17.429 8.752 -17.443 1.00 84.12 384 ARG A CA 1
ATOM 2849 C C . ARG A 1 384 ? 18.528 8.602 -18.501 1.00 84.12 384 ARG A C 1
ATOM 2851 O O . ARG A 1 384 ? 18.958 9.590 -19.090 1.00 84.12 384 ARG A O 1
ATOM 2858 N N . ASP A 1 385 ? 18.952 7.369 -18.748 1.00 81.12 385 ASP A N 1
ATOM 2859 C CA . ASP A 1 385 ? 19.894 6.974 -19.797 1.00 81.12 385 ASP A CA 1
ATOM 2860 C C . ASP A 1 385 ? 19.366 5.693 -20.468 1.00 81.12 385 ASP A C 1
ATOM 2862 O O . ASP A 1 385 ? 19.511 4.582 -19.952 1.00 81.12 385 ASP A O 1
ATOM 2866 N N . GLY A 1 386 ? 18.654 5.860 -21.587 1.00 83.94 386 GLY A N 1
ATOM 2867 C CA . GLY A 1 386 ? 17.914 4.771 -22.230 1.00 83.94 386 GLY A CA 1
ATOM 2868 C C . GLY A 1 386 ? 16.752 4.275 -21.362 1.00 83.94 386 GLY A C 1
ATOM 2869 O O . GLY A 1 386 ? 15.933 5.076 -20.915 1.00 83.94 386 GLY A O 1
ATOM 2870 N N . GLU A 1 387 ? 16.668 2.959 -21.148 1.00 81.75 387 GLU A N 1
ATOM 2871 C CA . GLU A 1 387 ? 15.689 2.312 -20.251 1.00 81.75 387 GLU A CA 1
ATOM 2872 C C . GLU A 1 387 ? 16.110 2.331 -18.769 1.00 81.75 387 GLU A C 1
ATOM 2874 O O . GLU A 1 387 ? 15.365 1.872 -17.903 1.00 81.75 387 GLU A O 1
ATOM 2879 N N . PHE A 1 388 ? 17.301 2.851 -18.467 1.00 86.56 388 PHE A N 1
ATOM 2880 C CA . PHE A 1 388 ? 17.884 2.865 -17.130 1.00 86.56 388 PHE A CA 1
ATOM 2881 C C . PHE A 1 388 ? 18.052 4.293 -16.606 1.00 86.56 388 PHE A C 1
ATOM 2883 O O . PHE A 1 388 ? 17.773 5.281 -17.286 1.00 86.56 388 PHE A O 1
ATOM 2890 N N . TYR A 1 389 ? 18.543 4.391 -15.377 1.00 91.12 389 TYR A N 1
ATOM 2891 C CA . TYR A 1 389 ? 18.874 5.624 -14.688 1.00 91.12 389 TYR A CA 1
ATOM 2892 C C . TYR A 1 389 ? 20.321 5.595 -14.206 1.00 91.12 389 TYR A C 1
ATOM 2894 O O . TYR A 1 389 ? 20.840 4.560 -13.790 1.00 91.12 389 TYR A O 1
ATOM 2902 N N . ARG A 1 390 ? 20.956 6.762 -14.208 1.00 90.94 390 ARG A N 1
ATOM 2903 C CA . ARG A 1 390 ? 22.236 7.014 -13.550 1.00 90.94 390 ARG A CA 1
ATOM 2904 C C . ARG A 1 390 ? 22.009 7.859 -12.312 1.00 90.94 390 ARG A C 1
ATOM 2906 O O . ARG A 1 390 ? 21.305 8.868 -12.370 1.00 90.94 390 ARG A O 1
ATOM 2913 N N . LEU A 1 391 ? 22.648 7.463 -11.219 1.00 92.69 391 LEU A N 1
ATOM 2914 C CA . LEU A 1 391 ? 22.609 8.179 -9.953 1.00 92.69 391 LEU A CA 1
ATOM 2915 C C . LEU A 1 391 ? 23.965 8.846 -9.728 1.00 92.69 391 LEU A C 1
ATOM 2917 O O . LEU A 1 391 ? 24.963 8.154 -9.539 1.00 92.69 391 LEU A O 1
ATOM 2921 N N . SER A 1 392 ? 24.007 10.176 -9.746 1.00 89.00 392 SER A N 1
ATOM 2922 C CA . SER A 1 392 ? 25.208 10.972 -9.450 1.00 89.00 392 SER A CA 1
ATOM 2923 C C . SER A 1 392 ? 24.960 11.896 -8.264 1.00 89.00 392 SER A C 1
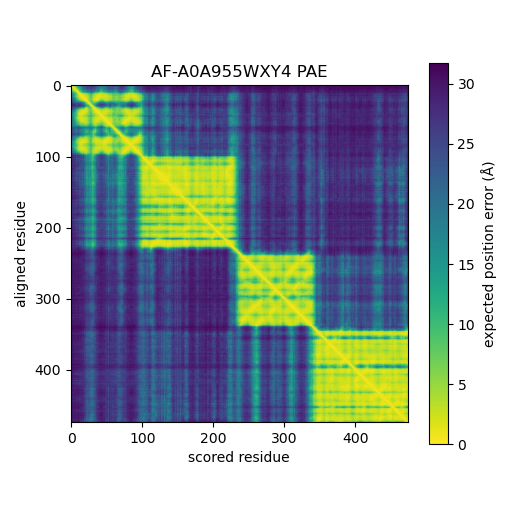ATOM 2925 O O . SER A 1 392 ? 23.859 12.418 -8.128 1.00 89.00 392 SER A O 1
ATOM 2927 N N . THR A 1 393 ? 25.939 12.126 -7.387 1.00 81.69 393 THR A N 1
ATOM 2928 C CA . THR A 1 393 ? 25.749 13.108 -6.305 1.00 81.69 393 THR A CA 1
ATOM 2929 C C . THR A 1 393 ? 25.914 14.529 -6.833 1.00 81.69 393 THR A C 1
ATOM 2931 O O . THR A 1 393 ? 26.766 14.793 -7.680 1.00 81.69 393 THR A O 1
ATOM 2934 N N . ALA A 1 394 ? 25.136 15.471 -6.302 1.00 69.62 394 ALA A N 1
ATOM 2935 C CA . ALA A 1 394 ? 25.213 16.877 -6.689 1.00 69.62 394 ALA A CA 1
ATOM 2936 C C . ALA A 1 394 ? 26.590 17.489 -6.367 1.00 69.62 394 ALA A C 1
ATOM 2938 O O . ALA A 1 394 ? 27.113 18.287 -7.139 1.00 69.62 394 ALA A O 1
ATOM 2939 N N . GLU A 1 395 ? 27.206 17.077 -5.251 1.00 66.38 395 GLU A N 1
ATOM 2940 C CA . GLU A 1 395 ? 28.536 17.541 -4.825 1.00 66.38 395 GLU A CA 1
ATOM 2941 C C . GLU A 1 395 ? 29.684 16.892 -5.622 1.00 66.38 395 GLU A C 1
ATOM 2943 O O . GLU A 1 395 ? 30.703 17.529 -5.874 1.00 66.38 395 GLU A O 1
ATOM 2948 N N . GLY A 1 396 ? 29.518 15.639 -6.066 1.00 62.31 396 GLY A N 1
ATOM 2949 C CA . GLY A 1 396 ? 30.483 14.942 -6.927 1.00 62.31 396 GLY A CA 1
ATOM 2950 C C . GLY A 1 396 ? 30.426 15.367 -8.397 1.00 62.31 396 GLY A C 1
ATOM 2951 O O . GLY A 1 396 ? 31.310 14.992 -9.170 1.00 62.31 396 GLY A O 1
ATOM 2952 N N . GLY A 1 397 ? 29.407 16.151 -8.764 1.00 63.41 397 GLY A N 1
ATOM 2953 C CA . GLY A 1 397 ? 29.107 16.568 -10.125 1.00 63.41 397 GLY A CA 1
ATOM 2954 C C . GLY A 1 397 ? 28.540 15.442 -10.992 1.00 63.41 397 GLY A C 1
ATOM 2955 O O . GLY A 1 397 ? 28.644 14.253 -10.691 1.00 63.41 397 GLY A O 1
ATOM 2956 N N . GLU A 1 398 ? 27.998 15.827 -12.145 1.00 66.12 398 GLU A N 1
ATOM 2957 C CA . GLU A 1 398 ? 27.406 14.924 -13.140 1.00 66.12 398 GLU A CA 1
ATOM 2958 C C . GLU A 1 398 ? 28.361 13.846 -13.691 1.00 66.12 398 GLU A C 1
ATOM 2960 O O . GLU A 1 398 ? 27.923 12.938 -14.398 1.00 66.12 398 GLU A O 1
ATOM 2965 N N . GLY A 1 399 ? 29.659 13.962 -13.414 1.00 77.12 399 GLY A N 1
ATOM 2966 C CA . GLY A 1 399 ? 30.695 13.064 -13.908 1.00 77.12 399 GLY A CA 1
ATOM 2967 C C . GLY A 1 399 ? 30.934 11.825 -13.050 1.00 77.12 399 GLY A C 1
ATOM 2968 O O . GLY A 1 399 ? 31.687 10.966 -13.500 1.00 77.12 399 GLY A O 1
ATOM 2969 N N . ARG A 1 400 ? 30.332 11.704 -11.853 1.00 89.06 400 ARG A N 1
ATOM 2970 C CA . ARG A 1 400 ? 30.507 10.526 -10.987 1.00 89.06 400 ARG A CA 1
ATOM 2971 C C . ARG A 1 400 ? 29.194 9.817 -10.683 1.00 89.06 400 ARG A C 1
ATOM 2973 O O . ARG A 1 400 ? 28.269 10.424 -10.158 1.00 89.06 400 ARG A O 1
ATOM 2980 N N . CYS A 1 401 ? 29.144 8.527 -10.978 1.00 93.19 401 CYS A N 1
ATOM 2981 C CA . CYS A 1 401 ? 27.976 7.671 -10.892 1.00 93.19 401 CYS A CA 1
ATOM 2982 C C . CYS A 1 401 ? 28.150 6.629 -9.783 1.00 93.19 401 CYS A C 1
ATOM 2984 O O . CYS A 1 401 ? 29.258 6.144 -9.534 1.00 93.19 401 CYS A O 1
ATOM 2986 N N . LEU A 1 402 ? 27.046 6.288 -9.122 1.00 95.50 402 LEU A N 1
ATOM 2987 C CA . LEU A 1 402 ? 26.971 5.130 -8.242 1.00 95.50 402 LEU A CA 1
ATOM 2988 C C . LEU A 1 402 ? 27.205 3.873 -9.084 1.00 95.50 402 LEU A C 1
ATOM 2990 O O . LEU A 1 402 ? 26.655 3.753 -10.175 1.00 95.50 402 LEU A O 1
ATOM 2994 N N . ASP A 1 403 ? 28.040 2.971 -8.592 1.00 96.75 403 ASP A N 1
ATOM 2995 C CA . ASP A 1 403 ? 28.453 1.766 -9.305 1.00 96.75 403 ASP A CA 1
ATOM 2996 C C . ASP A 1 403 ? 28.645 0.607 -8.327 1.00 96.75 403 ASP A C 1
ATOM 2998 O O . ASP A 1 403 ? 28.932 0.817 -7.143 1.00 96.75 403 ASP A O 1
ATOM 3002 N N . VAL A 1 404 ? 28.523 -0.614 -8.835 1.00 97.19 404 VAL A N 1
ATOM 3003 C CA . VAL A 1 404 ? 28.791 -1.840 -8.079 1.00 97.19 404 VAL A CA 1
ATOM 3004 C C . VAL A 1 404 ? 30.272 -2.181 -8.193 1.00 97.19 404 VAL A C 1
ATOM 3006 O O . VAL A 1 404 ? 30.823 -2.291 -9.287 1.00 97.19 404 VAL A O 1
ATOM 3009 N N . ILE A 1 405 ? 30.929 -2.402 -7.058 1.00 95.81 405 ILE A N 1
ATOM 3010 C CA . ILE A 1 405 ? 32.341 -2.772 -7.020 1.00 95.81 405 ILE A CA 1
ATOM 3011 C C . ILE A 1 405 ? 32.496 -4.212 -7.520 1.00 95.81 405 ILE A C 1
ATOM 3013 O O . ILE A 1 405 ? 31.974 -5.147 -6.920 1.00 95.81 405 ILE A O 1
ATOM 3017 N N . ASN A 1 406 ? 33.280 -4.407 -8.580 1.00 93.88 406 ASN A N 1
ATOM 3018 C CA . ASN A 1 406 ? 33.666 -5.735 -9.058 1.00 93.88 406 ASN A CA 1
ATOM 3019 C C . ASN A 1 406 ? 34.831 -6.311 -8.229 1.00 93.88 406 ASN A C 1
ATOM 3021 O O . ASN A 1 406 ? 35.982 -6.324 -8.668 1.00 93.88 406 ASN A O 1
ATOM 3025 N N . ASP A 1 407 ? 34.538 -6.730 -6.997 1.00 92.44 407 ASP A N 1
ATOM 3026 C CA . ASP A 1 407 ? 35.500 -7.281 -6.029 1.00 92.44 407 ASP A CA 1
ATOM 3027 C C . ASP A 1 407 ? 35.367 -8.801 -5.813 1.00 92.44 407 ASP A C 1
ATOM 3029 O O . ASP A 1 407 ? 36.031 -9.372 -4.943 1.00 92.44 407 ASP A O 1
ATOM 3033 N N . GLY A 1 408 ? 34.504 -9.459 -6.590 1.00 90.19 408 GLY A N 1
ATOM 3034 C CA . GLY A 1 408 ? 34.201 -10.884 -6.482 1.00 90.19 408 GLY A CA 1
ATOM 3035 C C . GLY A 1 408 ? 33.065 -11.221 -5.512 1.00 90.19 408 GLY A C 1
ATOM 3036 O O . GLY A 1 408 ? 32.518 -12.316 -5.619 1.00 90.19 408 GLY A O 1
ATOM 3037 N N . ARG A 1 409 ? 32.673 -10.305 -4.612 1.00 90.25 409 ARG A N 1
ATOM 3038 C CA . ARG A 1 409 ? 31.401 -10.385 -3.866 1.00 90.25 409 ARG A CA 1
ATOM 3039 C C . ARG A 1 409 ? 30.295 -9.618 -4.578 1.00 90.25 409 ARG A C 1
ATOM 3041 O O . ARG A 1 409 ? 29.161 -10.080 -4.591 1.00 90.25 409 ARG A O 1
ATOM 3048 N N . ASN A 1 410 ? 30.652 -8.507 -5.223 1.00 93.44 410 ASN A N 1
ATOM 3049 C CA . ASN A 1 410 ? 29.787 -7.711 -6.096 1.00 93.44 410 ASN A CA 1
ATOM 3050 C C . ASN A 1 410 ? 28.509 -7.202 -5.406 1.00 93.44 410 ASN A C 1
ATOM 3052 O O . ASN A 1 410 ? 27.475 -6.997 -6.039 1.00 93.44 410 ASN A O 1
ATOM 3056 N N . ASP A 1 411 ? 28.586 -7.011 -4.093 1.00 93.50 411 ASP A N 1
ATOM 3057 C CA . ASP A 1 411 ? 27.516 -6.523 -3.229 1.00 93.50 411 ASP A CA 1
ATOM 3058 C C . ASP A 1 411 ? 27.781 -5.103 -2.717 1.00 93.50 411 ASP A C 1
ATOM 3060 O O . ASP A 1 411 ? 26.879 -4.452 -2.206 1.00 93.50 411 ASP A O 1
ATOM 3064 N N . ARG A 1 412 ? 29.000 -4.583 -2.855 1.00 95.44 412 ARG A N 1
ATOM 3065 C CA . ARG A 1 412 ? 29.366 -3.246 -2.376 1.00 95.44 412 ARG A CA 1
ATOM 3066 C C . ARG A 1 412 ? 29.254 -2.202 -3.474 1.00 95.44 412 ARG A C 1
ATOM 3068 O O . ARG A 1 412 ? 29.453 -2.503 -4.648 1.00 95.44 412 ARG A O 1
ATOM 3075 N N . LEU A 1 413 ? 28.990 -0.959 -3.072 1.00 95.56 413 LEU A N 1
ATOM 3076 C CA . LEU A 1 413 ? 28.865 0.176 -3.981 1.00 95.56 413 LEU A CA 1
ATOM 3077 C C . LEU A 1 413 ? 29.937 1.237 -3.731 1.00 95.56 413 LEU A C 1
ATOM 3079 O O . LEU A 1 413 ? 30.435 1.402 -2.617 1.00 95.56 413 LEU A O 1
ATOM 3083 N N . HIS A 1 414 ? 30.256 1.989 -4.778 1.00 94.25 414 HIS A N 1
ATOM 3084 C CA . HIS A 1 414 ? 31.125 3.164 -4.726 1.00 94.25 414 HIS A CA 1
ATOM 3085 C C . HIS A 1 414 ? 30.657 4.252 -5.693 1.00 94.25 414 HIS A C 1
ATOM 3087 O O . HIS A 1 414 ? 29.867 3.998 -6.599 1.00 94.25 414 HIS A O 1
ATOM 3093 N N . LEU A 1 415 ? 31.146 5.474 -5.500 1.00 93.12 415 LEU A N 1
ATOM 3094 C CA . LEU A 1 415 ? 30.981 6.566 -6.455 1.00 93.12 415 LEU A CA 1
ATOM 3095 C C . LEU A 1 415 ? 32.252 6.699 -7.307 1.00 93.12 415 LEU A C 1
ATOM 3097 O O . LEU A 1 415 ? 33.322 7.015 -6.774 1.00 93.12 415 LEU A O 1
ATOM 3101 N N . VAL A 1 416 ? 32.136 6.487 -8.618 1.00 94.00 416 VAL A N 1
ATOM 3102 C CA . VAL A 1 416 ? 33.249 6.491 -9.594 1.00 94.00 416 VAL A CA 1
ATOM 3103 C C . VAL A 1 416 ? 32.868 7.233 -10.867 1.00 94.00 416 VAL A C 1
ATOM 3105 O O . VAL A 1 416 ? 31.714 7.601 -11.036 1.00 94.00 416 VAL A O 1
ATOM 3108 N N . ASP A 1 417 ? 33.823 7.475 -11.764 1.00 93.94 417 ASP A N 1
ATOM 3109 C CA . ASP A 1 417 ? 33.550 8.171 -13.022 1.00 93.94 417 ASP A CA 1
ATOM 3110 C C . ASP A 1 417 ? 32.447 7.469 -13.829 1.00 93.94 417 ASP A C 1
ATOM 3112 O O . ASP A 1 417 ? 32.447 6.245 -14.009 1.00 93.94 417 ASP A O 1
ATOM 3116 N N . CYS A 1 418 ? 31.494 8.260 -14.317 1.00 92.69 418 CYS A N 1
ATOM 3117 C CA . CYS A 1 418 ? 30.420 7.776 -15.166 1.00 92.69 418 CYS A CA 1
ATOM 3118 C C . CYS A 1 418 ? 31.001 7.219 -16.476 1.00 92.69 418 CYS A C 1
ATOM 3120 O O . CYS A 1 418 ? 31.776 7.877 -17.168 1.00 92.69 418 CYS A O 1
ATOM 3122 N N . GLY A 1 419 ? 30.592 6.010 -16.846 1.00 92.12 419 GLY A N 1
ATOM 3123 C CA . GLY A 1 419 ? 31.026 5.329 -18.060 1.00 92.12 419 GLY A CA 1
ATOM 3124 C C . GLY A 1 419 ? 30.001 4.302 -18.545 1.00 92.12 419 GLY A C 1
ATOM 3125 O O . GLY A 1 419 ? 28.886 4.242 -18.024 1.00 92.12 419 GLY A O 1
ATOM 3126 N N . PRO A 1 420 ? 30.333 3.497 -19.563 1.00 94.00 420 PRO A N 1
ATOM 3127 C CA . PRO A 1 420 ? 29.455 2.460 -20.101 1.00 94.00 420 PRO A CA 1
ATOM 3128 C C . PRO A 1 420 ? 29.541 1.162 -19.276 1.00 94.00 420 PRO A C 1
ATOM 3130 O O . PRO A 1 420 ? 29.709 0.077 -19.828 1.00 94.00 420 PRO A O 1
ATOM 3133 N N . TYR A 1 421 ? 29.487 1.269 -17.948 1.00 95.38 421 TYR A N 1
ATOM 3134 C CA . TYR A 1 421 ? 29.595 0.127 -17.041 1.00 95.38 421 TYR A CA 1
ATOM 3135 C C . TYR A 1 421 ? 28.203 -0.291 -16.583 1.00 95.38 421 TYR A C 1
ATOM 3137 O O . TYR A 1 421 ? 27.494 0.519 -15.998 1.00 95.38 421 TYR A O 1
ATOM 3145 N N . THR A 1 422 ? 27.814 -1.545 -16.817 1.00 95.12 422 THR A N 1
ATOM 3146 C CA . THR A 1 422 ? 26.473 -2.076 -16.496 1.00 95.12 422 THR A CA 1
ATOM 3147 C C . THR A 1 422 ? 26.128 -2.005 -14.998 1.00 95.12 422 THR A C 1
ATOM 3149 O O . THR A 1 422 ? 24.956 -1.973 -14.638 1.00 95.12 422 THR A O 1
ATOM 3152 N N . GLY A 1 423 ? 27.127 -1.893 -14.112 1.00 95.50 423 GLY A N 1
ATOM 3153 C CA . GLY A 1 423 ? 26.934 -1.616 -12.681 1.00 95.50 423 GLY A CA 1
ATOM 3154 C C . GLY A 1 423 ? 26.447 -0.193 -12.359 1.00 95.50 423 GLY A C 1
ATOM 3155 O O . GLY A 1 423 ? 25.960 0.036 -11.256 1.00 95.50 423 GLY A O 1
ATOM 3156 N N . GLN A 1 424 ? 26.520 0.740 -13.317 1.00 96.75 424 GLN A N 1
ATOM 3157 C CA . GLN A 1 424 ? 26.082 2.139 -13.180 1.00 96.75 424 GLN A CA 1
ATOM 3158 C C . GLN A 1 424 ? 24.675 2.411 -13.723 1.00 96.75 424 GLN A C 1
ATOM 3160 O O . GLN A 1 424 ? 24.155 3.516 -13.558 1.00 96.75 424 GLN A O 1
ATOM 3165 N N . PHE A 1 425 ? 24.075 1.437 -14.409 1.00 95.25 425 PHE A N 1
ATOM 3166 C CA . PHE A 1 425 ? 22.749 1.561 -15.003 1.00 95.25 425 PHE A CA 1
ATOM 3167 C C . PHE A 1 425 ? 21.726 0.932 -14.068 1.00 95.25 425 PHE A C 1
ATOM 3169 O O . PHE A 1 425 ? 21.632 -0.290 -13.960 1.00 95.25 425 PHE A O 1
ATOM 3176 N N . PHE A 1 426 ? 20.965 1.779 -13.382 1.00 95.00 426 PHE A N 1
ATOM 3177 C CA . PHE A 1 426 ? 19.956 1.356 -12.427 1.00 95.00 426 PHE A CA 1
ATOM 3178 C C . PHE A 1 426 ? 18.580 1.309 -13.074 1.00 95.00 426 PHE A C 1
ATOM 3180 O O . PHE A 1 426 ? 18.121 2.278 -13.674 1.00 95.00 426 PHE A O 1
ATOM 3187 N N . ARG A 1 427 ? 17.883 0.191 -12.917 1.00 87.06 427 ARG A N 1
ATOM 3188 C CA . ARG A 1 427 ? 16.456 0.089 -13.195 1.00 87.06 427 ARG A CA 1
ATOM 3189 C C . ARG A 1 427 ? 15.702 0.446 -11.920 1.00 87.06 427 ARG A C 1
ATOM 3191 O O . ARG A 1 427 ? 15.916 -0.173 -10.878 1.00 87.06 427 ARG A O 1
ATOM 3198 N N . LEU A 1 428 ? 14.833 1.447 -12.021 1.00 82.19 428 LEU A N 1
ATOM 3199 C CA . LEU A 1 428 ? 13.926 1.867 -10.957 1.00 82.19 428 LEU A CA 1
ATOM 3200 C C . LEU A 1 428 ? 12.570 1.228 -11.241 1.00 82.19 428 LEU A C 1
ATOM 3202 O O . LEU A 1 428 ? 11.834 1.691 -12.109 1.00 82.19 428 LEU A O 1
ATOM 3206 N N . THR A 1 429 ? 12.259 0.148 -10.534 1.00 72.31 429 THR A N 1
ATOM 3207 C CA . THR A 1 429 ? 10.972 -0.540 -10.659 1.00 72.31 429 THR A CA 1
ATOM 3208 C C . THR A 1 429 ? 10.022 0.007 -9.596 1.00 72.31 429 THR A C 1
ATOM 3210 O O . THR A 1 429 ? 10.314 -0.158 -8.409 1.00 72.31 429 THR A O 1
ATOM 3213 N N . PRO A 1 430 ? 8.906 0.657 -9.968 1.00 53.53 430 PRO A N 1
ATOM 3214 C CA . PRO A 1 430 ? 7.920 1.116 -8.997 1.00 53.53 430 PRO A CA 1
ATOM 3215 C C . PRO A 1 430 ? 7.368 -0.057 -8.184 1.00 53.53 430 PRO A C 1
ATOM 3217 O O . PRO A 1 430 ? 7.022 -1.097 -8.741 1.00 53.53 430 PRO A O 1
ATOM 3220 N N . THR A 1 431 ? 7.268 0.127 -6.871 1.00 47.28 431 THR A N 1
ATOM 3221 C CA . THR A 1 431 ? 6.701 -0.867 -5.937 1.00 47.28 431 THR A CA 1
ATOM 3222 C C . THR A 1 431 ? 5.375 -0.417 -5.312 1.00 47.28 431 THR A C 1
ATOM 3224 O O . THR A 1 431 ? 4.816 -1.125 -4.482 1.00 47.28 431 THR A O 1
ATOM 3227 N N . GLY A 1 432 ? 4.859 0.746 -5.733 1.00 42.22 432 GLY A N 1
ATOM 3228 C CA . GLY A 1 432 ? 3.689 1.409 -5.147 1.00 42.22 432 GLY A CA 1
ATOM 3229 C C . GLY A 1 432 ? 4.067 2.457 -4.091 1.00 42.22 432 GLY A C 1
ATOM 3230 O O . GLY A 1 432 ? 5.207 2.504 -3.631 1.00 42.22 432 GLY A O 1
ATOM 3231 N N . ASN A 1 433 ? 3.119 3.332 -3.732 1.00 44.56 433 ASN A N 1
ATOM 3232 C CA . ASN A 1 433 ? 3.252 4.342 -2.665 1.00 44.56 433 ASN A CA 1
ATOM 3233 C C . ASN A 1 433 ? 4.487 5.268 -2.770 1.00 44.56 433 ASN A C 1
ATOM 3235 O O . ASN A 1 433 ? 5.032 5.708 -1.761 1.00 44.56 433 ASN A O 1
ATOM 3239 N N . GLY A 1 434 ? 4.955 5.560 -3.989 1.00 48.00 434 GLY A N 1
ATOM 3240 C CA . GLY A 1 434 ? 6.121 6.424 -4.222 1.00 48.00 434 GLY A CA 1
ATOM 3241 C C . GLY A 1 434 ? 7.486 5.780 -3.933 1.00 48.00 434 GLY A C 1
ATOM 3242 O O . GLY A 1 434 ? 8.495 6.487 -3.943 1.00 48.00 434 GLY A O 1
ATOM 3243 N N . PHE A 1 435 ? 7.535 4.464 -3.694 1.00 55.97 435 PHE A N 1
ATOM 3244 C CA . PHE A 1 435 ? 8.776 3.710 -3.509 1.00 55.97 435 PHE A CA 1
ATOM 3245 C C . PHE A 1 435 ? 9.188 2.954 -4.773 1.00 55.97 435 PHE A C 1
ATOM 3247 O O . PHE A 1 435 ? 8.359 2.456 -5.545 1.00 55.97 435 PHE A O 1
ATOM 3254 N N . PHE A 1 436 ? 10.497 2.804 -4.927 1.00 69.00 436 PHE A N 1
ATOM 3255 C CA . PHE A 1 436 ? 11.157 2.110 -6.014 1.00 69.00 436 PHE A CA 1
ATOM 3256 C C . PHE A 1 436 ? 12.066 1.021 -5.469 1.00 69.00 436 PHE A C 1
ATOM 3258 O O . PHE A 1 436 ? 12.761 1.187 -4.465 1.00 69.00 436 PHE A O 1
ATOM 3265 N N . ARG A 1 437 ? 12.127 -0.075 -6.211 1.00 78.06 437 ARG A N 1
ATOM 3266 C CA . ARG A 1 437 ? 13.181 -1.067 -6.099 1.00 78.06 437 ARG A CA 1
ATOM 3267 C C . ARG A 1 437 ? 14.260 -0.736 -7.120 1.00 78.06 437 ARG A C 1
ATOM 3269 O O . ARG A 1 437 ? 13.963 -0.588 -8.306 1.00 78.06 437 ARG A O 1
ATOM 3276 N N . LEU A 1 438 ? 15.497 -0.605 -6.654 1.00 89.56 438 LEU A N 1
ATOM 3277 C CA . LEU A 1 438 ? 16.641 -0.276 -7.498 1.00 89.56 438 LEU A CA 1
ATOM 3278 C C . LEU A 1 438 ? 17.450 -1.544 -7.751 1.00 89.56 438 LEU A C 1
ATOM 3280 O O . LEU A 1 438 ? 17.937 -2.172 -6.815 1.00 89.56 438 LEU A O 1
ATOM 3284 N N . THR A 1 439 ? 17.598 -1.904 -9.019 1.00 90.38 439 THR A N 1
ATOM 3285 C CA . THR A 1 439 ? 18.428 -3.029 -9.480 1.00 90.38 439 THR A CA 1
ATOM 3286 C C . THR A 1 439 ? 19.425 -2.511 -10.503 1.00 90.38 439 THR A C 1
ATOM 3288 O O . THR A 1 439 ? 19.175 -1.477 -11.121 1.00 90.38 439 THR A O 1
ATOM 3291 N N . THR A 1 440 ? 20.559 -3.183 -10.685 1.00 92.88 440 THR A N 1
ATOM 3292 C CA . THR A 1 440 ? 21.532 -2.792 -11.721 1.00 92.88 440 THR A CA 1
ATOM 3293 C C . THR A 1 440 ? 21.415 -3.700 -12.931 1.00 92.88 440 THR A C 1
ATOM 3295 O O . THR A 1 440 ? 21.074 -4.873 -12.790 1.00 92.88 440 THR A O 1
ATOM 3298 N N . ASP A 1 441 ? 21.744 -3.187 -14.114 1.00 93.81 441 ASP A N 1
ATOM 3299 C CA . ASP A 1 441 ? 21.818 -4.008 -15.327 1.00 93.81 441 ASP A CA 1
ATOM 3300 C C . ASP A 1 441 ? 22.818 -5.167 -15.164 1.00 93.81 441 ASP A C 1
ATOM 3302 O O . ASP A 1 441 ? 22.588 -6.275 -15.642 1.00 93.81 441 ASP A O 1
ATOM 3306 N N . TRP A 1 442 ? 23.910 -4.951 -14.417 1.00 94.75 442 TRP A N 1
ATOM 3307 C CA . TRP A 1 442 ? 24.920 -5.988 -14.207 1.00 94.75 442 TRP A CA 1
ATOM 3308 C C . TRP A 1 442 ? 24.472 -7.131 -13.293 1.00 94.75 442 TRP A C 1
ATOM 3310 O O . TRP A 1 442 ? 24.664 -8.296 -13.642 1.00 94.75 442 TRP A O 1
ATOM 3320 N N . GLN A 1 443 ? 23.938 -6.814 -12.111 1.00 92.12 443 GLN A N 1
ATOM 3321 C CA . GLN A 1 443 ? 23.546 -7.840 -11.137 1.00 92.12 443 GLN A CA 1
ATOM 3322 C C . GLN A 1 443 ? 22.152 -8.415 -11.424 1.00 92.12 443 GLN A C 1
ATOM 3324 O O . GLN A 1 443 ? 21.803 -9.466 -10.892 1.00 92.12 443 GLN A O 1
ATOM 3329 N N . GLY A 1 444 ? 21.389 -7.768 -12.308 1.00 84.44 444 GLY A N 1
ATOM 3330 C CA . GLY A 1 444 ? 20.100 -8.250 -12.776 1.00 84.44 444 GLY A CA 1
ATOM 3331 C C . GLY A 1 444 ? 18.941 -7.957 -11.815 1.00 84.44 444 GLY A C 1
ATOM 3332 O O . GLY A 1 444 ? 19.117 -7.313 -10.777 1.00 84.44 444 GLY A O 1
ATOM 3333 N N . PRO A 1 445 ? 17.728 -8.416 -12.169 1.00 78.12 445 PRO A N 1
ATOM 3334 C CA . PRO A 1 445 ? 16.487 -8.048 -11.482 1.00 78.12 445 PRO A CA 1
ATOM 3335 C C . PRO A 1 445 ? 16.331 -8.660 -10.082 1.00 78.12 445 PRO A C 1
ATOM 3337 O O . PRO A 1 445 ? 15.489 -8.191 -9.319 1.00 78.12 445 PRO A O 1
ATOM 3340 N N . ASP A 1 446 ? 17.133 -9.672 -9.743 1.00 80.94 446 ASP A N 1
ATOM 3341 C CA . ASP A 1 446 ? 17.044 -10.408 -8.475 1.00 80.94 446 ASP A CA 1
ATOM 3342 C C . ASP A 1 446 ? 17.983 -9.854 -7.392 1.00 80.94 446 ASP A C 1
ATOM 3344 O O . ASP A 1 446 ? 17.984 -10.344 -6.263 1.00 80.94 446 ASP A O 1
ATOM 3348 N N . ARG A 1 447 ? 18.781 -8.825 -7.712 1.00 89.38 447 ARG A N 1
ATOM 3349 C CA . ARG A 1 447 ? 19.742 -8.200 -6.793 1.00 89.38 447 ARG A CA 1
ATOM 3350 C C . ARG A 1 447 ? 19.413 -6.723 -6.589 1.00 89.38 447 ARG A C 1
ATOM 3352 O O . ARG A 1 447 ? 19.611 -5.888 -7.473 1.00 89.38 447 ARG A O 1
ATOM 3359 N N . CYS A 1 448 ? 18.918 -6.414 -5.399 1.00 85.25 448 CYS A N 1
ATOM 3360 C CA . CYS A 1 448 ? 18.340 -5.136 -5.019 1.00 85.25 448 CYS A CA 1
ATOM 3361 C C . CYS A 1 448 ? 19.304 -4.289 -4.198 1.00 85.25 448 CYS A C 1
ATOM 3363 O O . CYS A 1 448 ? 19.990 -4.813 -3.324 1.00 85.25 448 CYS A O 1
ATOM 3365 N N . LEU A 1 449 ? 19.303 -2.975 -4.430 1.00 92.62 449 LEU A N 1
ATOM 3366 C CA . LEU A 1 449 ? 19.919 -2.013 -3.520 1.00 92.62 449 LEU A CA 1
ATOM 3367 C C . LEU A 1 449 ? 19.216 -2.070 -2.168 1.00 92.62 449 LEU A C 1
ATOM 3369 O O . LEU A 1 449 ? 17.999 -1.930 -2.104 1.00 92.62 449 LEU A O 1
ATOM 3373 N N . ASP A 1 450 ? 19.993 -2.262 -1.112 1.00 88.81 450 ASP A N 1
ATOM 3374 C CA . ASP A 1 450 ? 19.532 -2.525 0.244 1.00 88.81 450 ASP A CA 1
ATOM 3375 C C . ASP A 1 450 ? 20.379 -1.760 1.272 1.00 88.81 450 ASP A C 1
ATOM 3377 O O . ASP A 1 450 ? 21.492 -1.289 1.000 1.00 88.81 450 ASP A O 1
ATOM 3381 N N . THR A 1 451 ? 19.851 -1.660 2.484 1.00 79.50 451 THR A N 1
ATOM 3382 C CA . THR A 1 451 ? 20.530 -1.161 3.668 1.00 79.50 451 THR A CA 1
ATOM 3383 C C . THR A 1 451 ? 20.128 -1.948 4.907 1.00 79.50 451 THR A C 1
ATOM 3385 O O . THR A 1 451 ? 18.973 -2.305 5.103 1.00 79.50 451 THR A O 1
ATOM 3388 N N . ASN A 1 452 ? 21.087 -2.137 5.809 1.00 71.94 452 ASN A N 1
ATOM 3389 C CA . ASN A 1 452 ? 20.846 -2.644 7.162 1.00 71.94 452 ASN A CA 1
ATOM 3390 C C . ASN A 1 452 ? 20.834 -1.528 8.229 1.00 71.94 452 ASN A C 1
ATOM 3392 O O . ASN A 1 452 ? 20.891 -1.812 9.421 1.00 71.94 452 ASN A O 1
ATOM 3396 N N . GLY A 1 453 ? 20.799 -0.257 7.810 1.00 60.88 453 GLY A N 1
ATOM 3397 C CA . GLY A 1 453 ? 20.846 0.927 8.680 1.00 60.88 453 GLY A CA 1
ATOM 3398 C C . GLY A 1 453 ? 22.227 1.583 8.784 1.00 60.88 453 GLY A C 1
ATOM 3399 O O . GLY A 1 453 ? 22.300 2.801 8.947 1.00 60.88 453 GLY A O 1
ATOM 3400 N N . ASP A 1 454 ? 23.301 0.812 8.588 1.00 66.38 454 ASP A N 1
ATOM 3401 C CA . ASP A 1 454 ? 24.686 1.299 8.682 1.00 66.38 454 ASP A CA 1
ATOM 3402 C C . ASP A 1 454 ? 25.413 1.304 7.330 1.00 66.38 454 ASP A C 1
ATOM 3404 O O . ASP A 1 454 ? 26.252 2.169 7.073 1.00 66.38 454 ASP A O 1
ATOM 3408 N N . THR A 1 455 ? 25.095 0.354 6.446 1.00 81.25 455 THR A N 1
ATOM 3409 C CA . THR A 1 455 ? 25.804 0.150 5.173 1.00 81.25 455 THR A CA 1
ATOM 3410 C C . THR A 1 455 ? 24.851 -0.091 4.012 1.00 81.25 455 THR A C 1
ATOM 3412 O O . THR A 1 455 ? 23.833 -0.765 4.159 1.00 81.25 455 THR A O 1
ATOM 3415 N N . VAL A 1 456 ? 25.217 0.429 2.841 1.00 91.12 456 VAL A N 1
ATOM 3416 C CA . VAL A 1 456 ? 24.459 0.283 1.593 1.00 91.12 456 VAL A CA 1
ATOM 3417 C C . VAL A 1 456 ? 25.117 -0.805 0.752 1.00 91.12 456 VAL A C 1
ATOM 3419 O O . VAL A 1 456 ? 26.333 -0.777 0.546 1.00 91.12 456 VAL A O 1
ATOM 3422 N N . HIS A 1 457 ? 24.330 -1.769 0.291 1.00 93.94 457 HIS A N 1
ATOM 3423 C CA . HIS A 1 457 ? 24.822 -2.948 -0.418 1.00 93.94 457 HIS A CA 1
ATOM 3424 C C . HIS A 1 457 ? 23.780 -3.475 -1.413 1.00 93.94 457 HIS A C 1
ATOM 3426 O O . HIS A 1 457 ? 22.657 -2.984 -1.451 1.00 93.94 457 HIS A O 1
ATOM 3432 N N . LEU A 1 458 ? 24.147 -4.453 -2.239 1.00 95.06 458 LEU A N 1
ATOM 3433 C CA . LEU A 1 458 ? 23.198 -5.265 -2.990 1.00 95.06 458 LEU A CA 1
ATOM 3434 C C . LEU A 1 458 ? 22.916 -6.561 -2.232 1.00 95.06 458 LEU A C 1
ATOM 3436 O O . LEU A 1 458 ? 23.842 -7.261 -1.814 1.00 95.06 458 LEU A O 1
ATOM 3440 N N . ALA A 1 459 ? 21.643 -6.906 -2.116 1.00 86.88 459 ALA A N 1
ATOM 3441 C CA . ALA A 1 459 ? 21.159 -8.145 -1.521 1.00 86.88 459 ALA A CA 1
ATOM 3442 C C . ALA A 1 459 ? 20.158 -8.828 -2.460 1.00 86.88 459 ALA A C 1
ATOM 3444 O O . ALA A 1 459 ? 19.757 -8.252 -3.472 1.00 86.88 459 ALA A O 1
ATOM 3445 N N . ASP A 1 460 ? 19.771 -10.063 -2.148 1.00 82.69 460 ASP A N 1
ATOM 3446 C CA . ASP A 1 460 ? 18.709 -10.726 -2.900 1.00 82.69 460 ASP A CA 1
ATOM 3447 C C . ASP A 1 460 ? 17.408 -9.949 -2.700 1.00 82.69 460 ASP A C 1
ATOM 3449 O O . ASP A 1 460 ? 17.067 -9.541 -1.586 1.00 82.69 460 ASP A O 1
ATOM 3453 N N . CYS A 1 461 ? 16.703 -9.699 -3.796 1.00 63.97 461 CYS A N 1
ATOM 3454 C CA . CYS A 1 461 ? 15.447 -8.977 -3.761 1.00 63.97 461 CYS A CA 1
ATOM 3455 C C . CYS A 1 461 ? 14.404 -9.737 -2.930 1.00 63.97 461 CYS A C 1
ATOM 3457 O O . CYS A 1 461 ? 14.141 -10.912 -3.169 1.00 63.97 461 CYS A O 1
ATOM 3459 N N . GLY A 1 462 ? 13.757 -9.045 -1.994 1.00 59.06 462 GLY A N 1
ATOM 3460 C CA . GLY A 1 462 ? 12.771 -9.617 -1.079 1.00 59.06 462 GLY A CA 1
ATOM 3461 C C . GLY A 1 462 ? 11.875 -8.554 -0.443 1.00 59.06 462 GLY A C 1
ATOM 3462 O O . GLY A 1 462 ? 11.839 -7.403 -0.878 1.00 59.06 462 GLY A O 1
ATOM 3463 N N . GLY A 1 463 ? 11.124 -8.932 0.589 1.00 55.03 463 GLY A N 1
ATOM 3464 C CA . GLY A 1 463 ? 10.237 -8.032 1.340 1.00 55.03 463 GLY A CA 1
ATOM 3465 C C . GLY A 1 463 ? 10.951 -7.168 2.385 1.00 55.03 463 GLY A C 1
ATOM 3466 O O . GLY A 1 463 ? 10.347 -6.807 3.390 1.00 55.03 463 GLY A O 1
ATOM 3467 N N . TYR A 1 464 ? 12.239 -6.873 2.205 1.00 60.75 464 TYR A N 1
ATOM 3468 C CA . TYR A 1 464 ? 13.039 -6.175 3.209 1.00 60.75 464 TYR A CA 1
ATOM 3469 C C . TYR A 1 464 ? 12.866 -4.662 3.093 1.00 60.75 464 TYR A C 1
ATOM 3471 O O . TYR A 1 464 ? 13.081 -4.074 2.038 1.00 60.75 464 TYR A O 1
ATOM 3479 N N . VAL A 1 465 ? 12.518 -4.009 4.199 1.00 55.72 465 VAL A N 1
ATOM 3480 C CA . VAL A 1 465 ? 12.237 -2.562 4.257 1.00 55.72 465 VAL A CA 1
ATOM 3481 C C . VAL A 1 465 ? 13.420 -1.667 3.844 1.00 55.72 465 VAL A C 1
ATOM 3483 O O . VAL A 1 465 ? 13.208 -0.533 3.418 1.00 55.72 465 VAL A O 1
ATOM 3486 N N . GLY A 1 466 ? 14.654 -2.179 3.900 1.00 62.59 466 GLY A N 1
ATOM 3487 C CA . GLY A 1 466 ? 15.852 -1.509 3.380 1.00 62.59 466 GLY A CA 1
ATOM 3488 C C . GLY A 1 466 ? 15.957 -1.477 1.846 1.00 62.59 466 GLY A C 1
ATOM 3489 O O . GLY A 1 466 ? 16.740 -0.693 1.311 1.00 62.59 466 GLY A O 1
ATOM 3490 N N . GLN A 1 467 ? 15.137 -2.258 1.129 1.00 79.94 467 GLN A N 1
ATOM 3491 C CA . GLN A 1 467 ? 15.143 -2.360 -0.339 1.00 79.94 467 GLN A CA 1
ATOM 3492 C C . GLN A 1 467 ? 14.130 -1.452 -1.041 1.00 79.94 467 GLN A C 1
ATOM 3494 O O . GLN A 1 467 ? 14.101 -1.383 -2.274 1.00 79.94 467 GLN A O 1
ATOM 3499 N N . PHE A 1 468 ? 13.280 -0.771 -0.272 1.00 71.75 468 PHE A N 1
ATOM 3500 C CA . PHE A 1 468 ? 12.258 0.131 -0.788 1.00 71.75 468 PHE A CA 1
ATOM 3501 C C . PHE A 1 468 ? 12.747 1.568 -0.654 1.00 71.75 468 PHE A C 1
ATOM 3503 O O . PHE A 1 468 ? 12.798 2.128 0.444 1.00 71.75 468 PHE A O 1
ATOM 3510 N N . TRP A 1 469 ? 13.110 2.162 -1.788 1.00 78.31 469 TRP A N 1
ATOM 3511 C CA . TRP A 1 469 ? 13.719 3.484 -1.858 1.00 78.31 469 TRP A CA 1
ATOM 3512 C C . TRP A 1 469 ? 12.706 4.529 -2.286 1.00 78.31 469 TRP A C 1
ATOM 3514 O O . TRP A 1 469 ? 12.082 4.406 -3.337 1.00 78.31 469 TRP A O 1
ATOM 3524 N N . ARG A 1 470 ? 12.575 5.597 -1.509 1.00 72.06 470 ARG A N 1
ATOM 3525 C CA . ARG A 1 470 ? 11.838 6.785 -1.930 1.00 72.06 470 ARG A CA 1
ATOM 3526 C C . ARG A 1 470 ? 12.807 7.742 -2.601 1.00 72.06 470 ARG A C 1
ATOM 3528 O O . ARG A 1 470 ? 13.896 7.989 -2.084 1.00 72.06 470 ARG A O 1
ATOM 3535 N N . ILE A 1 471 ? 12.397 8.276 -3.745 1.00 78.25 471 ILE A N 1
ATOM 3536 C CA . ILE A 1 471 ? 13.138 9.301 -4.477 1.00 78.25 471 ILE A CA 1
ATOM 3537 C C . ILE A 1 471 ? 12.263 10.546 -4.474 1.00 78.25 471 ILE A C 1
ATOM 3539 O O . ILE A 1 471 ? 11.279 10.616 -5.206 1.00 78.25 471 ILE A O 1
ATOM 3543 N N . SER A 1 472 ? 12.581 11.494 -3.601 1.00 71.19 472 SER A N 1
ATOM 3544 C CA . SER A 1 472 ? 11.814 12.729 -3.435 1.00 71.19 472 SER A CA 1
ATOM 3545 C C . SER A 1 472 ? 12.606 13.918 -3.954 1.00 71.19 472 SER A C 1
ATOM 3547 O O . SER A 1 472 ? 13.821 13.984 -3.772 1.00 71.19 472 SER A O 1
ATOM 3549 N N . GLU A 1 473 ? 11.934 14.866 -4.603 1.00 76.19 473 GLU A N 1
ATOM 3550 C CA . GLU A 1 473 ? 12.540 16.152 -4.960 1.00 76.19 473 GLU A CA 1
ATOM 3551 C C . GLU A 1 473 ? 13.109 16.862 -3.728 1.00 76.19 473 GLU A C 1
ATOM 3553 O O . GLU A 1 473 ? 12.590 16.722 -2.616 1.00 76.19 473 GLU A O 1
ATOM 3558 N N . ARG A 1 474 ? 14.213 17.579 -3.942 1.00 67.50 474 ARG A N 1
ATOM 3559 C CA . ARG A 1 474 ? 14.947 18.300 -2.909 1.00 67.50 474 ARG A CA 1
ATOM 3560 C C . ARG A 1 474 ? 15.164 19.757 -3.286 1.00 67.50 474 ARG A C 1
ATOM 3562 O O . ARG A 1 474 ? 15.572 19.997 -4.447 1.00 67.50 474 ARG A O 1
#

pLDDT: mean 73.45, std 16.43, range [31.28, 97.19]

Mean predicted aligned error: 20.01 Å